Protein 3FSE (pdb70)

Foldseek 3Di:
DEEEEEAAAAFAVLLRQLLVLLCVVLPHHYFYAYQQVPFHAHVVRPGTDDGNYYLQPDDLVVHLEYEFTDSGLVVLVRVSLLVSLLVVCVQRQYEYAVRCSSCLSNLNAACAAEEEAPVCQPVVSHHPYDPDQWDDGRRYIYGYALLSSQLSSCVNCVVVVGQDDPDGDDDSPDPPDQSLVSSVVSPFDDLVRLLVLLVQLLQLLVVLLVLLVVLLVQAPDPVVNVLSVVSVLSVVLNVLSQVVNVVSPHHVVVDDGPNLVSLVVNLVSLVVSLVSLVVSLNGRNNSSNVSSVVSNVVSVVSNVVSVVVSVVVVVVDDPPDDDDDDDD/DAEEEEEADAQFAVLLRQLLVLLCVVLPYHYFYAYQQVDFHAHNVRPDTDDGNYYLQPDDLVRHQEYEFTDSGLVVLVRVSLLVSQLVVCVQHAYEYAVRCSSCLSNLNAADAAEEEAPVCQVVVSHYNYDQDQWDDGRRYIYGYFLQSSQLSSCVNCVVVVHNPVHDDSPPPDDQSLVSSVSSPFDDLVRLLVLLVLLLVLLVQLLLLLVLLLVLAPDPVVNVLSVCSVVSVVLNVLSCVVSVVSPDRVVVVCVVCVPRVVSNVDDDHRDNLLSLLQSLQSLVQLLVSLVVSLNGNHNSSNVSSVVSNVVSVVSNVVSVVVNVVVDPDDGDHRDYPDHD

Organism: Trichormus variabilis (strain ATCC 29413 / PCC 7937) (NCBI:txid240292)

B-factor: mean 43.4, std 7.85, range [21.56, 79.59]

CATH classification: 3.40.50.880 (+1 more: 1.20.1260.10)

Structure (mmCIF, N/CA/C/O backbone):
data_3FSE
#
_entry.id   3FSE
#
_cell.length_a   137.360
_cell.length_b   39.690
_cell.length_c   123.060
_cell.angle_alpha   90.000
_cell.angle_beta   93.040
_cell.angle_gamma   90.000
#
_symmetry.space_group_name_H-M   'C 1 2 1'
#
loop_
_e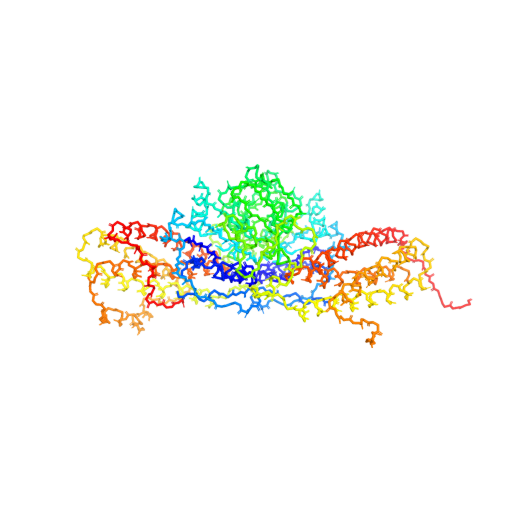ntity.id
_entity.type
_entity.pdbx_description
1 polymer 'two-domain protein containing DJ-1/ThiJ/PfpI-like and ferritin-like domains'
2 non-polymer 1,2-ETHANEDIOL
3 water water
#
loop_
_atom_site.group_PDB
_atom_site.id
_atom_site.type_symbol
_atom_site.label_atom_id
_atom_site.label_alt_id
_atom_site.label_comp_id
_atom_site.label_asym_id
_atom_site.label_entity_id
_atom_site.label_seq_id
_atom_site.pdbx_PDB_ins_code
_atom_site.Cartn_x
_atom_site.Cartn_y
_atom_site.Cartn_z
_atom_site.occupancy
_atom_site.B_iso_or_equiv
_atom_site.auth_seq_id
_atom_site.auth_comp_id
_atom_site.auth_asym_id
_atom_site.auth_atom_id
_atom_site.pdbx_PDB_model_num
ATOM 1 N N . LYS A 1 11 ? 39.878 23.613 64.380 1.00 55.32 10 LYS A N 1
ATOM 2 C CA . LYS A 1 11 ? 39.855 24.402 63.098 1.00 55.63 10 LYS A CA 1
ATOM 3 C C . LYS A 1 11 ? 39.126 23.612 61.976 1.00 54.69 10 LYS A C 1
ATOM 4 O O . LYS A 1 11 ? 39.535 22.504 61.603 1.00 54.47 10 LYS A O 1
ATOM 6 N N . LYS A 1 12 ? 38.071 24.220 61.445 1.00 52.78 11 LYS A N 1
ATOM 7 C CA . LYS A 1 12 ? 37.146 23.586 60.496 1.00 51.57 11 LYS A CA 1
ATOM 8 C C . LYS A 1 12 ? 37.270 24.233 59.122 1.00 47.05 11 LYS A C 1
ATOM 9 O O . LYS A 1 12 ? 37.236 25.460 59.018 1.00 46.29 11 LYS A O 1
ATOM 15 N N . VAL A 1 13 ? 37.393 23.404 58.082 1.00 43.98 12 VAL A N 1
ATOM 16 C CA . VAL A 1 13 ? 37.597 23.856 56.711 1.00 42.50 12 VAL A CA 1
ATOM 17 C C . VAL A 1 13 ? 36.578 23.220 55.752 1.00 39.81 12 VAL A C 1
ATOM 18 O O . VAL A 1 13 ? 36.299 22.037 55.809 1.00 40.57 12 VAL A O 1
ATOM 22 N N . ALA A 1 14 ? 36.014 24.036 54.883 1.00 38.76 13 ALA A N 1
ATOM 23 C CA . ALA A 1 14 ? 35.043 23.558 53.905 1.00 37.34 13 ALA A CA 1
ATOM 24 C C . ALA A 1 14 ? 35.755 23.362 52.576 1.00 37.63 13 ALA A C 1
ATOM 25 O O . ALA A 1 14 ? 36.590 24.184 52.179 1.00 39.99 13 ALA A O 1
ATOM 27 N N . ILE A 1 15 ? 35.434 22.272 51.894 1.00 37.75 14 ILE A N 1
ATOM 28 C CA . ILE A 1 15 ? 35.899 22.069 50.527 1.00 38.12 14 ILE A CA 1
ATOM 29 C C . ILE A 1 15 ? 34.649 21.870 49.709 1.00 35.79 14 ILE A C 1
ATOM 30 O O . ILE A 1 15 ? 33.901 20.921 49.930 1.00 34.66 14 ILE A O 1
ATOM 35 N N . LEU A 1 16 ? 34.449 22.743 48.737 1.00 34.63 15 LEU A N 1
ATOM 36 C CA . LEU A 1 16 ? 33.272 22.662 47.893 1.00 36.79 15 LEU A CA 1
ATOM 37 C C . LEU A 1 16 ? 33.485 21.585 46.824 1.00 37.71 15 LEU A C 1
ATOM 38 O O . LEU A 1 16 ? 34.606 21.376 46.328 1.00 36.55 15 LEU A O 1
ATOM 43 N N . ILE A 1 17 ? 32.405 20.902 46.495 1.00 37.95 16 ILE A N 1
ATOM 44 C CA . ILE A 1 17 ? 32.445 19.904 45.445 1.00 37.25 16 ILE A CA 1
ATOM 45 C C . ILE A 1 17 ? 31.196 19.994 44.561 1.00 36.54 16 ILE A C 1
ATOM 46 O O . ILE A 1 17 ? 30.120 20.438 44.998 1.00 36.66 16 ILE A O 1
ATOM 51 N N . GLU A 1 18 ? 31.370 19.545 43.325 1.00 35.33 17 GLU A N 1
ATOM 52 C CA . GLU A 1 18 ? 30.289 19.375 42.358 1.00 36.71 17 GLU A CA 1
ATOM 53 C C . GLU A 1 18 ? 30.767 18.388 41.309 1.00 36.53 17 GLU A C 1
ATOM 54 O O . GLU A 1 18 ? 31.947 17.956 41.343 1.00 37.27 17 GLU A O 1
ATOM 60 N N . GLN A 1 19 ? 29.872 18.003 40.410 1.00 38.14 18 GLN A N 1
ATOM 61 C CA . GLN A 1 19 ? 30.225 17.043 39.365 1.00 37.48 18 GLN A CA 1
ATOM 62 C C . GLN A 1 19 ? 31.337 17.544 38.449 1.00 38.02 18 GLN A C 1
ATOM 63 O O . GLN A 1 19 ? 31.443 18.747 38.150 1.00 36.13 18 GLN A O 1
ATOM 69 N N . ALA A 1 20 ? 32.195 16.604 38.049 1.00 38.41 19 ALA A N 1
ATOM 70 C CA . ALA A 1 20 ? 33.268 16.858 37.103 1.00 39.35 19 ALA A CA 1
ATOM 71 C C . ALA A 1 20 ? 34.321 17.828 37.619 1.00 38.57 19 ALA A C 1
ATOM 72 O O . ALA A 1 20 ? 34.915 18.581 36.857 1.00 40.14 19 ALA A O 1
ATOM 74 N N . VAL A 1 21 ? 34.539 17.818 38.930 1.00 39.03 20 VAL A N 1
ATOM 75 C CA . VAL A 1 21 ? 35.607 18.591 39.541 1.00 38.50 20 VAL A CA 1
ATOM 76 C C . VAL A 1 21 ? 36.911 17.997 39.023 1.00 39.81 20 VAL A C 1
ATOM 77 O O . VAL A 1 21 ? 36.965 16.786 38.729 1.00 41.48 20 VAL A O 1
ATOM 81 N N . GLU A 1 22 ? 37.935 18.821 38.831 1.00 39.76 21 GLU A N 1
ATOM 82 C CA . GLU A 1 22 ? 39.261 18.293 38.457 1.00 39.71 21 GLU A CA 1
ATOM 83 C C . GLU A 1 22 ? 39.724 17.520 39.720 1.00 39.39 21 GLU A C 1
ATOM 84 O O . GLU A 1 22 ? 39.946 18.119 40.776 1.00 38.15 21 GLU A O 1
ATOM 90 N N . ASP A 1 23 ? 39.814 16.201 39.579 1.00 38.73 22 ASP A N 1
ATOM 91 C CA . ASP A 1 23 ? 40.078 15.243 40.682 1.00 38.43 22 ASP A CA 1
ATOM 92 C C . ASP A 1 23 ? 41.136 15.677 41.697 1.00 37.92 22 ASP A C 1
ATOM 93 O O . ASP A 1 23 ? 40.837 15.743 42.909 1.00 38.25 22 ASP A O 1
ATOM 98 N N . THR A 1 24 ? 42.350 15.973 41.213 1.00 36.45 23 THR A N 1
ATOM 99 C CA . THR A 1 24 ? 43.442 16.358 42.101 1.00 35.82 23 THR A CA 1
ATOM 100 C C . THR A 1 24 ? 43.215 17.673 42.825 1.00 33.98 23 THR A C 1
ATOM 101 O O . THR A 1 24 ? 43.745 17.875 43.929 1.00 33.76 23 THR A O 1
ATOM 105 N N . GLU A 1 25 ? 42.479 18.587 42.184 1.00 36.93 24 GLU A N 1
ATOM 106 C CA . GLU A 1 25 ? 42.211 19.917 42.790 1.00 36.56 24 GLU A CA 1
ATOM 107 C C . GLU A 1 25 ? 41.328 19.815 44.027 1.00 36.61 24 GLU A C 1
ATOM 108 O O . GLU A 1 25 ? 41.308 20.748 44.828 1.00 36.76 24 GLU A O 1
ATOM 114 N N . PHE A 1 26 ? 40.551 18.723 44.116 1.00 35.92 25 PHE A N 1
ATOM 115 C CA . PHE A 1 26 ? 39.819 18.357 45.319 1.00 36.22 25 PHE A CA 1
ATOM 116 C C . PHE A 1 26 ? 40.705 17.497 46.256 1.00 36.18 25 PHE A C 1
ATOM 117 O O . PHE A 1 26 ? 40.833 17.799 47.448 1.00 36.07 25 PHE A O 1
ATOM 125 N N . ILE A 1 27 ? 41.313 16.446 45.720 1.00 36.02 26 ILE A N 1
ATOM 126 C CA . ILE A 1 27 ? 42.082 15.453 46.522 1.00 37.94 26 ILE A CA 1
ATOM 127 C C . ILE A 1 27 ? 43.266 16.005 47.314 1.00 38.43 26 ILE A C 1
ATOM 128 O O . ILE A 1 27 ? 43.398 15.705 48.499 1.00 39.32 26 ILE A O 1
ATOM 133 N N . ILE A 1 28 ? 44.115 16.797 46.657 1.00 37.65 27 ILE A N 1
ATOM 134 C CA . ILE A 1 28 ? 45.344 17.339 47.288 1.00 37.48 27 ILE A CA 1
ATOM 135 C C . ILE A 1 28 ? 45.037 18.233 48.479 1.00 35.36 27 ILE A C 1
ATOM 136 O O . ILE A 1 28 ? 45.560 17.953 49.557 1.00 36.61 27 ILE A O 1
ATOM 141 N N . PRO A 1 29 ? 44.182 19.268 48.317 1.00 36.95 28 PRO A N 1
ATOM 142 C CA . PRO A 1 29 ? 43.803 20.107 49.453 1.00 38.25 28 PRO A CA 1
ATOM 143 C C . PRO A 1 29 ? 43.104 19.316 50.548 1.00 40.47 28 PRO A C 1
ATOM 144 O O . PRO A 1 29 ? 43.381 19.532 51.731 1.00 39.60 28 PRO A O 1
ATOM 148 N N . CYS A 1 30 ? 42.246 18.382 50.149 1.00 42.50 29 CYS A N 1
ATOM 149 C CA . CYS A 1 30 ? 41.548 17.532 51.117 1.00 41.58 29 CYS A CA 1
ATOM 150 C C . CYS A 1 30 ? 42.527 16.712 51.968 1.00 40.83 29 CYS A C 1
ATOM 151 O O . CYS A 1 30 ? 42.420 16.733 53.170 1.00 39.71 29 CYS A O 1
ATOM 154 N N . ASN A 1 31 ? 43.472 16.010 51.324 1.00 41.32 30 ASN A N 1
ATOM 155 C CA . ASN A 1 31 ? 44.492 15.209 52.022 1.00 42.02 30 ASN A CA 1
ATOM 156 C C . ASN A 1 31 ? 45.460 16.052 52.834 1.00 42.04 30 ASN A C 1
ATOM 157 O O . ASN A 1 31 ? 45.798 15.682 53.955 1.00 40.18 30 ASN A O 1
ATOM 162 N N . GLY A 1 32 ? 45.897 17.177 52.285 1.00 40.56 31 GLY A N 1
ATOM 163 C CA . GLY A 1 32 ? 46.787 18.086 53.018 1.00 41.38 31 GLY A CA 1
ATOM 164 C C . GLY A 1 32 ? 46.189 18.602 54.309 1.00 41.37 31 GLY A C 1
ATOM 165 O O . GLY A 1 32 ? 46.847 18.589 55.369 1.00 39.67 31 GLY A O 1
ATOM 166 N N . LEU A 1 33 ? 44.928 19.043 54.218 1.00 41.95 32 LEU A N 1
ATOM 167 C CA . LEU A 1 33 ? 44.178 19.547 55.375 1.00 41.61 32 LEU A CA 1
ATOM 168 C C . LEU A 1 33 ? 43.880 18.440 56.382 1.00 41.77 32 LEU A C 1
ATOM 169 O O . LEU A 1 33 ? 44.034 18.664 57.567 1.00 41.10 32 LEU A O 1
ATOM 174 N N . LYS A 1 34 ? 43.481 17.251 55.916 1.00 42.71 33 LYS A N 1
ATOM 175 C CA . LYS A 1 34 ? 43.231 16.113 56.829 1.00 44.21 33 LYS A CA 1
ATOM 176 C C . LYS A 1 34 ? 44.519 15.663 57.500 1.00 44.17 33 LYS A C 1
ATOM 177 O O . LYS A 1 34 ? 44.533 15.484 58.725 1.00 44.18 33 LYS A O 1
ATOM 181 N N . GLN A 1 35 ? 45.601 15.513 56.725 1.00 44.80 34 GLN A N 1
ATOM 182 C CA . GLN A 1 35 ? 46.917 15.155 57.295 1.00 47.06 34 GLN A CA 1
ATOM 183 C C . GLN A 1 35 ? 47.435 16.184 58.339 1.00 47.18 34 GLN A C 1
ATOM 184 O O . GLN A 1 35 ? 48.113 15.809 59.314 1.00 46.23 34 GLN A O 1
ATOM 190 N N . ALA A 1 36 ? 47.055 17.454 58.166 1.00 46.14 35 ALA A N 1
ATOM 191 C CA . ALA A 1 36 ? 47.412 18.526 59.106 1.00 45.00 35 ALA A CA 1
ATOM 192 C C . ALA A 1 36 ? 46.546 18.555 60.367 1.00 45.34 35 ALA A C 1
ATOM 193 O O . ALA A 1 36 ? 46.772 19.391 61.242 1.00 45.12 35 ALA A O 1
ATOM 195 N N . GLY A 1 37 ? 45.550 17.671 60.465 1.00 46.23 36 GLY A N 1
ATOM 196 C CA . GLY A 1 37 ? 44.682 17.584 61.629 1.00 46.52 36 GLY A CA 1
ATOM 197 C C . GLY A 1 37 ? 43.453 18.475 61.633 1.00 46.95 36 GLY A C 1
ATOM 198 O O . GLY A 1 37 ? 42.788 18.583 62.674 1.00 47.25 36 GLY A O 1
ATOM 199 N N . PHE A 1 38 ? 43.129 19.103 60.499 1.00 46.36 37 PHE A N 1
ATOM 200 C CA . PHE A 1 38 ? 41.946 19.959 60.404 1.00 47.07 37 PHE A CA 1
ATOM 201 C C . PHE A 1 38 ? 40.712 19.120 60.117 1.00 46.74 37 PHE A C 1
ATOM 202 O O . PHE A 1 38 ? 40.807 18.086 59.447 1.00 47.65 37 PHE A O 1
ATOM 210 N N . GLU A 1 39 ? 39.560 19.561 60.627 1.00 46.99 38 GLU A N 1
ATOM 211 C CA . GLU A 1 39 ? 38.295 18.913 60.319 1.00 47.76 38 GLU A CA 1
ATOM 212 C C . GLU A 1 39 ? 37.873 19.410 58.941 1.00 46.20 38 GLU A C 1
ATOM 213 O O . GLU A 1 39 ? 37.610 20.595 58.790 1.00 47.34 38 GLU A O 1
ATOM 219 N N . VAL A 1 40 ? 37.798 18.511 57.953 1.00 44.39 39 VAL A N 1
ATOM 220 C CA . VAL A 1 40 ? 37.404 18.866 56.586 1.00 43.10 39 VAL A CA 1
ATOM 221 C C . VAL A 1 40 ? 35.953 18.417 56.353 1.00 41.70 39 VAL A C 1
ATOM 222 O O . VAL A 1 40 ? 35.592 17.261 56.604 1.00 43.72 39 VAL A O 1
ATOM 226 N N . VAL A 1 41 ? 35.134 19.363 55.911 1.00 37.14 40 VAL A N 1
ATOM 227 C CA . VAL A 1 41 ? 33.732 19.169 55.609 1.00 35.30 40 VAL A CA 1
ATOM 228 C C . VAL A 1 41 ? 33.568 19.380 54.102 1.00 34.23 40 VAL A C 1
ATOM 229 O O . VAL A 1 41 ? 33.847 20.465 53.580 1.00 35.47 40 VAL A O 1
ATOM 233 N N . VAL A 1 42 ? 33.163 18.330 53.404 1.00 33.94 41 VAL A N 1
ATOM 234 C CA . VAL A 1 42 ? 32.946 18.391 51.961 1.00 33.41 41 VAL A CA 1
ATOM 235 C C . VAL A 1 42 ? 31.511 18.880 51.752 1.00 35.32 41 VAL A C 1
ATOM 236 O O . VAL A 1 42 ? 30.573 18.216 52.185 1.00 34.89 41 VAL A O 1
ATOM 240 N N . LEU A 1 43 ? 31.356 20.050 51.131 1.00 35.48 42 LEU A N 1
ATOM 241 C CA . LEU A 1 43 ? 30.054 20.652 50.900 1.00 35.39 42 LEU A CA 1
ATOM 242 C C . LEU A 1 43 ? 29.658 20.586 49.438 1.00 36.59 42 LEU A C 1
ATOM 243 O O . LEU A 1 43 ? 30.273 21.238 48.590 1.00 35.03 42 LEU A O 1
ATOM 248 N N . GLY A 1 44 ? 28.629 19.781 49.153 1.00 35.54 43 GLY A N 1
ATOM 249 C CA . GLY A 1 44 ? 28.054 19.694 47.841 1.00 36.23 43 GLY A CA 1
ATOM 250 C C . GLY A 1 44 ? 26.763 20.503 47.766 1.00 37.33 43 GLY A C 1
ATOM 251 O O . GLY A 1 44 ? 26.461 21.365 48.621 1.00 36.97 43 GLY A O 1
ATOM 252 N N . SER A 1 45 ? 26.026 20.240 46.696 1.00 37.14 44 SER A N 1
ATOM 253 C CA . SER A 1 45 ? 24.688 20.798 46.470 1.00 38.25 44 SER A CA 1
ATOM 254 C C . SER A 1 45 ? 23.636 19.924 47.132 1.00 37.35 44 SER A C 1
ATOM 255 O O . SER A 1 45 ? 22.573 20.439 47.496 1.00 36.98 44 SER A O 1
ATOM 258 N N . ARG A 1 46 ? 23.897 18.613 47.264 1.00 37.33 45 ARG A N 1
ATOM 259 C CA A ARG A 1 46 ? 22.955 17.699 47.909 0.50 38.21 45 ARG A CA 1
ATOM 260 C CA B ARG A 1 46 ? 22.941 17.698 47.900 0.50 39.39 45 ARG A CA 1
ATOM 261 C C . ARG A 1 46 ? 23.614 16.443 48.464 1.00 39.46 45 ARG A C 1
ATOM 262 O O . ARG A 1 46 ? 24.759 16.121 48.121 1.00 39.86 45 ARG A O 1
ATOM 285 N N . ASN A 1 48 ? 23.609 12.218 49.362 1.00 47.71 47 ASN A N 1
ATOM 286 C CA . ASN A 1 48 ? 23.315 11.023 48.525 1.00 50.15 47 ASN A CA 1
ATOM 287 C C . ASN A 1 48 ? 23.509 11.208 46.995 1.00 51.86 47 ASN A C 1
ATOM 288 O O . ASN A 1 48 ? 22.739 10.658 46.178 1.00 53.29 47 ASN A O 1
ATOM 290 N N . GLU A 1 49 ? 24.478 12.055 46.615 1.00 51.12 48 GLU A N 1
ATOM 291 C CA . GLU A 1 49 ? 24.894 12.218 45.224 1.00 49.69 48 GLU A CA 1
ATOM 292 C C . GLU A 1 49 ? 26.381 11.888 45.253 1.00 47.12 48 GLU A C 1
ATOM 293 O O . GLU A 1 49 ? 27.127 12.451 46.079 1.00 42.94 48 GLU A O 1
ATOM 299 N N . LYS A 1 50 ? 26.792 10.936 44.408 1.00 45.33 49 LYS A N 1
ATOM 300 C CA . LYS A 1 50 ? 28.194 10.553 44.281 1.00 45.67 49 LYS A CA 1
ATOM 301 C C . LYS A 1 50 ? 28.815 11.551 43.322 1.00 43.09 49 LYS A C 1
ATOM 302 O O . LYS A 1 50 ? 28.539 11.501 42.124 1.00 41.88 49 LYS A O 1
ATOM 308 N N . TYR A 1 51 ? 29.633 12.465 43.846 1.00 40.80 50 TYR A N 1
ATOM 309 C CA . TYR A 1 51 ? 30.318 13.460 43.013 1.00 42.19 50 TYR A CA 1
ATOM 310 C C . TYR A 1 51 ? 31.512 12.773 42.390 1.00 42.79 50 TYR A C 1
ATOM 311 O O . TYR A 1 51 ? 32.354 12.213 43.113 1.00 40.87 50 TYR A O 1
ATOM 320 N N . LYS A 1 52 ? 31.572 12.823 41.064 1.00 44.43 51 LYS A N 1
ATOM 321 C CA . LYS A 1 52 ? 32.599 12.137 40.307 1.00 46.18 51 LYS A CA 1
ATOM 322 C C . LYS A 1 52 ? 33.524 13.129 39.645 1.00 43.42 51 LYS A C 1
ATOM 323 O O . LYS A 1 52 ? 33.084 14.112 39.062 1.00 43.65 51 LYS A O 1
ATOM 329 N N . GLY A 1 53 ? 34.827 12.857 39.741 1.00 41.51 52 GLY A N 1
ATOM 330 C CA . GLY A 1 53 ? 35.829 13.677 39.147 1.00 39.85 52 GLY A CA 1
ATOM 331 C C . GLY A 1 53 ? 35.846 13.583 37.641 1.00 42.58 52 GLY A C 1
ATOM 332 O O . GLY A 1 53 ? 35.433 12.558 37.064 1.00 41.83 52 GLY A O 1
ATOM 333 N N . LYS A 1 54 ? 36.319 14.657 37.018 1.00 43.10 53 LYS A N 1
ATOM 334 C CA . LYS A 1 54 ? 36.508 14.762 35.570 1.00 47.53 53 LYS A CA 1
ATOM 335 C C . LYS A 1 54 ? 37.283 13.551 34.997 1.00 47.29 53 LYS A C 1
ATOM 336 O O . LYS A 1 54 ? 36.913 13.044 33.947 1.00 47.99 53 LYS A O 1
ATOM 340 N N . ARG A 1 55 ? 38.308 13.070 35.719 1.00 46.05 54 ARG A N 1
ATOM 341 C CA . ARG A 1 55 ? 39.157 11.943 35.282 1.00 47.43 54 ARG A CA 1
ATOM 342 C C . ARG A 1 55 ? 38.666 10.554 35.743 1.00 46.47 54 ARG A C 1
ATOM 343 O O . ARG A 1 55 ? 39.341 9.552 35.494 1.00 48.91 54 ARG A O 1
ATOM 351 N N . GLY A 1 56 ? 37.543 10.481 36.438 1.00 45.35 55 GLY A N 1
ATOM 352 C CA . GLY A 1 56 ? 36.996 9.208 36.927 1.00 46.96 55 GLY A CA 1
ATOM 353 C C . GLY A 1 56 ? 37.686 8.536 38.110 1.00 47.24 55 GLY A C 1
ATOM 354 O O . GLY A 1 56 ? 37.372 7.387 38.419 1.00 46.08 55 GLY A O 1
ATOM 355 N N . ARG A 1 57 ? 38.585 9.241 38.802 1.00 46.58 56 ARG A N 1
ATOM 356 C CA . ARG A 1 57 ? 39.297 8.676 39.969 1.00 46.31 56 ARG A CA 1
ATOM 357 C C . ARG A 1 57 ? 38.568 9.016 41.279 1.00 45.94 56 ARG A C 1
ATOM 358 O O . ARG A 1 57 ? 38.356 8.162 42.140 1.00 45.78 56 ARG A O 1
ATOM 361 N N . LEU A 1 58 ? 38.188 10.276 41.422 1.00 46.38 57 LEU A N 1
ATOM 362 C CA . LEU A 1 58 ? 37.445 10.744 42.582 1.00 45.46 57 LEU A CA 1
ATOM 363 C C . LEU A 1 58 ? 35.963 10.359 42.495 1.00 45.06 57 LEU A C 1
ATOM 364 O O . LEU A 1 58 ? 35.326 10.579 41.472 1.00 44.16 57 LEU A O 1
ATOM 369 N N . SER A 1 59 ? 35.435 9.805 43.587 1.00 44.78 58 SER A N 1
ATOM 370 C CA . SER A 1 59 ? 34.001 9.508 43.727 1.00 45.39 58 SER A CA 1
ATOM 371 C C . SER A 1 59 ? 33.677 9.613 45.207 1.00 46.20 58 SER A C 1
ATOM 372 O O . SER A 1 59 ? 34.091 8.747 45.979 1.00 47.64 58 SER A O 1
ATOM 375 N N . THR A 1 60 ? 32.986 10.681 45.607 1.00 45.35 59 THR A N 1
ATOM 376 C CA . THR A 1 60 ? 32.652 10.866 47.007 1.00 45.01 59 THR A CA 1
ATOM 377 C C . THR A 1 60 ? 31.293 11.516 47.211 1.00 44.65 59 THR A C 1
ATOM 378 O O . THR A 1 60 ? 30.819 12.267 46.361 1.00 43.43 59 THR A O 1
ATOM 382 N N . GLN A 1 61 ? 30.675 11.213 48.345 1.00 44.96 60 GLN A N 1
ATOM 383 C CA . GLN A 1 61 ? 29.446 11.869 48.733 1.00 47.51 60 GLN A CA 1
ATOM 384 C C . GLN A 1 61 ? 29.838 13.071 49.607 1.00 44.79 60 GLN A C 1
ATOM 385 O O . GLN A 1 61 ? 30.955 13.128 50.128 1.00 44.24 60 GLN A O 1
ATOM 391 N N . ALA A 1 62 ? 28.932 14.048 49.698 1.00 41.91 61 ALA A N 1
ATOM 392 C CA . ALA A 1 62 ? 29.137 15.232 50.523 1.00 39.55 61 ALA A CA 1
ATOM 393 C C . ALA A 1 62 ? 28.883 14.889 51.984 1.00 37.35 61 ALA A C 1
ATOM 394 O O . ALA A 1 62 ? 28.118 13.961 52.289 1.00 36.83 61 ALA A O 1
ATOM 396 N N . ASP A 1 63 ? 29.536 15.648 52.855 1.00 35.90 62 ASP A N 1
ATOM 397 C CA . ASP A 1 63 ? 29.317 15.607 54.322 1.00 36.40 62 ASP A CA 1
ATOM 398 C C . ASP A 1 63 ? 28.162 16.559 54.683 1.00 37.83 62 ASP A C 1
ATOM 399 O O . ASP A 1 63 ? 27.501 16.398 55.709 1.00 38.03 62 ASP A O 1
ATOM 404 N N . GLY A 1 64 ? 27.970 17.592 53.856 1.00 37.52 63 GLY A N 1
ATOM 405 C CA . GLY A 1 64 ? 26.913 18.568 54.064 1.00 38.16 63 GLY A CA 1
ATOM 406 C C . GLY A 1 64 ? 26.664 19.280 52.761 1.00 37.80 63 GLY A C 1
ATOM 407 O O . GLY A 1 64 ? 27.254 18.913 51.726 1.00 35.92 63 GLY A O 1
ATOM 408 N N . THR A 1 65 ? 25.757 20.241 52.790 1.00 37.02 64 THR A N 1
ATOM 409 C CA . THR A 1 65 ? 25.489 21.070 51.615 1.00 36.11 64 THR A CA 1
ATOM 410 C C . THR A 1 65 ? 25.659 22.539 51.966 1.00 36.26 64 THR A C 1
ATOM 411 O O . THR A 1 65 ? 25.610 22.934 53.135 1.00 34.77 64 THR A O 1
ATOM 415 N N . THR A 1 66 ? 25.827 23.356 50.922 1.00 36.95 65 THR A N 1
ATOM 416 C CA . THR A 1 66 ? 25.953 24.802 51.070 1.00 36.18 65 THR A CA 1
ATOM 417 C C . THR A 1 66 ? 24.654 25.479 51.501 1.00 36.29 65 THR A C 1
ATOM 418 O O . THR A 1 66 ? 24.704 26.666 51.876 1.00 37.97 65 THR A O 1
ATOM 422 N N . THR A 1 67 ? 23.522 24.764 51.472 1.00 36.37 66 THR A N 1
ATOM 423 C CA . THR A 1 67 ? 22.216 25.298 51.893 1.00 36.57 66 THR A CA 1
ATOM 424 C C . THR A 1 67 ? 22.161 25.514 53.400 1.00 38.08 66 THR A C 1
ATOM 425 O O . THR A 1 67 ? 21.795 26.604 53.866 1.00 36.66 66 THR A O 1
ATOM 429 N N . GLU A 1 68 ? 22.502 24.471 54.154 1.00 37.40 67 GLU A N 1
ATOM 430 C CA . GLU A 1 68 ? 22.513 24.554 55.630 1.00 37.87 67 GLU A CA 1
ATOM 431 C C . GLU A 1 68 ? 23.827 24.967 56.265 1.00 37.23 67 GLU A C 1
ATOM 432 O O . GLU A 1 68 ? 23.832 25.293 57.456 1.00 36.67 67 GLU A O 1
ATOM 438 N N . ALA A 1 69 ? 24.940 24.906 55.539 1.00 36.94 68 ALA A N 1
ATOM 439 C CA . ALA A 1 69 ? 26.240 25.296 56.084 1.00 39.05 68 ALA A CA 1
ATOM 440 C C . ALA A 1 69 ? 26.294 26.792 56.467 1.00 41.54 68 ALA A C 1
ATOM 441 O O . ALA A 1 69 ? 25.706 27.630 55.788 1.00 43.28 68 ALA A O 1
ATOM 443 N N . ILE A 1 70 ? 27.023 27.089 57.540 1.00 41.35 69 ILE A N 1
ATOM 444 C CA . ILE A 1 70 ? 27.179 28.438 58.098 1.00 41.49 69 ILE A CA 1
ATOM 445 C C . ILE A 1 70 ? 28.648 28.861 57.971 1.00 39.66 69 ILE A C 1
ATOM 446 O O . ILE A 1 70 ? 29.491 28.312 58.662 1.00 38.92 69 ILE A O 1
ATOM 451 N N . ALA A 1 71 ? 28.930 29.844 57.105 1.00 38.88 70 ALA A N 1
ATOM 452 C CA . ALA A 1 71 ? 30.301 30.320 56.822 1.00 39.78 70 ALA A CA 1
ATOM 453 C C . ALA A 1 71 ? 31.107 30.729 58.050 1.00 40.11 70 ALA A C 1
ATOM 454 O O . ALA A 1 71 ? 32.308 30.411 58.152 1.00 42.08 70 ALA A O 1
ATOM 456 N N . SER A 1 72 ? 30.448 31.360 59.015 1.00 40.61 71 SER A N 1
ATOM 457 C CA . SER A 1 72 ? 31.120 31.773 60.277 1.00 41.14 71 SER A CA 1
ATOM 458 C C . SER A 1 72 ? 31.769 30.629 61.063 1.00 42.05 71 SER A C 1
ATOM 459 O O . SER A 1 72 ? 32.718 30.868 61.803 1.00 40.82 71 SER A O 1
ATOM 462 N N . GLU A 1 73 ? 31.292 29.394 60.865 1.00 42.05 72 GLU A N 1
ATOM 463 C CA . GLU A 1 73 ? 31.865 28.210 61.526 1.00 41.31 72 GLU A CA 1
ATOM 464 C C . GLU A 1 73 ? 33.184 27.719 60.934 1.00 40.89 72 GLU A C 1
ATOM 465 O O . GLU A 1 73 ? 33.847 26.902 61.567 1.00 39.94 72 GLU A O 1
ATOM 471 N N . PHE A 1 74 ? 33.569 28.200 59.745 1.00 40.59 73 PHE A N 1
ATOM 472 C CA . PHE A 1 74 ? 34.761 27.717 59.046 1.00 39.88 73 PHE A CA 1
ATOM 473 C C . PHE A 1 74 ? 35.910 28.696 59.034 1.00 41.03 73 PHE A C 1
ATOM 474 O O . PHE A 1 74 ? 35.701 29.885 58.868 1.00 43.72 73 PHE A O 1
ATOM 482 N N . ASP A 1 75 ? 37.130 28.187 59.179 1.00 41.13 74 ASP A N 1
ATOM 483 C CA . ASP A 1 75 ? 38.323 29.034 59.082 1.00 40.75 74 ASP A CA 1
ATOM 484 C C . ASP A 1 75 ? 38.702 29.273 57.631 1.00 39.21 74 ASP A C 1
ATOM 485 O O . ASP A 1 75 ? 39.393 30.242 57.328 1.00 38.74 74 ASP A O 1
ATOM 490 N N . ALA A 1 76 ? 38.287 28.374 56.739 1.00 39.05 75 ALA A N 1
ATOM 491 C CA . ALA A 1 76 ? 38.610 28.498 55.345 1.00 37.74 75 ALA A CA 1
ATOM 492 C C . ALA A 1 76 ? 37.627 27.754 54.437 1.00 37.40 75 ALA A C 1
ATOM 493 O O . ALA A 1 76 ? 36.952 26.819 54.869 1.00 36.08 75 ALA A O 1
ATOM 495 N N . VAL A 1 77 ? 37.545 28.218 53.192 1.00 37.79 76 VAL A N 1
ATOM 496 C CA . VAL A 1 77 ? 36.741 27.583 52.150 1.00 36.96 76 VAL A CA 1
ATOM 497 C C . VAL A 1 77 ? 37.647 27.388 50.932 1.00 36.06 76 VAL A C 1
ATOM 498 O O . VAL A 1 77 ? 38.257 28.358 50.462 1.00 36.31 76 VAL A O 1
ATOM 502 N N . VAL A 1 78 ? 37.659 26.166 50.413 1.00 34.80 77 VAL A N 1
ATOM 503 C CA . VAL A 1 78 ? 38.467 25.765 49.253 1.00 37.32 77 VAL A CA 1
ATOM 504 C C . VAL A 1 78 ? 37.516 25.485 48.090 1.00 37.23 77 VAL A C 1
ATOM 505 O O . VAL A 1 78 ? 36.540 24.752 48.245 1.00 36.89 77 VAL A O 1
ATOM 509 N N . ILE A 1 79 ? 37.795 26.124 46.965 1.00 37.97 78 ILE A N 1
ATOM 510 C CA . ILE A 1 79 ? 37.003 26.012 45.771 1.00 37.74 78 ILE A CA 1
ATOM 511 C C . ILE A 1 79 ? 37.849 25.338 44.658 1.00 37.53 78 ILE A C 1
ATOM 512 O O . ILE A 1 79 ? 38.684 25.995 44.005 1.00 37.51 78 ILE A O 1
ATOM 517 N N . PRO A 1 80 ? 37.644 24.035 44.431 1.00 39.38 79 PRO A N 1
ATOM 518 C CA . PRO A 1 80 ? 38.363 23.379 43.320 1.00 40.13 79 PRO A CA 1
ATOM 519 C C . PRO A 1 80 ? 37.750 23.709 41.950 1.00 40.67 79 PRO A C 1
ATOM 520 O O . PRO A 1 80 ? 36.656 24.274 41.887 1.00 38.45 79 PRO A O 1
ATOM 524 N N . GLY A 1 81 ? 38.427 23.276 40.887 1.00 38.35 80 GLY A N 1
ATOM 525 C CA . GLY A 1 81 ? 38.046 23.640 39.524 1.00 37.82 80 GLY A CA 1
ATOM 526 C C . GLY A 1 81 ? 37.512 22.533 38.671 1.00 39.77 80 GLY A C 1
ATOM 527 O O . GLY A 1 81 ? 36.660 21.770 39.098 1.00 39.62 80 GLY A O 1
ATOM 528 N N . GLY A 1 82 ? 38.055 22.419 37.460 1.00 41.74 81 GLY A N 1
ATOM 529 C CA . GLY A 1 82 ? 37.494 21.521 36.458 1.00 41.50 81 GLY A CA 1
ATOM 530 C C . GLY A 1 82 ? 36.210 22.201 36.006 1.00 41.46 81 GLY A C 1
ATOM 531 O O . GLY A 1 82 ? 36.148 23.435 35.994 1.00 41.25 81 GLY A O 1
ATOM 545 N N . ALA A 1 84 ? 33.340 21.733 37.625 1.00 41.41 83 ALA A N 1
ATOM 546 C CA . ALA A 1 84 ? 32.481 21.882 38.804 1.00 41.20 83 ALA A CA 1
ATOM 547 C C . ALA A 1 84 ? 31.984 23.326 39.071 1.00 39.76 83 ALA A C 1
ATOM 548 O O . ALA A 1 84 ? 30.809 23.515 39.408 1.00 37.79 83 ALA A O 1
ATOM 550 N N . PRO A 1 85 ? 32.872 24.341 38.977 1.00 38.32 84 PRO A N 1
ATOM 551 C CA . PRO A 1 85 ? 32.393 25.736 39.194 1.00 39.65 84 PRO A CA 1
ATOM 552 C C . PRO A 1 85 ? 31.237 26.209 38.293 1.00 38.95 84 PRO A C 1
ATOM 553 O O . PRO A 1 85 ? 30.424 27.004 38.737 1.00 36.70 84 PRO A O 1
ATOM 557 N N . ASP A 1 86 ? 31.129 25.660 37.074 1.00 39.04 85 ASP A N 1
ATOM 558 C CA . ASP A 1 86 ? 30.039 25.990 36.160 1.00 39.70 85 ASP A CA 1
ATOM 559 C C . ASP A 1 86 ? 28.685 25.588 36.799 1.00 38.85 85 ASP A C 1
ATOM 560 O O . ASP A 1 86 ? 27.695 26.250 36.600 1.00 39.20 85 ASP A O 1
ATOM 565 N N . LYS A 1 87 ? 28.685 24.553 37.636 1.00 37.85 86 LYS A N 1
ATOM 566 C CA . LYS A 1 87 ? 27.478 24.102 38.327 1.00 40.05 86 LYS A CA 1
ATOM 567 C C . LYS A 1 87 ? 27.390 24.808 39.700 1.00 38.75 86 LYS A C 1
ATOM 568 O O . LYS A 1 87 ? 26.315 25.190 40.103 1.00 38.59 86 LYS A O 1
ATOM 582 N N . ARG A 1 89 ? 28.355 27.811 40.565 1.00 37.56 88 ARG A N 1
ATOM 583 C CA . ARG A 1 89 ? 27.946 29.205 40.394 1.00 37.39 88 ARG A CA 1
ATOM 584 C C . ARG A 1 89 ? 26.453 29.386 40.140 1.00 37.84 88 ARG A C 1
ATOM 585 O O . ARG A 1 89 ? 25.919 30.497 40.321 1.00 38.05 88 ARG A O 1
ATOM 593 N N . ARG A 1 90 ? 25.786 28.322 39.693 1.00 37.17 89 ARG A N 1
ATOM 594 C CA . ARG A 1 90 ? 24.314 28.312 39.560 1.00 37.79 89 ARG A CA 1
ATOM 595 C C . ARG A 1 90 ? 23.559 27.979 40.868 1.00 37.30 89 ARG A C 1
ATOM 596 O O . ARG A 1 90 ? 22.349 28.048 40.895 1.00 39.04 89 ARG A O 1
ATOM 604 N N . ASN A 1 91 ? 24.264 27.568 41.922 1.00 36.30 90 ASN A N 1
ATOM 605 C CA . ASN A 1 91 ? 23.666 27.265 43.198 1.00 35.33 90 ASN A CA 1
ATOM 606 C C . ASN A 1 91 ? 23.779 28.555 44.033 1.00 35.63 90 ASN A C 1
ATOM 607 O O . ASN A 1 91 ? 24.888 28.921 44.449 1.00 34.91 90 ASN A O 1
ATOM 612 N N . PRO A 1 92 ? 22.629 29.219 44.312 1.00 37.24 91 PRO A N 1
ATOM 613 C CA . PRO A 1 92 ? 22.689 30.471 45.063 1.00 36.73 91 PRO A CA 1
ATOM 614 C C . PRO A 1 92 ? 23.187 30.313 46.488 1.00 36.48 91 PRO A C 1
ATOM 615 O O . PRO A 1 92 ? 23.748 31.262 47.051 1.00 36.59 91 PRO A O 1
ATOM 619 N N . ASN A 1 93 ? 22.968 29.133 47.081 1.00 34.94 92 ASN A N 1
ATOM 620 C CA . ASN A 1 93 ? 23.433 28.839 48.447 1.00 34.50 92 ASN A CA 1
ATOM 621 C C . ASN A 1 93 ? 24.972 28.827 48.490 1.00 35.93 92 ASN A C 1
ATOM 622 O O . ASN A 1 93 ? 25.591 29.337 49.417 1.00 36.26 92 ASN A O 1
ATOM 627 N N . THR A 1 94 ? 25.559 28.244 47.456 1.00 36.79 93 THR A N 1
ATOM 628 C CA . THR A 1 94 ? 27.023 28.136 47.299 1.00 37.51 93 THR A CA 1
ATOM 629 C C . THR A 1 94 ? 27.629 29.521 47.095 1.00 37.16 93 THR A C 1
ATOM 630 O O . THR A 1 94 ? 28.598 29.867 47.752 1.00 35.22 93 THR A O 1
ATOM 634 N N . VAL A 1 95 ? 27.017 30.316 46.213 1.00 39.58 94 VAL A N 1
ATOM 635 C CA . VAL A 1 95 ? 27.457 31.690 45.936 1.00 38.49 94 VAL A CA 1
ATOM 636 C C . VAL A 1 95 ? 27.419 32.516 47.238 1.00 38.84 94 VAL A C 1
ATOM 637 O O . VAL A 1 95 ? 28.423 33.143 47.588 1.00 36.77 94 VAL A O 1
ATOM 641 N N . ARG A 1 96 ? 26.298 32.400 47.971 1.00 38.57 95 ARG A N 1
ATOM 642 C CA A ARG A 1 96 ? 26.085 33.102 49.252 0.30 37.96 95 ARG A CA 1
ATOM 643 C CA B ARG A 1 96 ? 26.079 33.107 49.235 0.70 39.15 95 ARG A CA 1
ATOM 644 C C . ARG A 1 96 ? 27.113 32.705 50.294 1.00 37.94 95 ARG A C 1
ATOM 645 O O . ARG A 1 96 ? 27.675 33.570 50.990 1.00 36.90 95 ARG A O 1
ATOM 660 N N . PHE A 1 97 ? 27.302 31.393 50.448 1.00 37.88 96 PHE A N 1
ATOM 661 C CA . PHE A 1 97 ? 28.256 30.842 51.418 1.00 38.41 96 PHE A CA 1
ATOM 662 C C . PHE A 1 97 ? 29.660 31.424 51.188 1.00 37.91 96 PHE A C 1
ATOM 663 O O . PHE A 1 97 ? 30.315 31.883 52.124 1.00 36.08 96 PHE A O 1
ATOM 671 N N . VAL A 1 98 ? 30.083 31.432 49.929 1.00 37.80 97 VAL A N 1
ATOM 672 C CA . VAL A 1 98 ? 31.406 31.989 49.549 1.00 38.88 97 VAL A CA 1
ATOM 673 C C . VAL A 1 98 ? 31.493 33.508 49.813 1.00 38.09 97 VAL A C 1
ATOM 674 O O . VAL A 1 98 ? 32.517 33.977 50.324 1.00 38.22 97 VAL A O 1
ATOM 678 N N . GLN A 1 99 ? 30.430 34.248 49.479 1.00 39.06 98 GLN A N 1
ATOM 679 C CA . GLN A 1 99 ? 30.345 35.717 49.739 1.00 39.58 98 GLN A CA 1
ATOM 680 C C . GLN A 1 99 ? 30.480 35.997 51.227 1.00 40.39 98 GLN A C 1
ATOM 681 O O . GLN A 1 99 ? 31.200 36.924 51.638 1.00 40.43 98 GLN A O 1
ATOM 687 N N . GLU A 1 100 ? 29.803 35.187 52.039 1.00 41.50 99 GLU A N 1
ATOM 688 C CA . GLU A 1 100 ? 29.843 35.370 53.500 1.00 42.41 99 GLU A CA 1
ATOM 689 C C . GLU A 1 100 ? 31.221 35.089 54.061 1.00 40.33 99 GLU A C 1
ATOM 690 O O . GLU A 1 100 ? 31.748 35.897 54.841 1.00 39.39 99 GLU A O 1
ATOM 696 N N . ALA A 1 101 ? 31.820 33.974 53.647 1.00 39.34 100 ALA A N 1
ATOM 697 C CA . ALA A 1 101 ? 33.195 33.617 54.019 1.00 39.09 100 ALA A CA 1
ATOM 698 C C . ALA A 1 101 ? 34.157 34.746 53.652 1.00 39.38 100 ALA A C 1
ATOM 699 O O . ALA A 1 101 ? 34.987 35.140 54.477 1.00 41.27 100 ALA A O 1
ATOM 709 N N . GLU A 1 103 ? 33.373 38.141 53.033 1.00 40.85 102 GLU A N 1
ATOM 710 C CA . GLU A 1 103 ? 33.016 39.310 53.887 1.00 43.74 102 GLU A CA 1
ATOM 711 C C . GLU A 1 103 ? 33.563 39.192 55.297 1.00 42.54 102 GLU A C 1
ATOM 712 O O . GLU A 1 103 ? 34.016 40.194 55.886 1.00 42.54 102 GLU A O 1
ATOM 718 N N . GLN A 1 104 ? 33.450 37.986 55.861 1.00 40.83 103 GLN A N 1
ATOM 719 C CA . GLN A 1 104 ? 33.924 37.696 57.226 1.00 42.40 103 GLN A CA 1
ATOM 720 C C . GLN A 1 104 ? 35.447 37.555 57.383 1.00 41.84 103 GLN A C 1
ATOM 721 O O . GLN A 1 104 ? 35.946 37.394 58.509 1.00 40.52 103 GLN A O 1
ATOM 727 N N . GLY A 1 105 ? 36.199 37.618 56.284 1.00 40.86 104 GLY A N 1
ATOM 728 C CA . GLY A 1 105 ? 37.655 37.506 56.346 1.00 40.92 104 GLY A CA 1
ATOM 729 C C . GLY A 1 105 ? 38.186 36.093 56.550 1.00 40.96 104 GLY A C 1
ATOM 730 O O . GLY A 1 105 ? 39.328 35.930 56.944 1.00 41.16 104 GLY A O 1
ATOM 731 N N . LYS A 1 106 ? 37.379 35.071 56.255 1.00 40.95 105 LYS A N 1
ATOM 732 C CA . LYS A 1 106 ? 37.839 33.680 56.312 1.00 40.09 105 LYS A CA 1
ATOM 733 C C . LYS A 1 106 ? 38.744 33.490 55.089 1.00 39.12 105 LYS A C 1
ATOM 734 O O . LYS A 1 106 ? 38.617 34.239 54.091 1.00 36.52 105 LYS A O 1
ATOM 740 N N . LEU A 1 107 ? 39.684 32.544 55.173 1.00 39.21 106 LEU A N 1
ATOM 741 C CA . LEU A 1 107 ? 40.518 32.232 54.016 1.00 40.25 106 LEU A CA 1
ATOM 742 C C . LEU A 1 107 ? 39.639 31.663 52.913 1.00 38.70 106 LEU A C 1
ATOM 743 O O . LEU A 1 107 ? 38.867 30.744 53.149 1.00 39.00 106 LEU A O 1
ATOM 748 N N . VAL A 1 108 ? 39.707 32.267 51.730 1.00 39.63 107 VAL A N 1
ATOM 749 C CA . VAL A 1 108 ? 38.979 31.773 50.546 1.00 38.37 107 VAL A CA 1
ATOM 750 C C . VAL A 1 108 ? 40.069 31.428 49.539 1.00 39.98 107 VAL A C 1
ATOM 751 O O . VAL A 1 108 ? 40.837 32.325 49.107 1.00 40.30 107 VAL A O 1
ATOM 755 N N . ALA A 1 109 ? 40.135 30.138 49.177 1.00 38.91 108 ALA A N 1
ATOM 756 C CA . ALA A 1 109 ? 41.194 29.599 48.328 1.00 37.26 108 ALA A CA 1
ATOM 757 C C . ALA A 1 109 ? 40.544 28.958 47.121 1.00 36.56 108 ALA A C 1
ATOM 758 O O . ALA A 1 109 ? 39.720 28.078 47.275 1.00 36.53 108 ALA A O 1
ATOM 760 N N . ALA A 1 110 ? 40.857 29.460 45.932 1.00 36.00 109 ALA A N 1
ATOM 761 C CA . ALA A 1 110 ? 40.262 28.957 44.689 1.00 35.97 109 ALA A CA 1
ATOM 762 C C . ALA A 1 110 ? 41.362 28.585 43.695 1.00 36.69 109 ALA A C 1
ATOM 763 O O . ALA A 1 110 ? 42.331 29.304 43.533 1.00 37.69 109 ALA A O 1
ATOM 765 N N . VAL A 1 111 ? 41.179 27.487 42.980 1.00 38.02 110 VAL A N 1
ATOM 766 C CA . VAL A 1 111 ? 42.171 27.031 42.006 1.00 39.77 110 VAL A CA 1
ATOM 767 C C . VAL A 1 111 ? 41.484 26.723 40.674 1.00 40.94 110 VAL A C 1
ATOM 768 O O . VAL A 1 111 ? 40.343 26.247 40.659 1.00 40.20 110 VAL A O 1
ATOM 779 N N . HIS A 1 113 ? 39.368 26.702 37.564 1.00 38.61 112 HIS A N 1
ATOM 780 C CA . HIS A 1 113 ? 38.072 27.341 37.262 1.00 38.87 112 HIS A CA 1
ATOM 781 C C . HIS A 1 113 ? 37.362 27.816 38.516 1.00 37.97 112 HIS A C 1
ATOM 782 O O . HIS A 1 113 ? 36.371 28.540 38.404 1.00 35.11 112 HIS A O 1
ATOM 789 N N . GLY A 1 114 ? 37.826 27.400 39.714 1.00 38.02 113 GLY A N 1
ATOM 790 C CA . GLY A 1 114 ? 37.237 27.825 40.987 1.00 37.80 113 GLY A CA 1
ATOM 791 C C . GLY A 1 114 ? 36.883 29.313 41.118 1.00 38.47 113 GLY A C 1
ATOM 792 O O . GLY A 1 114 ? 35.781 29.661 41.638 1.00 36.79 113 GLY A O 1
ATOM 793 N N . PRO A 1 115 ? 37.784 30.213 40.662 1.00 37.83 114 PRO A N 1
ATOM 794 C CA . PRO A 1 115 ? 37.430 31.641 40.671 1.00 36.83 114 PRO A CA 1
ATOM 795 C C . PRO A 1 115 ? 36.112 32.026 39.992 1.00 38.28 114 PRO A C 1
ATOM 796 O O . PRO A 1 115 ? 35.633 33.123 40.235 1.00 38.68 114 PRO A O 1
ATOM 800 N N . GLN A 1 116 ? 35.534 31.169 39.137 1.00 37.37 115 GLN A N 1
ATOM 801 C CA . GLN A 1 116 ? 34.203 31.438 38.564 1.00 37.28 115 GLN A CA 1
ATOM 802 C C . GLN A 1 116 ? 33.115 31.673 39.628 1.00 36.16 115 GLN A C 1
ATOM 803 O O . GLN A 1 116 ? 32.179 32.412 39.401 1.00 34.97 115 GLN A O 1
ATOM 809 N N . VAL A 1 117 ? 33.261 31.022 40.785 1.00 35.47 116 VAL A N 1
ATOM 810 C CA . VAL A 1 117 ? 32.353 31.199 41.905 1.00 36.84 116 VAL A CA 1
ATOM 811 C C . VAL A 1 117 ? 32.545 32.602 42.515 1.00 36.02 116 VAL A C 1
ATOM 812 O O . VAL A 1 117 ? 31.567 33.239 42.947 1.00 36.44 116 VAL A O 1
ATOM 816 N N . LEU A 1 118 ? 33.780 33.097 42.478 1.00 35.46 117 LEU A N 1
ATOM 817 C CA . LEU A 1 118 ? 34.119 34.460 42.983 1.00 36.23 117 LEU A CA 1
ATOM 818 C C . LEU A 1 118 ? 33.560 35.518 42.029 1.00 35.71 117 LEU A C 1
ATOM 819 O O . LEU A 1 118 ? 33.026 36.521 42.469 1.00 37.98 117 LEU A O 1
ATOM 824 N N . ILE A 1 119 ? 33.646 35.261 40.730 1.00 36.09 118 ILE A N 1
ATOM 825 C CA . ILE A 1 119 ? 33.025 36.137 39.730 1.00 36.27 118 ILE A CA 1
ATOM 826 C C . ILE A 1 119 ? 31.514 36.218 39.981 1.00 35.82 118 ILE A C 1
ATOM 827 O O . ILE A 1 119 ? 30.935 37.309 39.998 1.00 36.82 118 ILE A O 1
ATOM 832 N N . GLU A 1 120 ? 30.883 35.061 40.186 1.00 37.68 119 GLU A N 1
ATOM 833 C CA . GLU A 1 120 ? 29.418 34.986 40.393 1.00 37.20 119 GLU A CA 1
ATOM 834 C C . GLU A 1 120 ? 28.984 35.796 41.623 1.00 38.45 119 GLU A C 1
ATOM 835 O O . GLU A 1 120 ? 27.944 36.458 41.586 1.00 38.95 119 GLU A O 1
ATOM 841 N N . GLY A 1 121 ? 29.795 35.773 42.682 1.00 37.63 120 GLY A N 1
ATOM 842 C CA . GLY A 1 121 ? 29.530 36.598 43.872 1.00 39.12 120 GLY A CA 1
ATOM 843 C C . GLY A 1 121 ? 30.029 38.038 43.815 1.00 38.80 120 GLY A C 1
ATOM 844 O O . GLY A 1 121 ? 29.923 38.748 44.809 1.00 39.34 120 GLY A O 1
ATOM 845 N N . ASP A 1 122 ? 30.547 38.479 42.656 1.00 39.07 121 ASP A N 1
ATOM 846 C CA . ASP A 1 122 ? 31.140 39.781 42.436 1.00 39.65 121 ASP A CA 1
ATOM 847 C C . ASP A 1 122 ? 32.189 40.128 43.510 1.00 40.15 121 ASP A C 1
ATOM 848 O O . ASP A 1 122 ? 32.142 41.198 44.120 1.00 39.59 121 ASP A O 1
ATOM 853 N N . LEU A 1 123 ? 33.134 39.202 43.715 1.00 38.77 122 LEU A N 1
ATOM 854 C CA . LEU A 1 123 ? 34.157 39.309 44.753 1.00 39.59 122 LEU A CA 1
ATOM 855 C C . LEU A 1 123 ? 35.586 39.577 44.282 1.00 41.16 122 LEU A C 1
ATOM 856 O O . LEU A 1 123 ? 36.504 39.529 45.114 1.00 42.71 122 LEU A O 1
ATOM 861 N N . LEU A 1 124 ? 35.793 39.889 43.005 1.00 40.65 123 LEU A N 1
ATOM 862 C CA . LEU A 1 124 ? 37.156 40.094 42.456 1.00 40.24 123 LEU A CA 1
ATOM 863 C C . LEU A 1 124 ? 37.584 41.543 42.131 1.00 40.31 123 LEU A C 1
ATOM 864 O O . LEU A 1 124 ? 38.746 41.767 41.732 1.00 38.44 123 LEU A O 1
ATOM 869 N N . ARG A 1 125 ? 36.672 42.507 42.310 1.00 41.53 124 ARG A N 1
ATOM 870 C CA . ARG A 1 125 ? 36.896 43.937 42.004 1.00 40.96 124 ARG A CA 1
ATOM 871 C C . ARG A 1 125 ? 38.103 44.509 42.704 1.00 41.13 124 ARG A C 1
ATOM 872 O O . ARG A 1 125 ? 38.096 44.665 43.923 1.00 40.71 124 ARG A O 1
ATOM 880 N N . GLY A 1 126 ? 39.146 44.785 41.926 1.00 40.97 125 GLY A N 1
ATOM 881 C CA . GLY A 1 126 ? 40.399 45.312 42.431 1.00 40.95 125 GLY A CA 1
ATOM 882 C C . GLY A 1 126 ? 41.259 44.331 43.210 1.00 40.57 125 GLY A C 1
ATOM 883 O O . GLY A 1 126 ? 42.213 44.761 43.851 1.00 40.50 125 GLY A O 1
ATOM 884 N N . LYS A 1 127 ? 40.953 43.034 43.149 1.00 40.29 126 LYS A N 1
ATOM 885 C CA . LYS A 1 127 ? 41.748 42.006 43.828 1.00 41.07 126 LYS A CA 1
ATOM 886 C C . LYS A 1 127 ? 42.814 41.453 42.893 1.00 40.79 126 LYS A C 1
ATOM 887 O O . LYS A 1 127 ? 42.551 41.233 41.707 1.00 40.75 126 LYS A O 1
ATOM 893 N N . GLN A 1 128 ? 44.017 41.232 43.427 1.00 40.48 127 GLN A N 1
ATOM 894 C CA . GLN A 1 128 ? 45.061 40.545 42.688 1.00 40.56 127 GLN A CA 1
ATOM 895 C C . GLN A 1 128 ? 44.694 39.065 42.770 1.00 38.73 127 GLN A C 1
ATOM 896 O O . GLN A 1 128 ? 44.447 38.548 43.864 1.00 39.58 127 GLN A O 1
ATOM 902 N N . ALA A 1 129 ? 44.650 38.389 41.632 1.00 38.13 128 ALA A N 1
ATOM 903 C CA . ALA A 1 129 ? 44.282 36.981 41.597 1.00 37.09 128 ALA A CA 1
ATOM 904 C C . ALA A 1 129 ? 44.735 36.291 40.336 1.00 36.78 128 ALA A C 1
ATOM 905 O O . ALA A 1 129 ? 45.119 36.934 39.357 1.00 36.39 128 ALA A O 1
ATOM 907 N N . THR A 1 130 ? 44.682 34.976 40.397 1.00 37.48 129 THR A N 1
ATOM 908 C CA . THR A 1 130 ? 44.931 34.111 39.252 1.00 37.81 129 THR A CA 1
ATOM 909 C C . THR A 1 130 ? 43.840 33.047 39.128 1.00 38.46 129 THR A C 1
ATOM 910 O O . THR A 1 130 ? 42.898 32.970 39.910 1.00 39.34 129 THR A O 1
ATOM 914 N N . GLY A 1 131 ? 43.991 32.240 38.094 1.00 37.38 130 GLY A N 1
ATOM 915 C CA . GLY A 1 131 ? 43.086 31.129 37.802 1.00 38.63 130 GLY A CA 1
ATOM 916 C C . GLY A 1 131 ? 43.511 30.537 36.479 1.00 36.73 130 GLY A C 1
ATOM 917 O O . GLY A 1 131 ? 44.461 31.020 35.852 1.00 38.04 130 GLY A O 1
ATOM 918 N N . PHE A 1 132 ? 42.786 29.534 36.028 1.00 36.81 131 PHE A N 1
ATOM 919 C CA . PHE A 1 132 ? 43.094 28.918 34.748 1.00 38.37 131 PHE A CA 1
ATOM 920 C C . PHE A 1 132 ? 43.047 29.939 33.625 1.00 37.38 131 PHE A C 1
ATOM 921 O O . PHE A 1 132 ? 42.135 30.769 33.569 1.00 37.93 131 PHE A O 1
ATOM 929 N N . ILE A 1 133 ? 44.059 29.910 32.761 1.00 38.87 132 ILE A N 1
ATOM 930 C CA . ILE A 1 133 ? 44.177 30.880 31.659 1.00 38.80 132 ILE A CA 1
ATOM 931 C C . ILE A 1 133 ? 42.878 31.060 30.859 1.00 38.32 132 ILE A C 1
ATOM 932 O O . ILE A 1 133 ? 42.582 32.164 30.453 1.00 39.25 132 ILE A O 1
ATOM 937 N N . ALA A 1 134 ? 42.113 29.979 30.661 1.00 39.05 133 ALA A N 1
ATOM 938 C CA . ALA A 1 134 ? 40.829 30.024 29.949 1.00 39.65 133 ALA A CA 1
ATOM 939 C C . ALA A 1 134 ? 39.835 31.054 30.491 1.00 39.80 133 ALA A C 1
ATOM 940 O O . ALA A 1 134 ? 39.078 31.633 29.724 1.00 41.02 133 ALA A O 1
ATOM 942 N N . ILE A 1 135 ? 39.839 31.270 31.805 1.00 39.73 134 ILE A N 1
ATOM 943 C CA . ILE A 1 135 ? 38.939 32.248 32.448 1.00 40.98 134 ILE A CA 1
ATOM 944 C C . ILE A 1 135 ? 39.601 33.587 32.804 1.00 41.01 134 ILE A C 1
ATOM 945 O O . ILE A 1 135 ? 38.956 34.434 33.432 1.00 39.48 134 ILE A O 1
ATOM 950 N N . SER A 1 136 ? 40.851 33.799 32.361 1.00 39.44 135 SER A N 1
ATOM 951 C CA . SER A 1 136 ? 41.601 35.002 32.704 1.00 39.35 135 SER A CA 1
ATOM 952 C C . SER A 1 136 ? 40.871 36.266 32.261 1.00 37.76 135 SER A C 1
ATOM 953 O O . SER A 1 136 ? 40.767 37.188 33.050 1.00 36.26 135 SER A O 1
ATOM 956 N N . LYS A 1 137 ? 40.348 36.291 31.028 1.00 38.87 136 LYS A N 1
ATOM 957 C CA . LYS A 1 137 ? 39.549 37.443 30.547 1.00 39.91 136 LYS A CA 1
ATOM 958 C C . LYS A 1 137 ? 38.271 37.674 31.373 1.00 38.90 136 LYS A C 1
ATOM 959 O O . LYS A 1 137 ? 37.937 38.824 31.662 1.00 36.86 136 LYS A O 1
ATOM 965 N N . ASP A 1 138 ? 37.613 36.592 31.799 1.00 38.76 137 ASP A N 1
ATOM 966 C CA . ASP A 1 138 ? 36.420 36.704 32.657 1.00 37.94 137 ASP A CA 1
ATOM 967 C C . ASP A 1 138 ? 36.773 37.327 34.012 1.00 37.16 137 ASP A C 1
ATOM 968 O O . ASP A 1 138 ? 36.025 38.154 34.521 1.00 36.12 137 ASP A O 1
ATOM 989 N N . ASN A 1 141 ? 37.529 41.061 33.358 1.00 36.93 140 ASN A N 1
ATOM 990 C CA . ASN A 1 141 ? 36.233 41.770 33.192 1.00 36.61 140 ASN A CA 1
ATOM 991 C C . ASN A 1 141 ? 35.471 41.921 34.508 1.00 34.35 140 ASN A C 1
ATOM 992 O O . ASN A 1 141 ? 34.685 42.799 34.644 1.00 38.07 140 ASN A O 1
ATOM 997 N N . ALA A 1 142 ? 35.710 41.031 35.460 1.00 34.74 141 ALA A N 1
ATOM 998 C CA . ALA A 1 142 ? 35.158 41.104 36.810 1.00 34.83 141 ALA A CA 1
ATOM 999 C C . ALA A 1 142 ? 35.959 42.054 37.710 1.00 36.01 141 ALA A C 1
ATOM 1000 O O . ALA A 1 142 ? 35.651 42.140 38.892 1.00 36.59 141 ALA A O 1
ATOM 1002 N N . GLY A 1 143 ? 36.991 42.729 37.182 1.00 35.80 142 GLY A N 1
ATOM 1003 C CA . GLY A 1 143 ? 37.815 43.688 37.936 1.00 35.47 142 GLY A CA 1
ATOM 1004 C C . GLY A 1 143 ? 39.056 43.146 38.623 1.00 37.35 142 GLY A C 1
ATOM 1005 O O . GLY A 1 143 ? 39.708 43.883 39.391 1.00 34.94 142 GLY A O 1
ATOM 1006 N N . ALA A 1 144 ? 39.401 41.873 38.386 1.00 37.51 143 ALA A N 1
ATOM 1007 C CA . ALA A 1 144 ? 40.625 41.333 38.981 1.00 38.45 143 ALA A CA 1
ATOM 1008 C C . ALA A 1 144 ? 41.855 41.868 38.258 1.00 39.20 143 ALA A C 1
ATOM 1009 O O . ALA A 1 144 ? 41.833 42.083 37.034 1.00 38.44 143 ALA A O 1
ATOM 1011 N N . ASP A 1 145 ? 42.924 42.048 39.037 1.00 40.41 144 ASP A N 1
ATOM 1012 C CA . ASP A 1 145 ? 44.259 42.323 38.498 1.00 41.64 144 ASP A CA 1
ATOM 1013 C C . ASP A 1 145 ? 44.808 40.900 38.304 1.00 41.16 144 ASP A C 1
ATOM 1014 O O . ASP A 1 145 ? 45.338 40.287 39.245 1.00 40.43 144 ASP A O 1
ATOM 1019 N N . TYR A 1 146 ? 44.627 40.364 37.093 1.00 41.36 145 TYR A N 1
ATOM 1020 C CA . TYR A 1 146 ? 44.991 38.970 36.792 1.00 41.20 145 TYR A CA 1
ATOM 1021 C C . TYR A 1 146 ? 46.490 38.863 36.658 1.00 41.20 145 TYR A C 1
ATOM 1022 O O . TYR A 1 146 ? 47.076 39.656 35.923 1.00 40.73 145 TYR A O 1
ATOM 1031 N N . LEU A 1 147 ? 47.087 37.904 37.373 1.00 41.26 146 LEU A N 1
ATOM 1032 C CA . LEU A 1 147 ? 48.522 37.622 37.302 1.00 42.04 146 LEU A CA 1
ATOM 1033 C C . LEU A 1 147 ? 48.724 36.170 36.887 1.00 42.34 146 LEU A C 1
ATOM 1034 O O . LEU A 1 147 ? 48.078 35.278 37.431 1.00 44.30 146 LEU A O 1
ATOM 1039 N N . ASP A 1 148 ? 49.639 35.929 35.953 1.00 40.94 147 ASP A N 1
ATOM 1040 C CA . ASP A 1 148 ? 49.966 34.585 35.533 1.00 41.98 147 ASP A CA 1
ATOM 1041 C C . ASP A 1 148 ? 51.071 34.065 36.451 1.00 42.40 147 ASP A C 1
ATOM 1042 O O . ASP A 1 148 ? 52.241 34.053 36.063 1.00 41.60 147 ASP A O 1
ATOM 1047 N N . GLU A 1 149 ? 50.669 33.643 37.660 1.00 41.85 148 GLU A N 1
ATOM 1048 C CA A GLU A 1 149 ? 51.585 33.142 38.703 0.50 41.63 148 GLU A CA 1
ATOM 1049 C CA B GLU A 1 149 ? 51.584 33.164 38.698 0.50 41.31 148 GLU A CA 1
ATOM 1050 C C . GLU A 1 149 ? 50.992 31.929 39.410 1.00 41.64 148 GLU A C 1
ATOM 1051 O O . GLU A 1 149 ? 49.754 31.754 39.457 1.00 40.56 148 GLU A O 1
ATOM 1062 N N . ALA A 1 150 ? 51.878 31.102 39.982 1.00 41.13 149 ALA A N 1
ATOM 1063 C CA . ALA A 1 150 ? 51.504 29.856 40.685 1.00 40.02 149 ALA A CA 1
ATOM 1064 C C . ALA A 1 150 ? 50.575 30.071 41.883 1.00 39.12 149 ALA A C 1
ATOM 1065 O O . ALA A 1 150 ? 49.680 29.257 42.133 1.00 39.65 149 ALA A O 1
ATOM 1067 N N . LEU A 1 151 ? 50.824 31.158 42.614 1.00 38.84 150 LEU A N 1
ATOM 1068 C CA . LEU A 1 151 ? 50.100 31.499 43.821 1.00 39.81 150 LEU A CA 1
ATOM 1069 C C . LEU A 1 151 ? 50.025 33.012 43.914 1.00 39.62 150 LEU A C 1
ATOM 1070 O O . LEU A 1 151 ? 51.056 33.683 43.830 1.00 38.47 150 LEU A O 1
ATOM 1075 N N . VAL A 1 152 ? 48.819 33.525 44.060 1.00 38.99 151 VAL A N 1
ATOM 1076 C CA . VAL A 1 152 ? 48.561 34.942 44.215 1.00 40.22 151 VAL A CA 1
ATOM 1077 C C . VAL A 1 152 ? 47.741 35.059 45.494 1.00 40.63 151 VAL A C 1
ATOM 1078 O O . VAL A 1 152 ? 46.741 34.369 45.660 1.00 42.40 151 VAL A O 1
ATOM 1082 N N . VAL A 1 153 ? 48.191 35.910 46.409 1.00 40.11 152 VAL A N 1
ATOM 1083 C CA . VAL A 1 153 ? 47.502 36.129 47.661 1.00 41.31 152 VAL A CA 1
ATOM 1084 C C . VAL A 1 153 ? 47.171 37.618 47.803 1.00 41.15 152 VAL A C 1
ATOM 1085 O O . VAL A 1 153 ? 48.050 38.455 47.677 1.00 41.19 152 VAL A O 1
ATOM 1089 N N . ASP A 1 154 ? 45.895 37.926 48.029 1.00 40.73 153 ASP A N 1
ATOM 1090 C CA . ASP A 1 154 ? 45.431 39.277 48.240 1.00 40.34 153 ASP A CA 1
ATOM 1091 C C . ASP A 1 154 ? 44.572 39.219 49.503 1.00 40.72 153 ASP A C 1
ATOM 1092 O O . ASP A 1 154 ? 43.414 38.806 49.453 1.00 40.08 153 ASP A O 1
ATOM 1097 N N . GLY A 1 155 ? 45.155 39.628 50.626 1.00 40.26 154 GLY A N 1
ATOM 1098 C CA . GLY A 1 155 ? 44.494 39.566 51.923 1.00 40.05 154 GLY A CA 1
ATOM 1099 C C . GLY A 1 155 ? 44.115 38.125 52.222 1.00 40.52 154 GLY A C 1
ATOM 1100 O O . GLY A 1 155 ? 44.962 37.259 52.197 1.00 40.52 154 GLY A O 1
ATOM 1101 N N . ASN A 1 156 ? 42.815 37.870 52.396 1.00 39.34 155 ASN A N 1
ATOM 1102 C CA . ASN A 1 156 ? 42.292 36.531 52.675 1.00 37.90 155 ASN A CA 1
ATOM 1103 C C . ASN A 1 156 ? 41.999 35.674 51.414 1.00 37.76 155 ASN A C 1
ATOM 1104 O O . ASN A 1 156 ? 41.503 34.557 51.551 1.00 38.90 155 ASN A O 1
ATOM 1109 N N . LEU A 1 157 ? 42.270 36.202 50.211 1.00 37.93 156 LEU A N 1
ATOM 1110 C CA . LEU A 1 157 ? 42.035 35.486 48.949 1.00 37.04 156 LEU A CA 1
ATOM 1111 C C . LEU A 1 157 ? 43.321 34.832 48.436 1.00 38.80 156 LEU A C 1
ATOM 1112 O O . LEU A 1 157 ? 44.283 35.552 48.120 1.00 38.26 156 LEU A O 1
ATOM 1117 N N . ILE A 1 158 ? 43.298 33.497 48.303 1.00 37.41 157 ILE A N 1
ATOM 1118 C CA . ILE A 1 158 ? 44.406 32.696 47.797 1.00 37.84 157 ILE A CA 1
ATOM 1119 C C . ILE A 1 158 ? 43.953 32.083 46.470 1.00 37.13 157 ILE A C 1
ATOM 1120 O O . ILE A 1 158 ? 42.907 31.480 46.426 1.00 36.87 157 ILE A O 1
ATOM 1125 N N . THR A 1 159 ? 44.699 32.292 45.386 1.00 36.87 158 THR A N 1
ATOM 1126 C CA . THR A 1 159 ? 44.374 31.660 44.105 1.00 36.77 158 THR A CA 1
ATOM 1127 C C . THR A 1 159 ? 45.581 31.027 43.435 1.00 35.74 158 THR A C 1
ATOM 1128 O O . THR A 1 159 ? 46.725 31.460 43.639 1.00 38.21 158 THR A O 1
ATOM 1132 N N . SER A 1 160 ? 45.294 30.006 42.639 1.00 35.26 159 SER A N 1
ATOM 1133 C CA . SER A 1 160 ? 46.269 29.260 41.858 1.00 36.25 159 SER A CA 1
ATOM 1134 C C . SER A 1 160 ? 45.592 28.875 40.534 1.00 37.36 159 SER A C 1
ATOM 1135 O O . SER A 1 160 ? 44.371 28.995 40.397 1.00 36.59 159 SER A O 1
ATOM 1138 N N . ARG A 1 161 ? 46.379 28.371 39.588 1.00 38.73 160 ARG A N 1
ATOM 1139 C CA . ARG A 1 161 ? 45.908 28.229 38.210 1.00 39.82 160 ARG A CA 1
ATOM 1140 C C . ARG A 1 161 ? 45.488 26.875 37.721 1.00 39.98 160 ARG A C 1
ATOM 1141 O O . ARG A 1 161 ? 44.639 26.785 36.841 1.00 38.05 160 ARG A O 1
ATOM 1149 N N . GLU A 1 162 ? 46.145 25.832 38.233 1.00 39.57 161 GLU A N 1
ATOM 1150 C CA . GLU A 1 162 ? 46.071 24.514 37.603 1.00 37.53 161 GLU A CA 1
ATOM 1151 C C . GLU A 1 162 ? 46.637 23.480 38.522 1.00 37.19 161 GLU A C 1
ATOM 1152 O O . GLU A 1 162 ? 47.207 23.864 39.558 1.00 36.17 161 GLU A O 1
ATOM 1158 N N . PRO A 1 163 ? 46.468 22.183 38.178 1.00 36.98 162 PRO A N 1
ATOM 1159 C CA . PRO A 1 163 ? 47.001 21.099 39.013 1.00 36.58 162 PRO A CA 1
ATOM 1160 C C . PRO A 1 163 ? 48.499 21.202 39.323 1.00 36.25 162 PRO A C 1
ATOM 1161 O O . PRO A 1 163 ? 48.902 20.870 40.436 1.00 35.67 162 PRO A O 1
ATOM 1165 N N . GLY A 1 164 ? 49.313 21.729 38.392 1.00 35.29 163 GLY A N 1
ATOM 1166 C CA . GLY A 1 164 ? 50.754 21.923 38.680 1.00 36.28 163 GLY A CA 1
ATOM 1167 C C . GLY A 1 164 ? 51.035 22.792 39.910 1.00 36.49 163 GLY A C 1
ATOM 1168 O O . GLY A 1 164 ? 52.091 22.657 40.558 1.00 38.40 163 GLY A O 1
ATOM 1169 N N . ASP A 1 165 ? 50.071 23.645 40.265 1.00 35.60 164 ASP A N 1
ATOM 1170 C CA . ASP A 1 165 ? 50.194 24.563 41.430 1.00 35.95 164 ASP A CA 1
ATOM 1171 C C . ASP A 1 165 ? 49.613 24.038 42.732 1.00 36.47 164 ASP A C 1
ATOM 1172 O O . ASP A 1 165 ? 49.722 24.747 43.742 1.00 36.23 164 ASP A O 1
ATOM 1177 N N . LEU A 1 166 ? 49.071 22.806 42.750 1.00 37.72 165 LEU A N 1
ATOM 1178 C CA . LEU A 1 166 ? 48.377 22.297 43.964 1.00 36.83 165 LEU A CA 1
ATOM 1179 C C . LEU A 1 166 ? 49.192 22.174 45.227 1.00 36.95 165 LEU A C 1
ATOM 1180 O O . LEU A 1 166 ? 48.659 22.457 46.297 1.00 36.17 165 LEU A O 1
ATOM 1185 N N . ALA A 1 167 ? 50.479 21.811 45.123 1.00 35.98 166 ALA A N 1
ATOM 1186 C CA . ALA A 1 167 ? 51.310 21.697 46.331 1.00 36.48 166 ALA A CA 1
ATOM 1187 C C . ALA A 1 167 ? 51.535 23.078 46.955 1.00 37.41 166 ALA A C 1
ATOM 1188 O O . ALA A 1 167 ? 51.425 23.215 48.170 1.00 37.46 166 ALA A O 1
ATOM 1190 N N . ILE A 1 168 ? 51.835 24.096 46.138 1.00 37.20 167 ILE A N 1
ATOM 1191 C CA . ILE A 1 168 ? 52.052 25.462 46.684 1.00 38.54 167 ILE A CA 1
ATOM 1192 C C . ILE A 1 168 ? 50.732 26.075 47.216 1.00 37.28 167 ILE A C 1
ATOM 1193 O O . ILE A 1 168 ? 50.719 26.685 48.281 1.00 37.22 167 ILE A O 1
ATOM 1198 N N . PHE A 1 169 ? 49.645 25.858 46.476 1.00 38.15 168 PHE A N 1
ATOM 1199 C CA . PHE A 1 169 ? 48.268 26.281 46.838 1.00 38.30 168 PHE A CA 1
ATOM 1200 C C . PHE A 1 169 ? 47.894 25.767 48.237 1.00 38.47 168 PHE A C 1
ATOM 1201 O O . PHE A 1 169 ? 47.518 26.536 49.135 1.00 38.09 168 PHE A O 1
ATOM 1209 N N . THR A 1 170 ? 48.081 24.466 48.408 1.00 38.21 169 THR A N 1
ATOM 1210 C CA . THR A 1 170 ? 47.757 23.775 49.653 1.00 37.83 169 THR A CA 1
ATOM 1211 C C . THR A 1 170 ? 48.666 24.216 50.814 1.00 38.07 169 THR A C 1
ATOM 1212 O O . THR A 1 170 ? 48.183 24.469 51.902 1.00 35.24 169 THR A O 1
ATOM 1216 N N . THR A 1 171 ? 49.967 24.345 50.535 1.00 37.52 170 THR A N 1
ATOM 1217 C CA . THR A 1 171 ? 50.944 24.831 51.507 1.00 37.72 170 THR A CA 1
ATOM 1218 C C . THR A 1 171 ? 50.587 26.246 51.998 1.00 38.27 170 THR A C 1
ATOM 1219 O O . THR A 1 171 ? 50.690 26.512 53.199 1.00 39.47 170 THR A O 1
ATOM 1223 N N . ALA A 1 172 ? 50.188 27.130 51.068 1.00 38.28 171 ALA A N 1
ATOM 1224 C CA . ALA A 1 172 ? 49.752 28.494 51.388 1.00 37.92 171 ALA A CA 1
ATOM 1225 C C . ALA A 1 172 ? 48.529 28.491 52.309 1.00 37.74 171 ALA A C 1
ATOM 1226 O O . ALA A 1 172 ? 48.467 29.259 53.284 1.00 36.42 171 ALA A O 1
ATOM 1228 N N . ILE A 1 173 ? 47.570 27.611 52.022 1.00 36.71 172 ILE A N 1
ATOM 1229 C CA . ILE A 1 173 ? 46.374 27.476 52.857 1.00 38.55 172 ILE A CA 1
ATOM 1230 C C . ILE A 1 173 ? 46.785 27.060 54.284 1.00 38.34 172 ILE A C 1
ATOM 1231 O O . ILE A 1 173 ? 46.409 27.735 55.266 1.00 37.65 172 ILE A O 1
ATOM 1236 N N . LEU A 1 174 ? 47.580 25.994 54.369 1.00 36.82 173 LEU A N 1
ATOM 1237 C CA . LEU A 1 174 ? 48.038 25.452 55.655 1.00 38.02 173 LEU A CA 1
ATOM 1238 C C . LEU A 1 174 ? 48.802 26.481 56.481 1.00 38.46 173 LEU A C 1
ATOM 1239 O O . LEU A 1 174 ? 48.494 26.649 57.664 1.00 38.43 173 LEU A O 1
ATOM 1244 N N . SER A 1 175 ? 49.740 27.195 55.841 1.00 38.93 174 SER A N 1
ATOM 1245 C CA . SER A 1 175 ? 50.523 28.255 56.508 1.00 39.89 174 SER A CA 1
ATOM 1246 C C . SER A 1 175 ? 49.602 29.280 57.172 1.00 39.55 174 SER A C 1
ATOM 1247 O O . SER A 1 175 ? 49.765 29.601 58.344 1.00 37.79 174 SER A O 1
ATOM 1250 N N . ARG A 1 176 ? 48.629 29.768 56.416 1.00 39.77 175 ARG A N 1
ATOM 1251 C CA . ARG A 1 176 ? 47.640 30.744 56.939 1.00 40.60 175 ARG A CA 1
ATOM 1252 C C . ARG A 1 176 ? 46.665 30.204 57.991 1.00 40.23 175 ARG A C 1
ATOM 1253 O O . ARG A 1 176 ? 46.029 30.997 58.672 1.00 42.08 175 ARG A O 1
ATOM 1261 N N . LEU A 1 177 ? 46.543 28.876 58.096 1.00 39.41 176 LEU A N 1
ATOM 1262 C CA . LEU A 1 177 ? 45.830 28.197 59.194 1.00 39.71 176 LEU A CA 1
ATOM 1263 C C . LEU A 1 177 ? 46.778 27.864 60.366 1.00 39.50 176 LEU A C 1
ATOM 1264 O O . LEU A 1 177 ? 46.367 27.201 61.315 1.00 40.53 176 LEU A O 1
ATOM 1269 N N . GLY A 1 178 ? 48.029 28.334 60.306 1.00 40.24 177 GLY A N 1
ATOM 1270 C CA . GLY A 1 178 ? 49.038 28.120 61.342 1.00 40.36 177 GLY A CA 1
ATOM 1271 C C . GLY A 1 178 ? 49.709 26.767 61.354 1.00 41.23 177 GLY A C 1
ATOM 1272 O O . GLY A 1 178 ? 50.270 26.377 62.397 1.00 40.55 177 GLY A O 1
ATOM 1273 N N . TYR A 1 179 ? 49.707 26.064 60.214 1.00 41.86 178 TYR A N 1
ATOM 1274 C CA . TYR A 1 179 ? 50.307 24.741 60.105 1.00 43.56 178 TYR A CA 1
ATOM 1275 C C . TYR A 1 179 ? 51.564 24.829 59.255 1.00 46.15 178 TYR A C 1
ATOM 1276 O O . TYR A 1 179 ? 51.511 25.298 58.126 1.00 46.85 178 TYR A O 1
ATOM 1285 N N . GLY A 1 180 ? 52.683 24.361 59.813 1.00 49.46 179 GLY A N 1
ATOM 1286 C CA . GLY A 1 180 ? 53.999 24.380 59.153 1.00 52.88 179 GLY A CA 1
ATOM 1287 C C . GLY A 1 180 ? 54.645 23.032 58.874 1.00 54.15 179 GLY A C 1
ATOM 1288 O O . GLY A 1 180 ? 55.782 23.012 58.398 1.00 55.47 179 GLY A O 1
ATOM 1289 N N . GLY A 1 181 ? 53.948 21.926 59.159 1.00 54.73 180 GLY A N 1
ATOM 1290 C CA . GLY A 1 181 ? 54.465 20.567 58.922 1.00 56.30 180 GLY A CA 1
ATOM 1291 C C . GLY A 1 181 ? 54.243 19.608 60.072 1.00 58.48 180 GLY A C 1
ATOM 1292 O O . GLY A 1 181 ? 54.031 20.033 61.214 1.00 59.29 180 GLY A O 1
ATOM 1293 N N . LYS A 1 182 ? 54.292 18.311 59.759 1.00 60.69 181 LYS A N 1
ATOM 1294 C CA . LYS A 1 182 ? 54.067 17.237 60.743 1.00 62.61 181 LYS A CA 1
ATOM 1295 C C . LYS A 1 182 ? 55.372 16.884 61.476 1.00 63.63 181 LYS A C 1
ATOM 1296 O O . LYS A 1 182 ? 55.572 17.322 62.617 1.00 64.44 181 LYS A O 1
ATOM 1298 N N . ASP A 1 183 ? 56.242 16.110 60.818 1.00 63.55 182 ASP A N 1
ATOM 1299 C CA . ASP A 1 183 ? 57.549 15.687 61.357 1.00 63.98 182 ASP A CA 1
ATOM 1300 C C . ASP A 1 183 ? 58.692 16.223 60.470 1.00 64.69 182 ASP A C 1
ATOM 1301 O O . ASP A 1 183 ? 59.772 15.619 60.390 1.00 66.24 182 ASP A O 1
ATOM 1303 N N . ALA A 1 184 ? 58.447 17.374 59.841 1.00 64.01 183 ALA A N 1
ATOM 1304 C CA . ALA A 1 184 ? 59.375 18.022 58.898 1.00 63.51 183 ALA A CA 1
ATOM 1305 C C . ALA A 1 184 ? 58.712 19.308 58.437 1.00 62.15 183 ALA A C 1
ATOM 1306 O O . ALA A 1 184 ? 57.520 19.297 58.117 1.00 61.92 183 ALA A O 1
ATOM 1308 N N . ALA A 1 185 ? 59.470 20.401 58.402 1.00 60.00 184 ALA A N 1
ATOM 1309 C CA . ALA A 1 185 ? 58.923 21.694 58.003 1.00 58.33 184 ALA A CA 1
ATOM 1310 C C . ALA A 1 185 ? 58.486 21.694 56.538 1.00 57.05 184 ALA A C 1
ATOM 1311 O O . ALA A 1 185 ? 59.246 21.263 55.661 1.00 56.70 184 ALA A O 1
ATOM 1313 N N . LEU A 1 186 ? 57.250 22.144 56.287 1.00 54.39 185 LEU A N 1
ATOM 1314 C CA . LEU A 1 186 ? 56.774 22.352 54.925 1.00 52.60 185 LEU A CA 1
ATOM 1315 C C . LEU A 1 186 ? 57.590 23.541 54.413 1.00 51.58 185 LEU A C 1
ATOM 1316 O O . LEU A 1 186 ? 57.979 24.413 55.213 1.00 49.68 185 LEU A O 1
ATOM 1321 N N . PRO A 1 187 ? 57.887 23.575 53.101 1.00 50.85 186 PRO A N 1
ATOM 1322 C CA . PRO A 1 187 ? 58.636 24.702 52.582 1.00 51.06 186 PRO A CA 1
ATOM 1323 C C . PRO A 1 187 ? 57.839 25.984 52.580 1.00 51.21 186 PRO A C 1
ATOM 1324 O O . PRO A 1 187 ? 56.597 25.954 52.592 1.00 51.57 186 PRO A O 1
ATOM 1328 N N . ASP A 1 188 ? 58.549 27.106 52.585 1.00 51.19 187 ASP A N 1
ATOM 1329 C CA . ASP A 1 188 ? 57.901 28.410 52.475 1.00 51.95 187 ASP A CA 1
ATOM 1330 C C . ASP A 1 188 ? 57.365 28.492 51.052 1.00 50.85 187 ASP A C 1
ATOM 1331 O O . ASP A 1 188 ? 57.967 27.942 50.114 1.00 49.53 187 ASP A O 1
ATOM 1336 N N . GLU A 1 189 ? 56.226 29.152 50.894 1.00 50.79 188 GLU A N 1
ATOM 1337 C CA . GLU A 1 189 ? 55.638 29.349 49.549 1.00 52.68 188 GLU A CA 1
ATOM 1338 C C . GLU A 1 189 ? 56.547 30.175 48.630 1.00 53.79 188 GLU A C 1
ATOM 1339 O O . GLU A 1 189 ? 56.431 30.060 47.426 1.00 54.81 188 GLU A O 1
ATOM 1345 N N . LYS A 1 190 ? 57.411 31.015 49.219 1.00 55.90 189 LYS A N 1
ATOM 1346 C CA . LYS A 1 190 ? 58.402 31.817 48.490 1.00 57.16 189 LYS A CA 1
ATOM 1347 C C . LYS A 1 190 ? 59.732 31.053 48.224 1.00 58.16 189 LYS A C 1
ATOM 1348 O O . LYS A 1 190 ? 60.646 31.627 47.627 1.00 58.08 189 LYS A O 1
ATOM 1354 N N . ASP A 1 191 ? 59.838 29.780 48.644 1.00 58.17 190 ASP A N 1
ATOM 1355 C CA . ASP A 1 191 ? 61.043 28.961 48.440 1.00 57.56 190 ASP A CA 1
ATOM 1356 C C . ASP A 1 191 ? 61.181 28.662 46.944 1.00 57.98 190 ASP A C 1
ATOM 1357 O O . ASP A 1 191 ? 60.345 27.965 46.354 1.00 56.64 190 ASP A O 1
ATOM 1362 N N . ARG A 1 192 ? 62.251 29.195 46.348 1.00 58.96 191 ARG A N 1
ATOM 1363 C CA . ARG A 1 192 ? 62.512 29.028 44.902 1.00 59.14 191 ARG A CA 1
ATOM 1364 C C . ARG A 1 192 ? 63.018 27.629 44.489 1.00 58.35 191 ARG A C 1
ATOM 1365 O O . ARG A 1 192 ? 62.973 27.285 43.302 1.00 59.67 191 ARG A O 1
ATOM 1373 N N . ASN A 1 193 ? 63.482 26.849 45.467 1.00 56.78 192 ASN A N 1
ATOM 1374 C CA . ASN A 1 193 ? 64.082 25.523 45.258 1.00 55.27 192 ASN A CA 1
ATOM 1375 C C . ASN A 1 193 ? 63.210 24.316 45.637 1.00 53.70 192 ASN A C 1
ATOM 1376 O O . ASN A 1 193 ? 63.562 23.201 45.266 1.00 51.98 192 ASN A O 1
ATOM 1381 N N . ALA A 1 194 ? 62.088 24.540 46.343 1.00 51.34 193 ALA A N 1
ATOM 1382 C CA . ALA A 1 194 ? 61.256 23.452 46.889 1.00 49.72 193 ALA A CA 1
ATOM 1383 C C . ALA A 1 194 ? 60.805 22.445 45.834 1.00 46.75 193 ALA A C 1
ATOM 1384 O O . ALA A 1 194 ? 60.461 22.828 44.700 1.00 46.42 193 ALA A O 1
ATOM 1386 N N . GLU A 1 195 ? 60.878 21.162 46.198 1.00 43.56 194 GLU A N 1
ATOM 1387 C CA . GLU A 1 195 ? 60.458 20.062 45.327 1.00 42.46 194 GLU A CA 1
ATOM 1388 C C . GLU A 1 195 ? 58.958 19.853 45.551 1.00 40.55 194 GLU A C 1
ATOM 1389 O O . GLU A 1 195 ? 58.521 18.892 46.185 1.00 37.98 194 GLU A O 1
ATOM 1395 N N . TRP A 1 196 ? 58.190 20.774 44.985 1.00 38.66 195 TRP A N 1
ATOM 1396 C CA . TRP A 1 196 ? 56.733 20.812 45.178 1.00 39.00 195 TRP A CA 1
ATOM 1397 C C . TRP A 1 196 ? 56.008 19.557 44.712 1.00 37.93 195 TRP A C 1
ATOM 1398 O O . TRP A 1 196 ? 55.051 19.153 45.349 1.00 37.65 195 TRP A O 1
ATOM 1409 N N . TRP A 1 197 ? 56.469 18.931 43.632 1.00 39.15 196 TRP A N 1
ATOM 1410 C CA . TRP A 1 197 ? 55.801 17.702 43.117 1.00 38.34 196 TRP A CA 1
ATOM 1411 C C . TRP A 1 197 ? 55.753 16.565 44.141 1.00 37.95 196 TRP A C 1
ATOM 1412 O O . TRP A 1 197 ? 54.808 15.785 44.138 1.00 38.39 196 TRP A O 1
ATOM 1423 N N . LYS A 1 198 ? 56.785 16.475 44.981 1.00 38.04 197 LYS A N 1
ATOM 1424 C CA . LYS A 1 198 ? 56.874 15.446 46.036 1.00 38.38 197 LYS A CA 1
ATOM 1425 C C . LYS A 1 198 ? 55.816 15.657 47.107 1.00 38.09 197 LYS A C 1
ATOM 1426 O O . LYS A 1 198 ? 55.289 14.684 47.619 1.00 35.70 197 LYS A O 1
ATOM 1432 N N . LEU A 1 199 ? 55.511 16.921 47.440 1.00 38.82 198 LEU A N 1
ATOM 1433 C CA . LEU A 1 199 ? 54.418 17.232 48.367 1.00 39.56 198 LEU A CA 1
ATOM 1434 C C . LEU A 1 199 ? 53.084 16.839 47.750 1.00 39.69 198 LEU A C 1
ATOM 1435 O O . LEU A 1 199 ? 52.241 16.221 48.409 1.00 39.77 198 LEU A O 1
ATOM 1440 N N . ALA A 1 200 ? 52.888 17.232 46.489 1.00 38.65 199 ALA A N 1
ATOM 1441 C CA . ALA A 1 200 ? 51.689 16.892 45.729 1.00 37.59 199 ALA A CA 1
ATOM 1442 C C . ALA A 1 200 ? 51.504 15.376 45.686 1.00 36.22 199 ALA A C 1
ATOM 1443 O O . ALA A 1 200 ? 50.413 14.899 45.941 1.00 35.50 199 ALA A O 1
ATOM 1445 N N . ASP A 1 201 ? 52.589 14.641 45.433 1.00 37.44 200 ASP A N 1
ATOM 1446 C CA . ASP A 1 201 ? 52.572 13.178 45.397 1.00 38.81 200 ASP A CA 1
ATOM 1447 C C . ASP A 1 201 ? 52.086 12.575 46.745 1.00 37.39 200 ASP A C 1
ATOM 1448 O O . ASP A 1 201 ? 51.163 11.735 46.788 1.00 38.59 200 ASP A O 1
ATOM 1453 N N . ALA A 1 202 ? 52.672 13.064 47.828 1.00 37.91 201 ALA A N 1
ATOM 1454 C CA . ALA A 1 202 ? 52.314 12.659 49.199 1.00 38.62 201 ALA A CA 1
ATOM 1455 C C . ALA A 1 202 ? 50.840 12.939 49.491 1.00 39.18 201 ALA A C 1
ATOM 1456 O O . ALA A 1 202 ? 50.209 12.186 50.207 1.00 38.24 201 ALA A O 1
ATOM 1458 N N . TRP A 1 203 ? 50.292 14.001 48.895 1.00 38.52 202 TRP A N 1
ATOM 1459 C CA . TRP A 1 203 ? 48.883 14.395 49.075 1.00 38.42 202 TRP A CA 1
ATOM 1460 C C . TRP A 1 203 ? 47.889 13.816 48.051 1.00 37.82 202 TRP A C 1
ATOM 1461 O O . TRP A 1 203 ? 46.738 14.253 47.979 1.00 39.38 202 TRP A O 1
ATOM 1472 N N . GLY A 1 204 ? 48.322 12.812 47.284 1.00 37.20 203 GLY A N 1
ATOM 1473 C CA . GLY A 1 204 ? 47.474 12.118 46.336 1.00 37.35 203 GLY A CA 1
ATOM 1474 C C . GLY A 1 204 ? 47.530 12.560 44.886 1.00 37.17 203 GLY A C 1
ATOM 1475 O O . GLY A 1 204 ? 46.670 12.137 44.097 1.00 37.50 203 GLY A O 1
ATOM 1476 N N . GLY A 1 205 ? 48.529 13.373 44.530 1.00 36.92 204 GLY A N 1
ATOM 1477 C CA . GLY A 1 205 ? 48.712 13.861 43.157 1.00 37.51 204 GLY A CA 1
ATOM 1478 C C . GLY A 1 205 ? 49.553 12.919 42.289 1.00 38.41 204 GLY A C 1
ATOM 1479 O O . GLY A 1 205 ? 49.613 11.710 42.529 1.00 37.41 204 GLY A O 1
ATOM 1480 N N . SER A 1 206 ? 50.196 13.491 41.271 1.00 38.74 205 SER A N 1
ATOM 1481 C CA . SER A 1 206 ? 51.019 12.742 40.326 1.00 40.21 205 SER A CA 1
ATOM 1482 C C . SER A 1 206 ? 52.222 12.054 40.979 1.00 41.57 205 SER A C 1
ATOM 1483 O O . SER A 1 206 ? 52.925 12.631 41.821 1.00 42.01 205 SER A O 1
ATOM 1486 N N . THR A 1 207 ? 52.447 10.809 40.590 1.00 41.88 206 THR A N 1
ATOM 1487 C CA . THR A 1 207 ? 53.620 10.059 41.049 1.00 42.08 206 THR A CA 1
ATOM 1488 C C . THR A 1 207 ? 54.816 10.432 40.158 1.00 41.01 206 THR A C 1
ATOM 1489 O O . THR A 1 207 ? 54.654 11.091 39.107 1.00 40.30 206 THR A O 1
ATOM 1493 N N . LYS A 1 208 ? 56.013 10.019 40.564 1.00 40.95 207 LYS A N 1
ATOM 1494 C CA . LYS A 1 208 ? 57.208 10.205 39.708 1.00 41.87 207 LYS A CA 1
ATOM 1495 C C . LYS A 1 208 ? 56.991 9.532 38.348 1.00 40.79 207 LYS A C 1
ATOM 1496 O O . LYS A 1 208 ? 57.269 10.125 37.313 1.00 40.18 207 LYS A O 1
ATOM 1502 N N . GLY A 1 209 ? 56.448 8.317 38.372 1.00 39.68 208 GLY A N 1
ATOM 1503 C CA . GLY A 1 209 ? 56.093 7.571 37.168 1.00 38.94 208 GLY A CA 1
ATOM 1504 C C . GLY A 1 209 ? 55.150 8.300 36.241 1.00 38.27 208 GLY A C 1
ATOM 1505 O O . GLY A 1 209 ? 55.352 8.273 35.024 1.00 37.36 208 GLY A O 1
ATOM 1506 N N . ASP A 1 210 ? 54.101 8.916 36.822 1.00 39.12 209 ASP A N 1
ATOM 1507 C CA . ASP A 1 210 ? 53.136 9.721 36.071 1.00 40.47 209 ASP A CA 1
ATOM 1508 C C . ASP A 1 210 ? 53.837 10.878 35.368 1.00 38.40 209 ASP A C 1
ATOM 1509 O O . ASP A 1 210 ? 53.631 11.096 34.190 1.00 39.52 209 ASP A O 1
ATOM 1514 N N . ILE A 1 211 ? 54.622 11.630 36.127 1.00 38.54 210 ILE A N 1
ATOM 1515 C CA . ILE A 1 211 ? 55.350 12.797 35.598 1.00 38.06 210 ILE A CA 1
ATOM 1516 C C . ILE A 1 211 ? 56.322 12.398 34.465 1.00 37.03 210 ILE A C 1
ATOM 1517 O O . ILE A 1 211 ? 56.376 13.071 33.436 1.00 35.22 210 ILE A O 1
ATOM 1522 N N . VAL A 1 212 ? 57.074 11.313 34.669 1.00 36.23 211 VAL A N 1
ATOM 1523 C CA . VAL A 1 212 ? 58.007 10.772 33.671 1.00 37.25 211 VAL A CA 1
ATOM 1524 C C . VAL A 1 212 ? 57.269 10.373 32.383 1.00 38.40 211 VAL A C 1
ATOM 1525 O O . VAL A 1 212 ? 57.781 10.598 31.289 1.00 37.93 211 VAL A O 1
ATOM 1529 N N . ARG A 1 213 ? 56.097 9.756 32.525 1.00 40.02 212 ARG A N 1
ATOM 1530 C CA . ARG A 1 213 ? 55.250 9.414 31.375 1.00 40.27 212 ARG A CA 1
ATOM 1531 C C . ARG A 1 213 ? 54.846 10.665 30.573 1.00 38.41 212 ARG A C 1
ATOM 1532 O O . ARG A 1 213 ? 54.915 10.654 29.346 1.00 37.97 212 ARG A O 1
ATOM 1540 N N . GLY A 1 214 ? 54.427 11.727 31.265 1.00 38.37 213 GLY A N 1
ATOM 1541 C CA . GLY A 1 214 ? 54.014 12.977 30.614 1.00 37.48 213 GLY A CA 1
ATOM 1542 C C . GLY A 1 214 ? 55.176 13.589 29.850 1.00 35.88 213 GLY A C 1
ATOM 1543 O O . GLY A 1 214 ? 55.030 13.972 28.717 1.00 34.02 213 GLY A O 1
ATOM 1544 N N . LEU A 1 215 ? 56.331 13.677 30.507 1.00 35.85 214 LEU A N 1
ATOM 1545 C CA . LEU A 1 215 ? 57.586 14.143 29.885 1.00 36.78 214 LEU A CA 1
ATOM 1546 C C . LEU A 1 215 ? 57.924 13.311 28.631 1.00 36.97 214 LEU A C 1
ATOM 1547 O O . LEU A 1 215 ? 58.235 13.871 27.581 1.00 35.52 214 LEU A O 1
ATOM 1552 N N . ASN A 1 216 ? 57.822 11.983 28.750 1.00 36.90 215 ASN A N 1
ATOM 1553 C CA . ASN A 1 216 ? 58.047 11.080 27.586 1.00 38.01 215 ASN A CA 1
ATOM 1554 C C . ASN A 1 216 ? 57.057 11.283 26.429 1.00 38.19 215 ASN A C 1
ATOM 1555 O O . ASN A 1 216 ? 57.447 11.173 25.246 1.00 39.89 215 ASN A O 1
ATOM 1560 N N . THR A 1 217 ? 55.814 11.641 26.755 1.00 38.21 216 THR A N 1
ATOM 1561 C CA . THR A 1 217 ? 54.805 11.956 25.738 1.00 39.23 216 THR A CA 1
ATOM 1562 C C . THR A 1 217 ? 55.196 13.200 24.951 1.00 37.34 216 THR A C 1
ATOM 1563 O O . THR A 1 217 ? 55.176 13.180 23.715 1.00 35.83 216 THR A O 1
ATOM 1567 N N . ALA A 1 218 ? 55.561 14.269 25.661 1.00 35.19 217 ALA A N 1
ATOM 1568 C CA . ALA A 1 218 ? 56.029 15.506 24.999 1.00 33.39 217 ALA A CA 1
ATOM 1569 C C . ALA A 1 218 ? 57.291 15.231 24.176 1.00 34.44 217 ALA A C 1
ATOM 1570 O O . ALA A 1 218 ? 57.417 15.688 23.052 1.00 34.04 217 ALA A O 1
ATOM 1572 N N . LEU A 1 219 ? 58.215 14.489 24.774 1.00 36.35 218 LEU A N 1
ATOM 1573 C CA . LEU A 1 219 ? 59.502 14.164 24.144 1.00 36.46 218 LEU A CA 1
ATOM 1574 C C . LEU A 1 219 ? 59.316 13.375 22.859 1.00 37.31 218 LEU A C 1
ATOM 1575 O O . LEU A 1 219 ? 59.911 13.723 21.850 1.00 36.23 218 LEU A O 1
ATOM 1580 N N . GLY A 1 220 ? 58.462 12.346 22.875 1.00 38.41 219 GLY A N 1
ATOM 1581 C CA . GLY A 1 220 ? 58.164 11.560 21.664 1.00 37.81 219 GLY A CA 1
ATOM 1582 C C . GLY A 1 220 ? 57.610 12.419 20.546 1.00 39.06 219 GLY A C 1
ATOM 1583 O O . GLY A 1 220 ? 58.048 12.315 19.399 1.00 38.00 219 GLY A O 1
ATOM 1584 N N . GLY A 1 221 ? 56.670 13.295 20.885 1.00 39.02 220 GLY A N 1
ATOM 1585 C CA . GLY A 1 221 ? 56.080 14.215 19.914 1.00 40.37 220 GLY A CA 1
ATOM 1586 C C . GLY A 1 221 ? 57.041 15.234 19.314 1.00 39.40 220 GLY A C 1
ATOM 1587 O O . GLY A 1 221 ? 56.961 15.549 18.113 1.00 40.16 220 GLY A O 1
ATOM 1588 N N . GLU A 1 222 ? 57.914 15.782 20.154 1.00 39.06 221 GLU A N 1
ATOM 1589 C CA . GLU A 1 222 ? 58.922 16.754 19.708 1.00 37.99 221 GLU A CA 1
ATOM 1590 C C . GLU A 1 222 ? 59.952 16.084 18.805 1.00 38.02 221 GLU A C 1
ATOM 1591 O O . GLU A 1 222 ? 60.351 16.681 17.817 1.00 36.23 221 GLU A O 1
ATOM 1597 N N . ARG A 1 223 ? 60.368 14.858 19.156 1.00 38.42 222 ARG A N 1
ATOM 1598 C CA A ARG A 1 223 ? 61.308 14.088 18.319 0.50 38.86 222 ARG A CA 1
ATOM 1599 C CA B ARG A 1 223 ? 61.312 14.096 18.324 0.50 39.31 222 ARG A CA 1
ATOM 1600 C C . ARG A 1 223 ? 60.709 13.791 16.956 1.00 39.65 222 ARG A C 1
ATOM 1601 O O . ARG A 1 223 ? 61.403 13.858 15.966 1.00 39.51 222 ARG A O 1
ATOM 1616 N N . TYR A 1 224 ? 59.414 13.457 16.925 1.00 40.54 223 TYR A N 1
ATOM 1617 C CA . TYR A 1 224 ? 58.718 13.175 15.665 1.00 42.18 223 TYR A CA 1
ATOM 1618 C C . TYR A 1 224 ? 58.664 14.415 14.779 1.00 41.63 223 TYR A C 1
ATOM 1619 O O . TYR A 1 224 ? 58.962 14.332 13.583 1.00 41.98 223 TYR A O 1
ATOM 1628 N N . SER A 1 225 ? 58.236 15.544 15.348 1.00 40.65 224 SER A N 1
ATOM 1629 C CA . SER A 1 225 ? 58.152 16.810 14.599 1.00 41.01 224 SER A CA 1
ATOM 1630 C C . SER A 1 225 ? 59.539 17.342 14.161 1.00 39.97 224 SER A C 1
ATOM 1631 O O . SER A 1 225 ? 59.652 17.941 13.082 1.00 39.70 224 SER A O 1
ATOM 1634 N N . LEU A 1 226 ? 60.566 17.129 14.990 1.00 39.57 225 LEU A N 1
ATOM 1635 C CA . LEU A 1 226 ? 61.963 17.448 14.628 1.00 40.33 225 LEU A CA 1
ATOM 1636 C C . LEU A 1 226 ? 62.395 16.652 13.374 1.00 41.18 225 LEU A C 1
ATOM 1637 O O . LEU A 1 226 ? 62.893 17.248 12.412 1.00 41.04 225 LEU A O 1
ATOM 1642 N N . GLU A 1 227 ? 62.207 15.323 13.390 1.00 43.20 226 GLU A N 1
ATOM 1643 C CA . GLU A 1 227 ? 62.541 14.460 12.210 1.00 42.69 226 GLU A CA 1
ATOM 1644 C C . GLU A 1 227 ? 61.764 14.884 10.950 1.00 43.19 226 GLU A C 1
ATOM 1645 O O . GLU A 1 227 ? 62.316 14.832 9.844 1.00 44.39 226 GLU A O 1
ATOM 1648 N N . ALA A 1 228 ? 60.496 15.283 11.124 1.00 42.09 227 ALA A N 1
ATOM 1649 C CA . ALA A 1 228 ? 59.650 15.831 10.040 1.00 41.32 227 ALA A CA 1
ATOM 1650 C C . ALA A 1 228 ? 60.259 17.144 9.505 1.00 40.44 227 ALA A C 1
ATOM 1651 O O . ALA A 1 228 ? 60.467 17.295 8.300 1.00 40.32 227 ALA A O 1
ATOM 1653 N N . LEU A 1 229 ? 60.581 18.068 10.409 1.00 42.05 228 LEU A N 1
ATOM 1654 C CA . LEU A 1 229 ? 61.220 19.349 10.044 1.00 43.53 228 LEU A CA 1
ATOM 1655 C C . LEU A 1 229 ? 62.540 19.156 9.293 1.00 44.11 228 LEU A C 1
ATOM 1656 O O . LEU A 1 229 ? 62.815 19.900 8.351 1.00 45.86 228 LEU A O 1
ATOM 1661 N N . GLU A 1 230 ? 63.342 18.176 9.715 1.00 44.69 229 GLU A N 1
ATOM 1662 C CA . GLU A 1 230 ? 64.623 17.869 9.021 1.00 46.55 229 GLU A CA 1
ATOM 1663 C C . GLU A 1 230 ? 64.389 17.423 7.562 1.00 47.25 229 GLU A C 1
ATOM 1664 O O . GLU A 1 230 ? 65.134 17.824 6.661 1.00 47.18 229 GLU A O 1
ATOM 1670 N N . LYS A 1 231 ? 63.340 16.627 7.340 1.00 48.35 230 LYS A N 1
ATOM 1671 C CA . LYS A 1 231 ? 62.959 16.200 5.985 1.00 49.30 230 LYS A CA 1
ATOM 1672 C C . LYS A 1 231 ? 62.406 17.386 5.179 1.00 50.23 230 LYS A C 1
ATOM 1673 O O . LYS A 1 231 ? 62.745 17.523 3.997 1.00 51.24 230 LYS A O 1
ATOM 1676 N N . TYR A 1 232 ? 61.592 18.244 5.807 1.00 50.58 231 TYR A N 1
ATOM 1677 C CA . TYR A 1 232 ? 61.000 19.391 5.100 1.00 51.32 231 TYR A CA 1
ATOM 1678 C C . TYR A 1 232 ? 62.056 20.378 4.645 1.00 54.98 231 TYR A C 1
ATOM 1679 O O . TYR A 1 232 ? 62.059 20.800 3.479 1.00 54.54 231 TYR A O 1
ATOM 1688 N N . THR A 1 233 ? 62.947 20.727 5.573 1.00 58.48 232 THR A N 1
ATOM 1689 C CA . THR A 1 233 ? 64.019 21.684 5.313 1.00 61.51 232 THR A CA 1
ATOM 1690 C C . THR A 1 233 ? 64.921 21.224 4.154 1.00 61.81 232 THR A C 1
ATOM 1691 O O . THR A 1 233 ? 65.307 22.052 3.327 1.00 62.72 232 THR A O 1
ATOM 1695 N N . GLU A 1 234 ? 65.199 19.915 4.081 1.00 62.35 233 GLU A N 1
ATOM 1696 C CA . GLU A 1 234 ? 66.002 19.319 2.991 1.00 63.26 233 GLU A CA 1
ATOM 1697 C C . GLU A 1 234 ? 65.324 19.500 1.624 1.00 64.18 233 GLU A C 1
ATOM 1698 O O . GLU A 1 234 ? 65.967 19.934 0.666 1.00 65.36 233 GLU A O 1
ATOM 1700 N N . LYS A 1 235 ? 64.023 19.209 1.568 1.00 64.50 234 LYS A N 1
ATOM 1701 C CA . LYS A 1 235 ? 63.217 19.308 0.338 1.00 64.59 234 LYS A CA 1
ATOM 1702 C C . LYS A 1 235 ? 62.564 20.683 0.056 1.00 64.65 234 LYS A C 1
ATOM 1703 O O . LYS A 1 235 ? 61.804 20.798 -0.917 1.00 64.92 234 LYS A O 1
ATOM 1709 N N . GLU A 1 236 ? 62.827 21.706 0.884 1.00 64.10 235 GLU A N 1
ATOM 1710 C CA . GLU A 1 236 ? 62.253 23.051 0.672 1.00 63.83 235 GLU A CA 1
ATOM 1711 C C . GLU A 1 236 ? 63.234 23.879 -0.139 1.00 63.46 235 GLU A C 1
ATOM 1712 O O . GLU A 1 236 ? 64.398 23.992 0.246 1.00 63.28 235 GLU A O 1
ATOM 1718 N N . SER A 1 237 ? 62.766 24.434 -1.260 1.00 63.44 236 SER A N 1
ATOM 1719 C CA . SER A 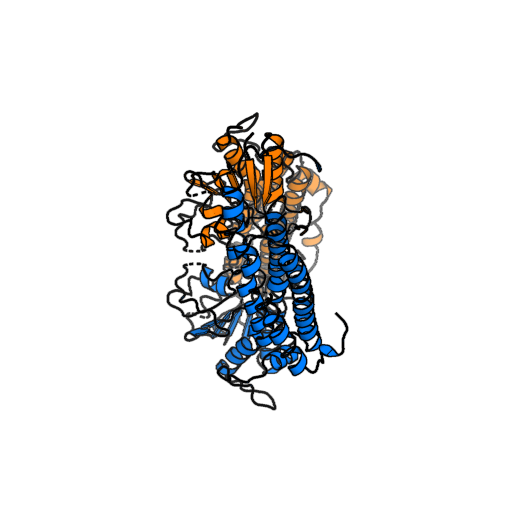1 237 ? 63.575 25.325 -2.107 1.00 63.15 236 SER A CA 1
ATOM 1720 C C . SER A 1 237 ? 63.356 26.814 -1.747 1.00 63.30 236 SER A C 1
ATOM 1721 O O . SER A 1 237 ? 64.233 27.633 -2.030 1.00 64.35 236 SER A O 1
ATOM 1724 N N . ASP A 1 238 ? 62.218 27.157 -1.123 1.00 62.39 237 ASP A N 1
ATOM 1725 C CA . ASP A 1 238 ? 61.916 28.543 -0.709 1.00 62.11 237 ASP A CA 1
ATOM 1726 C C . ASP A 1 238 ? 62.855 28.925 0.430 1.00 61.41 237 ASP A C 1
ATOM 1727 O O . ASP A 1 238 ? 62.854 28.274 1.474 1.00 61.32 237 ASP A O 1
ATOM 1732 N N . VAL A 1 239 ? 63.639 29.981 0.211 1.00 60.31 238 VAL A N 1
ATOM 1733 C CA . VAL A 1 239 ? 64.633 30.479 1.177 1.00 59.13 238 VAL A CA 1
ATOM 1734 C C . VAL A 1 239 ? 64.032 30.927 2.518 1.00 57.92 238 VAL A C 1
ATOM 1735 O O . VAL A 1 239 ? 64.562 30.578 3.571 1.00 57.59 238 VAL A O 1
ATOM 1739 N N . GLU A 1 240 ? 62.942 31.687 2.463 1.00 57.43 239 GLU A N 1
ATOM 1740 C CA . GLU A 1 240 ? 62.277 32.201 3.667 1.00 56.71 239 GLU A CA 1
ATOM 1741 C C . GLU A 1 240 ? 61.615 31.081 4.505 1.00 56.08 239 GLU A C 1
ATOM 1742 O O . GLU A 1 240 ? 61.667 31.123 5.738 1.00 56.24 239 GLU A O 1
ATOM 1748 N N . ALA A 1 241 ? 61.019 30.094 3.831 1.00 54.54 240 ALA A N 1
ATOM 1749 C CA . ALA A 1 241 ? 60.396 28.941 4.498 1.00 53.84 240 ALA A CA 1
ATOM 1750 C C . ALA A 1 241 ? 61.471 28.030 5.074 1.00 51.63 240 ALA A C 1
ATOM 1751 O O . ALA A 1 241 ? 61.371 27.599 6.226 1.00 48.35 240 ALA A O 1
ATOM 1753 N N . LYS A 1 242 ? 62.498 27.748 4.265 1.00 50.78 241 LYS A N 1
ATOM 1754 C CA . LYS A 1 242 ? 63.634 26.932 4.707 1.00 50.22 241 LYS A CA 1
ATOM 1755 C C . LYS A 1 242 ? 64.273 27.527 5.970 1.00 50.02 241 LYS A C 1
ATOM 1756 O O . LYS A 1 242 ? 64.584 26.780 6.911 1.00 50.56 241 LYS A O 1
ATOM 1762 N N . ALA A 1 243 ? 64.431 28.857 5.992 1.00 48.73 242 ALA A N 1
ATOM 1763 C CA . ALA A 1 243 ? 64.959 29.575 7.165 1.00 47.62 242 ALA A CA 1
ATOM 1764 C C . ALA A 1 243 ? 64.062 29.431 8.404 1.00 47.03 242 ALA A C 1
ATOM 1765 O O . ALA A 1 243 ? 64.566 29.379 9.532 1.00 46.25 242 ALA A O 1
ATOM 1767 N N . LEU A 1 244 ? 62.738 29.407 8.198 1.00 45.99 243 LEU A N 1
ATOM 1768 C CA . LEU A 1 244 ? 61.783 29.214 9.300 1.00 44.89 243 LEU A CA 1
ATOM 1769 C C . LEU A 1 244 ? 61.939 27.822 9.878 1.00 43.18 243 LEU A C 1
ATOM 1770 O O . LEU A 1 244 ? 62.045 27.685 11.084 1.00 43.67 243 LEU A O 1
ATOM 1775 N N . PHE A 1 245 ? 61.995 26.812 9.012 1.00 43.60 244 PHE A N 1
ATOM 1776 C CA . PHE A 1 245 ? 62.155 25.421 9.433 1.00 44.15 244 PHE A CA 1
ATOM 1777 C C . PHE A 1 245 ? 63.454 25.170 10.217 1.00 44.76 244 PHE A C 1
ATOM 1778 O O . PHE A 1 245 ? 63.422 24.428 11.186 1.00 44.61 244 PHE A O 1
ATOM 1786 N N . GLN A 1 246 ? 64.578 25.749 9.765 1.00 45.00 245 GLN A N 1
ATOM 1787 C CA A GLN A 1 246 ? 65.857 25.599 10.480 0.50 44.55 245 GLN A CA 1
ATOM 1788 C CA B GLN A 1 246 ? 65.876 25.639 10.454 0.50 44.86 245 GLN A CA 1
ATOM 1789 C C . GLN A 1 246 ? 65.770 26.205 11.883 1.00 44.62 245 GLN A C 1
ATOM 1790 O O . GLN A 1 246 ? 66.294 25.619 12.844 1.00 44.20 245 GLN A O 1
ATOM 1801 N N . GLU A 1 247 ? 65.082 27.340 12.014 1.00 43.91 246 GLU A N 1
ATOM 1802 C CA . GLU A 1 247 ? 64.881 28.003 13.316 1.00 43.80 246 GLU A CA 1
ATOM 1803 C C . GLU A 1 247 ? 63.995 27.137 14.244 1.00 42.22 246 GLU A C 1
ATOM 1804 O O . GLU A 1 247 ? 64.286 26.985 15.428 1.00 42.22 246 GLU A O 1
ATOM 1818 N N . ILE A 1 249 ? 63.797 23.919 13.992 1.00 40.00 248 ILE A N 1
ATOM 1819 C CA . ILE A 1 249 ? 64.670 22.791 14.351 1.00 39.38 248 ILE A CA 1
ATOM 1820 C C . ILE A 1 249 ? 65.468 23.153 15.616 1.00 39.48 248 ILE A C 1
ATOM 1821 O O . ILE A 1 249 ? 65.472 22.374 16.563 1.00 38.04 248 ILE A O 1
ATOM 1826 N N . THR A 1 250 ? 66.079 24.347 15.638 1.00 39.81 249 THR A N 1
ATOM 1827 C CA . THR A 1 250 ? 66.869 24.810 16.801 1.00 39.29 249 THR A CA 1
ATOM 1828 C C . THR A 1 250 ? 65.979 24.780 18.049 1.00 39.20 249 THR A C 1
ATOM 1829 O O . THR A 1 250 ? 66.321 24.131 19.050 1.00 38.12 249 THR A O 1
ATOM 1833 N N . ASN A 1 251 ? 64.813 25.405 17.928 1.00 39.01 250 ASN A N 1
ATOM 1834 C CA . ASN A 1 251 ? 63.797 25.437 18.977 1.00 39.17 250 ASN A CA 1
ATOM 1835 C C . ASN A 1 251 ? 63.408 24.041 19.501 1.00 38.97 250 ASN A C 1
ATOM 1836 O O . ASN A 1 251 ? 63.362 23.856 20.715 1.00 39.75 250 ASN A O 1
ATOM 1841 N N . LYS A 1 252 ? 63.150 23.076 18.598 1.00 38.73 251 LYS A N 1
ATOM 1842 C CA . LYS A 1 252 ? 62.818 21.683 18.996 1.00 38.18 251 LYS A CA 1
ATOM 1843 C C . LYS A 1 252 ? 63.961 21.019 19.758 1.00 37.14 251 LYS A C 1
ATOM 1844 O O . LYS A 1 252 ? 63.695 20.276 20.703 1.00 35.80 251 LYS A O 1
ATOM 1850 N N . GLN A 1 253 ? 65.210 21.264 19.339 1.00 33.94 252 GLN A N 1
ATOM 1851 C CA A GLN A 1 253 ? 66.382 20.720 20.043 0.50 35.09 252 GLN A CA 1
ATOM 1852 C CA B GLN A 1 253 ? 66.366 20.704 20.051 0.50 35.45 252 GLN A CA 1
ATOM 1853 C C . GLN A 1 253 ? 66.441 21.259 21.467 1.00 35.50 252 GLN A C 1
ATOM 1854 O O . GLN A 1 253 ? 66.719 20.508 22.409 1.00 36.00 252 GLN A O 1
ATOM 1865 N N . ARG A 1 254 ? 66.149 22.555 21.633 1.00 36.61 253 ARG A N 1
ATOM 1866 C CA . ARG A 1 254 ? 66.130 23.160 22.984 1.00 38.17 253 ARG A CA 1
ATOM 1867 C C . ARG A 1 254 ? 65.017 22.538 23.829 1.00 37.21 253 ARG A C 1
ATOM 1868 O O . ARG A 1 254 ? 65.239 22.219 24.998 1.00 37.00 253 ARG A O 1
ATOM 1876 N N . HIS A 1 255 ? 63.840 22.339 23.228 1.00 36.04 254 HIS A N 1
ATOM 1877 C CA . HIS A 1 255 ? 62.735 21.646 23.916 1.00 36.48 254 HIS A CA 1
ATOM 1878 C C . HIS A 1 255 ? 63.149 20.256 24.388 1.00 33.74 254 HIS A C 1
ATOM 1879 O O . HIS A 1 255 ? 62.875 19.887 25.524 1.00 32.62 254 HIS A O 1
ATOM 1886 N N . ILE A 1 256 ? 63.778 19.492 23.490 1.00 34.38 255 ILE A N 1
ATOM 1887 C CA . ILE A 1 256 ? 64.270 18.152 23.787 1.00 35.42 255 ILE A CA 1
ATOM 1888 C C . ILE A 1 256 ? 65.294 18.209 24.925 1.00 35.61 255 ILE A C 1
ATOM 1889 O O . ILE A 1 256 ? 65.235 17.392 25.841 1.00 33.97 255 ILE A O 1
ATOM 1894 N N . GLU A 1 257 ? 66.198 19.184 24.891 1.00 37.19 256 GLU A N 1
ATOM 1895 C CA . GLU A 1 257 ? 67.159 19.362 25.995 1.00 38.71 256 GLU A CA 1
ATOM 1896 C C . GLU A 1 257 ? 66.450 19.552 27.345 1.00 38.20 256 GLU A C 1
ATOM 1897 O O . GLU A 1 257 ? 66.800 18.882 28.317 1.00 39.03 256 GLU A O 1
ATOM 1900 N N . TYR A 1 258 ? 65.455 20.441 27.396 1.00 39.32 257 TYR A N 1
ATOM 1901 C CA . TYR A 1 258 ? 64.687 20.683 28.647 1.00 38.90 257 TYR A CA 1
ATOM 1902 C C . TYR A 1 258 ? 64.044 19.402 29.180 1.00 36.58 257 TYR A C 1
ATOM 1903 O O . TYR A 1 258 ? 64.192 19.069 30.362 1.00 34.31 257 TYR A O 1
ATOM 1912 N N . LEU A 1 259 ? 63.402 18.659 28.276 1.00 36.58 258 LEU A N 1
ATOM 1913 C CA . LEU A 1 259 ? 62.719 17.404 28.626 1.00 33.84 258 LEU A CA 1
ATOM 1914 C C . LEU A 1 259 ? 63.712 16.358 29.135 1.00 34.54 258 LEU A C 1
ATOM 1915 O O . LEU A 1 259 ? 63.476 15.742 30.188 1.00 35.94 258 LEU A O 1
ATOM 1920 N N . GLU A 1 260 ? 64.824 16.180 28.412 1.00 34.45 259 GLU A N 1
ATOM 1921 C CA . GLU A 1 260 ? 65.838 15.221 28.808 1.00 34.06 259 GLU A CA 1
ATOM 1922 C C . GLU A 1 260 ? 66.532 15.585 30.102 1.00 34.78 259 GLU A C 1
ATOM 1923 O O . GLU A 1 260 ? 66.771 14.700 30.939 1.00 36.17 259 GLU A O 1
ATOM 1929 N N . THR A 1 261 ? 66.867 16.863 30.269 1.00 34.90 260 THR A N 1
ATOM 1930 C CA A THR A 1 261 ? 67.545 17.303 31.490 0.50 35.72 260 THR A CA 1
ATOM 1931 C CA B THR A 1 261 ? 67.534 17.323 31.489 0.50 35.12 260 THR A CA 1
ATOM 1932 C C . THR A 1 261 ? 66.639 17.103 32.707 1.00 35.68 260 THR A C 1
ATOM 1933 O O . THR A 1 261 ? 67.107 16.631 33.764 1.00 34.70 260 THR A O 1
ATOM 1940 N N . TYR A 1 262 ? 65.347 17.392 32.556 1.00 34.73 261 TYR A N 1
ATOM 1941 C CA . TYR A 1 262 ? 64.421 17.198 33.673 1.00 35.00 261 TYR A CA 1
ATOM 1942 C C . TYR A 1 262 ? 64.186 15.690 33.942 1.00 35.22 261 TYR A C 1
ATOM 1943 O O . TYR A 1 262 ? 64.233 15.252 35.096 1.00 35.63 261 TYR A O 1
ATOM 1952 N N . LEU A 1 263 ? 63.996 14.902 32.884 1.00 35.32 262 LEU A N 1
ATOM 1953 C CA . LEU A 1 263 ? 63.932 13.421 33.007 1.00 35.87 262 LEU A CA 1
ATOM 1954 C C . LEU A 1 263 ? 65.147 12.882 33.793 1.00 36.21 262 LEU A C 1
ATOM 1955 O O . LEU A 1 263 ? 64.988 12.046 34.718 1.00 35.14 262 LEU A O 1
ATOM 1960 N N . THR A 1 264 ? 66.334 13.398 33.459 1.00 36.90 263 THR A N 1
ATOM 1961 C CA . THR A 1 264 ? 67.576 13.053 34.181 1.00 37.17 263 THR A CA 1
ATOM 1962 C C . THR A 1 264 ? 67.526 13.455 35.659 1.00 39.40 263 THR A C 1
ATOM 1963 O O . THR A 1 264 ? 67.953 12.675 36.525 1.00 38.89 263 THR A O 1
ATOM 1967 N N . ARG A 1 265 ? 66.987 14.635 35.960 1.00 40.22 264 ARG A N 1
ATOM 1968 C CA . ARG A 1 265 ? 66.824 15.039 37.371 1.00 42.19 264 ARG A CA 1
ATOM 1969 C C . ARG A 1 265 ? 65.913 14.060 38.151 1.00 41.89 264 ARG A C 1
ATOM 1970 O O . ARG A 1 265 ? 66.194 13.754 39.308 1.00 41.76 264 ARG A O 1
ATOM 1978 N N . LEU A 1 266 ? 64.862 13.557 37.493 1.00 41.75 265 LEU A N 1
ATOM 1979 C CA . LEU A 1 266 ? 63.928 12.570 38.087 1.00 42.42 265 LEU A CA 1
ATOM 1980 C C . LEU A 1 266 ? 64.443 11.103 38.090 1.00 44.05 265 LEU A C 1
ATOM 1981 O O . LEU A 1 266 ? 63.698 10.178 38.436 1.00 46.15 265 LEU A O 1
ATOM 1986 N N . GLY A 1 267 ? 65.707 10.898 37.717 1.00 42.57 266 GLY A N 1
ATOM 1987 C CA . GLY A 1 267 ? 66.365 9.608 37.777 1.00 43.11 266 GLY A CA 1
ATOM 1988 C C . GLY A 1 267 ? 66.302 8.780 36.525 1.00 42.63 266 GLY A C 1
ATOM 1989 O O . GLY A 1 267 ? 66.690 7.635 36.581 1.00 43.26 266 GLY A O 1
ATOM 1990 N N . GLU A 1 268 ? 65.773 9.324 35.426 1.00 41.12 267 GLU A N 1
ATOM 1991 C CA . GLU A 1 268 ? 65.725 8.621 34.141 1.00 40.50 267 GLU A CA 1
ATOM 1992 C C . GLU A 1 268 ? 67.018 8.916 33.399 1.00 39.44 267 GLU A C 1
ATOM 1993 O O . GLU A 1 268 ? 67.761 9.813 33.762 1.00 38.88 267 GLU A O 1
ATOM 1999 N N . LYS A 1 269 ? 67.291 8.121 32.372 1.00 39.06 268 LYS A N 1
ATOM 2000 C CA . LYS A 1 269 ? 68.492 8.239 31.532 1.00 38.98 268 LYS A CA 1
ATOM 2001 C C . LYS A 1 269 ? 67.983 8.116 30.070 1.00 38.06 268 LYS A C 1
ATOM 2002 O O . LYS A 1 269 ? 68.014 7.023 29.478 1.00 35.98 268 LYS A O 1
ATOM 2008 N N . PRO A 1 270 ? 67.465 9.231 29.513 1.00 38.21 269 PRO A N 1
ATOM 2009 C CA . PRO A 1 270 ? 66.902 9.252 28.159 1.00 38.78 269 PRO A CA 1
ATOM 2010 C C . PRO A 1 270 ? 67.733 8.629 27.031 1.00 38.98 269 PRO A C 1
ATOM 2011 O O . PRO A 1 270 ? 67.170 7.946 26.184 1.00 40.06 269 PRO A O 1
ATOM 2015 N N . SER A 1 271 ? 69.046 8.839 27.042 1.00 39.21 270 SER A N 1
ATOM 2016 C CA . SER A 1 271 ? 69.932 8.277 26.012 1.00 41.13 270 SER A CA 1
ATOM 2017 C C . SER A 1 271 ? 70.062 6.731 26.025 1.00 41.48 270 SER A C 1
ATOM 2018 O O . SER A 1 271 ? 70.577 6.155 25.076 1.00 41.93 270 SER A O 1
ATOM 2021 N N . LEU A 1 272 ? 69.603 6.068 27.087 1.00 42.13 271 LEU A N 1
ATOM 2022 C CA . LEU A 1 272 ? 69.648 4.605 27.161 1.00 43.89 271 LEU A CA 1
ATOM 2023 C C . LEU A 1 272 ? 68.534 3.944 26.347 1.00 47.28 271 LEU A C 1
ATOM 2024 O O . LEU A 1 272 ? 68.685 2.783 25.950 1.00 47.59 271 LEU A O 1
ATOM 2029 N N . SER A 1 273 ? 67.432 4.660 26.115 1.00 48.84 272 SER A N 1
ATOM 2030 C CA . SER A 1 273 ? 66.306 4.127 25.339 1.00 51.33 272 SER A CA 1
ATOM 2031 C C . SER A 1 273 ? 66.393 4.539 23.864 1.00 53.36 272 SER A C 1
ATOM 2032 O O . SER A 1 273 ? 66.913 5.615 23.541 1.00 53.93 272 SER A O 1
ATOM 2035 N N . ALA A 1 274 ? 65.905 3.669 22.980 1.00 55.66 273 ALA A N 1
ATOM 2036 C CA . ALA A 1 274 ? 65.831 3.972 21.538 1.00 58.31 273 ALA A CA 1
ATOM 2037 C C . ALA A 1 274 ? 64.561 4.813 21.264 1.00 59.74 273 ALA A C 1
ATOM 2038 O O . ALA A 1 274 ? 63.523 4.620 21.928 1.00 60.13 273 ALA A O 1
ATOM 2040 N N . ASN A 1 275 ? 64.667 5.729 20.292 1.00 60.86 274 ASN A N 1
ATOM 2041 C CA . ASN A 1 275 ? 63.562 6.604 19.829 1.00 61.32 274 ASN A CA 1
ATOM 2042 C C . ASN A 1 275 ? 63.358 6.503 18.314 1.00 62.32 274 ASN A C 1
ATOM 2043 O O . ASN A 1 275 ? 64.293 6.198 17.564 1.00 63.32 274 ASN A O 1
ATOM 2048 N N . ASP A 1 291 ? 54.644 22.166 -4.247 1.00 70.66 290 ASP A N 1
ATOM 2049 C CA . ASP A 1 291 ? 55.666 21.342 -3.593 1.00 69.77 290 ASP A CA 1
ATOM 2050 C C . ASP A 1 291 ? 56.181 22.038 -2.331 1.00 69.65 290 ASP A C 1
ATOM 2051 O O . ASP A 1 291 ? 56.173 21.449 -1.241 1.00 70.30 290 ASP A O 1
ATOM 2053 N N . ASP A 1 292 ? 56.621 23.291 -2.496 1.00 68.63 291 ASP A N 1
ATOM 2054 C CA . ASP A 1 292 ? 57.129 24.130 -1.386 1.00 67.11 291 ASP A CA 1
ATOM 2055 C C . ASP A 1 292 ? 56.054 24.514 -0.378 1.00 63.91 291 ASP A C 1
ATOM 2056 O O . ASP A 1 292 ? 56.290 24.434 0.855 1.00 62.83 291 ASP A O 1
ATOM 2061 N N . ILE A 1 293 ? 54.892 24.939 -0.896 1.00 59.74 292 ILE A N 1
ATOM 2062 C CA . ILE A 1 293 ? 53.742 25.269 -0.038 1.00 56.94 292 ILE A CA 1
ATOM 2063 C C . ILE A 1 293 ? 53.255 23.987 0.692 1.00 55.29 292 ILE A C 1
ATOM 2064 O O . ILE A 1 293 ? 52.803 24.072 1.841 1.00 54.27 292 ILE A O 1
ATOM 2069 N N . TYR A 1 294 ? 53.368 22.824 0.031 1.00 52.68 293 TYR A N 1
ATOM 2070 C CA . TYR A 1 294 ? 53.008 21.525 0.631 1.00 51.17 293 TYR A CA 1
ATOM 2071 C C . TYR A 1 294 ? 53.760 21.234 1.955 1.00 48.29 293 TYR A C 1
ATOM 2072 O O . TYR A 1 294 ? 53.166 20.701 2.883 1.00 46.02 293 TYR A O 1
ATOM 2074 N N . GLN A 1 295 ? 55.045 21.599 2.025 1.00 46.18 294 GLN A N 1
ATOM 2075 C CA . GLN A 1 295 ? 55.871 21.379 3.226 1.00 47.06 294 GLN A CA 1
ATOM 2076 C C . GLN A 1 295 ? 55.418 22.287 4.390 1.00 46.09 294 GLN A C 1
ATOM 2077 O O . GLN A 1 295 ? 55.421 21.868 5.552 1.00 44.34 294 GLN A O 1
ATOM 2083 N N . ILE A 1 296 ? 55.063 23.532 4.052 1.00 45.71 295 ILE A N 1
ATOM 2084 C CA . ILE A 1 296 ? 54.515 24.514 4.992 1.00 45.84 295 ILE A CA 1
ATOM 2085 C C . ILE A 1 296 ? 53.189 23.979 5.507 1.00 45.11 295 ILE A C 1
ATOM 2086 O O . ILE A 1 296 ? 52.929 24.034 6.700 1.00 44.34 295 ILE A O 1
ATOM 2091 N N . ARG A 1 297 ? 52.358 23.470 4.593 1.00 44.38 296 ARG A N 1
ATOM 2092 C CA . ARG A 1 297 ? 51.076 22.839 4.942 1.00 44.25 296 ARG A CA 1
ATOM 2093 C C . ARG A 1 297 ? 51.328 21.653 5.924 1.00 42.39 296 ARG A C 1
ATOM 2094 O O . ARG A 1 297 ? 50.637 21.518 6.930 1.00 41.23 296 ARG A O 1
ATOM 2098 N N . SER A 1 298 ? 52.352 20.842 5.649 1.00 42.06 297 SER A N 1
ATOM 2099 C CA . SER A 1 298 ? 52.702 19.694 6.501 1.00 42.88 297 SER A CA 1
ATOM 2100 C C . SER A 1 298 ? 53.221 20.114 7.884 1.00 41.73 297 SER A C 1
ATOM 2101 O O . SER A 1 298 ? 52.797 19.544 8.896 1.00 41.43 297 SER A O 1
ATOM 2104 N N . ALA A 1 299 ? 54.145 21.072 7.904 1.00 40.53 298 ALA A N 1
ATOM 2105 C CA . ALA A 1 299 ? 54.686 21.641 9.145 1.00 41.23 298 ALA A CA 1
ATOM 2106 C C . ALA A 1 299 ? 53.552 22.184 10.015 1.00 41.24 298 ALA A C 1
ATOM 2107 O O . ALA A 1 299 ? 53.536 21.972 11.208 1.00 39.99 298 ALA A O 1
ATOM 2109 N N . LEU A 1 300 ? 52.582 22.840 9.377 1.00 42.78 299 LEU A N 1
ATOM 2110 C CA . LEU A 1 300 ? 51.410 23.416 10.058 1.00 43.01 299 LEU A CA 1
ATOM 2111 C C . LEU A 1 300 ? 50.584 22.295 10.696 1.00 42.85 299 LEU A C 1
ATOM 2112 O O . LEU A 1 300 ? 50.241 22.379 11.879 1.00 42.99 299 LEU A O 1
ATOM 2117 N N . GLY A 1 301 ? 50.333 21.220 9.951 1.00 43.58 300 GLY A N 1
ATOM 2118 C CA . GLY A 1 301 ? 49.620 20.052 10.492 1.00 43.39 300 GLY A CA 1
ATOM 2119 C C . GLY A 1 301 ? 50.328 19.408 11.685 1.00 42.39 300 GLY A C 1
ATOM 2120 O O . GLY A 1 301 ? 49.682 18.973 12.629 1.00 41.12 300 GLY A O 1
ATOM 2121 N N . ASP A 1 302 ? 51.661 19.321 11.617 1.00 42.07 301 ASP A N 1
ATOM 2122 C CA . ASP A 1 302 ? 52.474 18.770 12.702 1.00 41.03 301 ASP A CA 1
ATOM 2123 C C . ASP A 1 302 ? 52.412 19.631 13.942 1.00 40.53 301 ASP A C 1
ATOM 2124 O O . ASP A 1 302 ? 52.313 19.111 15.047 1.00 40.95 301 ASP A O 1
ATOM 2129 N N . ILE A 1 303 ? 52.460 20.947 13.750 1.00 40.91 302 ILE A N 1
ATOM 2130 C CA . ILE A 1 303 ? 52.434 21.893 14.855 1.00 40.84 302 ILE A CA 1
ATOM 2131 C C . ILE A 1 303 ? 51.051 21.914 15.531 1.00 41.29 302 ILE A C 1
ATOM 2132 O O . ILE A 1 303 ? 50.981 22.041 16.758 1.00 40.93 302 ILE A O 1
ATOM 2137 N N . GLN A 1 304 ? 49.976 21.756 14.750 1.00 38.88 303 GLN A N 1
ATOM 2138 C CA . GLN A 1 304 ? 48.613 21.691 15.302 1.00 40.01 303 GLN A CA 1
ATOM 2139 C C . GLN A 1 304 ? 48.425 20.437 16.156 1.00 39.21 303 GLN A C 1
ATOM 2140 O O . GLN A 1 304 ? 47.772 20.499 17.196 1.00 36.19 303 GLN A O 1
ATOM 2146 N N . THR A 1 305 ? 49.013 19.319 15.729 1.00 39.63 304 THR A N 1
ATOM 2147 C CA . THR A 1 305 ? 49.036 18.098 16.543 1.00 39.71 304 THR A CA 1
ATOM 2148 C C . THR A 1 305 ? 49.769 18.338 17.849 1.00 39.58 304 THR A C 1
ATOM 2149 O O . THR A 1 305 ? 49.292 17.935 18.906 1.00 40.49 304 THR A O 1
ATOM 2153 N N . GLY A 1 306 ? 50.933 18.974 17.756 1.00 39.07 305 GLY A N 1
ATOM 2154 C CA . GLY A 1 306 ? 51.752 19.332 18.919 1.00 39.24 305 GLY A CA 1
ATOM 2155 C C . GLY A 1 306 ? 51.014 20.206 19.907 1.00 39.86 305 GLY A C 1
ATOM 2156 O O . GLY A 1 306 ? 51.000 19.931 21.122 1.00 39.26 305 GLY A O 1
ATOM 2157 N N . ILE A 1 307 ? 50.365 21.241 19.384 1.00 39.98 306 ILE A N 1
ATOM 2158 C CA . ILE A 1 307 ? 49.556 22.159 20.202 1.00 39.60 306 ILE A CA 1
ATOM 2159 C C . ILE A 1 307 ? 48.462 21.427 20.996 1.00 39.34 306 ILE A C 1
ATOM 2160 O O . ILE A 1 307 ? 48.264 21.706 22.195 1.00 41.00 306 ILE A O 1
ATOM 2165 N N . GLY A 1 308 ? 47.789 20.475 20.350 1.00 39.32 307 GLY A N 1
ATOM 2166 C CA . GLY A 1 308 ? 46.772 19.668 21.000 1.00 40.41 307 GLY A CA 1
ATOM 2167 C C . GLY A 1 308 ? 47.338 18.692 22.027 1.00 41.30 307 GLY A C 1
ATOM 2168 O O . GLY A 1 308 ? 46.859 18.635 23.166 1.00 44.24 307 GLY A O 1
ATOM 2169 N N . ASP A 1 309 ? 48.367 17.945 21.649 1.00 41.52 308 ASP A N 1
ATOM 2170 C CA . ASP A 1 309 ? 48.985 16.951 22.548 1.00 42.05 308 ASP A CA 1
ATOM 2171 C C . ASP A 1 309 ? 49.700 17.593 23.729 1.00 43.11 308 ASP A C 1
ATOM 2172 O O . ASP A 1 309 ? 49.472 17.179 24.876 1.00 43.31 308 ASP A O 1
ATOM 2177 N N . ILE A 1 310 ? 50.532 18.604 23.460 1.00 41.15 309 ILE A N 1
ATOM 2178 C CA . ILE A 1 310 ? 51.284 19.314 24.529 1.00 41.41 309 ILE A CA 1
ATOM 2179 C C . ILE A 1 310 ? 50.367 20.167 25.402 1.00 41.92 309 ILE A C 1
ATOM 2180 O O . ILE A 1 310 ? 50.527 20.206 26.635 1.00 40.36 309 ILE A O 1
ATOM 2185 N N . GLY A 1 311 ? 49.424 20.858 24.766 1.00 41.47 310 GLY A N 1
ATOM 2186 C CA . GLY A 1 311 ? 48.384 21.611 25.469 1.00 43.26 310 GLY A CA 1
ATOM 2187 C C . GLY A 1 311 ? 47.666 20.725 26.478 1.00 43.02 310 GLY A C 1
ATOM 2188 O O . GLY A 1 311 ? 47.512 21.124 27.621 1.00 45.15 310 GLY A O 1
ATOM 2189 N N . ASN A 1 312 ? 47.271 19.518 26.079 1.00 44.10 311 ASN A N 1
ATOM 2190 C CA . ASN A 1 312 ? 46.672 18.557 27.011 1.00 45.33 311 ASN A CA 1
ATOM 2191 C C . ASN A 1 312 ? 47.559 18.250 28.223 1.00 45.86 311 ASN A C 1
ATOM 2192 O O . ASN A 1 312 ? 47.061 18.228 29.349 1.00 45.40 311 ASN A O 1
ATOM 2197 N N . LEU A 1 313 ? 48.865 18.069 28.000 1.00 43.07 312 LEU A N 1
ATOM 2198 C CA . LEU A 1 313 ? 49.812 17.773 29.100 1.00 42.46 312 LEU A CA 1
ATOM 2199 C C . LEU A 1 313 ? 49.916 18.885 30.152 1.00 40.35 312 LEU A C 1
ATOM 2200 O O . LEU A 1 313 ? 50.158 18.604 31.327 1.00 38.65 312 LEU A O 1
ATOM 2205 N N . CYS A 1 314 ? 49.725 20.137 29.720 1.00 41.05 313 CYS A N 1
ATOM 2206 C CA . CYS A 1 314 ? 49.830 21.320 30.613 1.00 42.41 313 CYS A CA 1
ATOM 2207 C C . CYS A 1 314 ? 48.935 21.312 31.864 1.00 41.94 313 CYS A C 1
ATOM 2208 O O . CYS A 1 314 ? 49.282 21.943 32.854 1.00 42.66 313 CYS A O 1
ATOM 2211 N N . ALA A 1 315 ? 47.818 20.588 31.805 1.00 42.26 314 ALA A N 1
ATOM 2212 C CA . ALA A 1 315 ? 46.831 20.515 32.885 1.00 44.00 314 ALA A CA 1
ATOM 2213 C C . ALA A 1 315 ? 46.744 19.150 33.560 1.00 44.63 314 ALA A C 1
ATOM 2214 O O . ALA A 1 315 ? 45.907 18.981 34.428 1.00 46.68 314 ALA A O 1
ATOM 2224 N N . TYR A 1 317 ? 49.388 17.140 35.217 1.00 39.79 316 TYR A N 1
ATOM 2225 C CA . TYR A 1 317 ? 50.277 16.718 36.288 1.00 38.47 316 TYR A CA 1
ATOM 2226 C C . TYR A 1 317 ? 50.383 17.744 37.392 1.00 36.39 316 TYR A C 1
ATOM 2227 O O . TYR A 1 317 ? 50.265 18.932 37.152 1.00 36.71 316 TYR A O 1
ATOM 2236 N N . THR A 1 318 ? 50.672 17.261 38.594 1.00 35.07 317 THR A N 1
ATOM 2237 C CA . THR A 1 318 ? 50.806 18.119 39.781 1.00 36.24 317 THR A CA 1
ATOM 2238 C C . THR A 1 318 ? 52.260 18.509 40.114 1.00 36.44 317 THR A C 1
ATOM 2239 O O . THR A 1 318 ? 52.591 18.766 41.277 1.00 35.74 317 THR A O 1
ATOM 2243 N N . ASP A 1 319 ? 53.106 18.579 39.079 1.00 36.01 318 ASP A N 1
ATOM 2244 C CA . ASP A 1 319 ? 54.483 19.009 39.198 1.00 35.10 318 ASP A CA 1
ATOM 2245 C C . ASP A 1 319 ? 54.553 20.364 38.487 1.00 34.72 318 ASP A C 1
ATOM 2246 O O . ASP A 1 319 ? 54.342 20.405 37.277 1.00 33.46 318 ASP A O 1
ATOM 2251 N N . PRO A 1 320 ? 54.876 21.450 39.221 1.00 33.88 319 PRO A N 1
ATOM 2252 C CA . PRO A 1 320 ? 55.016 22.745 38.523 1.00 35.39 319 PRO A CA 1
ATOM 2253 C C . PRO A 1 320 ? 56.187 22.824 37.509 1.00 35.18 319 PRO A C 1
ATOM 2254 O O . PRO A 1 320 ? 56.116 23.641 36.591 1.00 35.94 319 PRO A O 1
ATOM 2258 N N . ILE A 1 321 ? 57.220 21.996 37.664 1.00 34.11 320 ILE A N 1
ATOM 2259 C CA . ILE A 1 321 ? 58.373 22.031 36.750 1.00 36.04 320 ILE A CA 1
ATOM 2260 C C . ILE A 1 321 ? 58.010 21.381 35.422 1.00 33.69 320 ILE A C 1
ATOM 2261 O O . ILE A 1 321 ? 58.158 22.013 34.393 1.00 33.39 320 ILE A O 1
ATOM 2266 N N . ALA A 1 322 ? 57.499 20.153 35.442 1.00 34.09 321 ALA A N 1
ATOM 2267 C CA . ALA A 1 322 ? 57.027 19.506 34.194 1.00 33.38 321 ALA A CA 1
ATOM 2268 C C . ALA A 1 322 ? 56.007 20.410 33.503 1.00 34.72 321 ALA A C 1
ATOM 2269 O O . ALA A 1 322 ? 56.103 20.644 32.287 1.00 34.77 321 ALA A O 1
ATOM 2271 N N . THR A 1 323 ? 55.046 20.937 34.289 1.00 36.53 322 THR A N 1
ATOM 2272 C CA . THR A 1 323 ? 54.019 21.836 33.783 1.00 36.61 322 THR A CA 1
ATOM 2273 C C . THR A 1 323 ? 54.636 23.052 33.092 1.00 35.45 322 THR A C 1
ATOM 2274 O O . THR A 1 323 ? 54.211 23.386 31.984 1.00 35.56 322 THR A O 1
ATOM 2278 N N . ALA A 1 324 ? 55.634 23.684 33.741 1.00 35.81 323 ALA A N 1
ATOM 2279 C CA . ALA A 1 324 ? 56.331 24.857 33.161 1.00 36.04 323 ALA A CA 1
ATOM 2280 C C . ALA A 1 324 ? 57.013 24.543 31.808 1.00 34.60 323 ALA A C 1
ATOM 2281 O O . ALA A 1 324 ? 56.967 25.364 30.885 1.00 35.52 323 ALA A O 1
ATOM 2283 N N . ILE A 1 325 ? 57.606 23.359 31.696 1.00 33.59 324 ILE A N 1
ATOM 2284 C CA . ILE A 1 325 ? 58.255 22.914 30.459 1.00 34.83 324 ILE A CA 1
ATOM 2285 C C . ILE A 1 325 ? 57.213 22.755 29.344 1.00 33.53 324 ILE A C 1
ATOM 2286 O O . ILE A 1 325 ? 57.410 23.254 28.234 1.00 32.88 324 ILE A O 1
ATOM 2291 N N . PHE A 1 326 ? 56.113 22.058 29.645 1.00 32.98 325 PHE A N 1
ATOM 2292 C CA . PHE A 1 326 ? 55.011 21.859 28.666 1.00 35.83 325 PHE A CA 1
ATOM 2293 C C . PHE A 1 326 ? 54.431 23.193 28.191 1.00 34.83 325 PHE A C 1
ATOM 2294 O O . PHE A 1 326 ? 54.175 23.381 26.996 1.00 34.92 325 PHE A O 1
ATOM 2302 N N . LYS A 1 327 ? 54.266 24.131 29.122 1.00 37.60 326 LYS A N 1
ATOM 2303 C CA . LYS A 1 327 ? 53.752 25.463 28.776 1.00 39.50 326 LYS A CA 1
ATOM 2304 C C . LYS A 1 327 ? 54.721 26.237 27.896 1.00 37.52 326 LYS A C 1
ATOM 2305 O O . LYS A 1 327 ? 54.296 26.968 27.006 1.00 37.23 326 LYS A O 1
ATOM 2311 N N . GLU A 1 328 ? 56.015 26.053 28.122 1.00 36.72 327 GLU A N 1
ATOM 2312 C CA . GLU A 1 328 ? 57.019 26.732 27.321 1.00 38.26 327 GLU A CA 1
ATOM 2313 C C . GLU A 1 328 ? 57.026 26.173 25.893 1.00 38.12 327 GLU A C 1
ATOM 2314 O O . GLU A 1 328 ? 57.053 26.943 24.918 1.00 39.15 327 GLU A O 1
ATOM 2320 N N . ILE A 1 329 ? 56.946 24.844 25.778 1.00 36.81 328 ILE A N 1
ATOM 2321 C CA . ILE A 1 329 ? 56.830 24.173 24.487 1.00 37.51 328 ILE A CA 1
ATOM 2322 C C . ILE A 1 329 ? 55.555 24.676 23.791 1.00 37.79 328 ILE A C 1
ATOM 2323 O O . ILE A 1 329 ? 55.606 25.077 22.631 1.00 38.35 328 ILE A O 1
ATOM 2328 N N . TYR A 1 330 ? 54.433 24.646 24.520 1.00 37.82 329 TYR A N 1
ATOM 2329 C CA . TYR A 1 330 ? 53.132 25.124 24.020 1.00 38.16 329 TYR A CA 1
ATOM 2330 C C . TYR A 1 330 ? 53.221 26.541 23.433 1.00 37.88 329 TYR A C 1
ATOM 2331 O O . TYR A 1 330 ? 52.817 26.741 22.290 1.00 36.45 329 TYR A O 1
ATOM 2340 N N . LYS A 1 331 ? 53.718 27.494 24.234 1.00 39.02 330 LYS A N 1
ATOM 2341 C CA . LYS A 1 331 ? 53.922 28.903 23.830 1.00 40.54 330 LYS A CA 1
ATOM 2342 C C . LYS A 1 331 ? 54.698 29.009 22.517 1.00 40.35 330 LYS A C 1
ATOM 2343 O O . LYS A 1 331 ? 54.298 29.764 21.604 1.00 38.10 330 LYS A O 1
ATOM 2349 N N . ASP A 1 332 ? 55.808 28.265 22.442 1.00 39.39 331 ASP A N 1
ATOM 2350 C CA . ASP A 1 332 ? 56.662 28.235 21.245 1.00 40.58 331 ASP A CA 1
ATOM 2351 C C . ASP A 1 332 ? 55.939 27.660 20.052 1.00 38.87 331 ASP A C 1
ATOM 2352 O O . ASP A 1 332 ? 56.080 28.198 18.958 1.00 40.60 331 ASP A O 1
ATOM 2357 N N . LEU A 1 333 ? 55.157 26.599 20.265 1.00 37.94 332 LEU A N 1
ATOM 2358 C CA . LEU A 1 333 ? 54.383 25.979 19.179 1.00 38.81 332 LEU A CA 1
ATOM 2359 C C . LEU A 1 333 ? 53.350 26.939 18.612 1.00 38.14 332 LEU A C 1
ATOM 2360 O O . LEU A 1 333 ? 53.219 27.055 17.391 1.00 38.14 332 LEU A O 1
ATOM 2365 N N . VAL A 1 334 ? 52.628 27.627 19.498 1.00 40.15 333 VAL A N 1
ATOM 2366 C CA . VAL A 1 334 ? 51.640 28.652 19.099 1.00 41.08 333 VAL A CA 1
ATOM 2367 C C . VAL A 1 334 ? 52.341 29.795 18.333 1.00 41.63 333 VAL A C 1
ATOM 2368 O O . VAL A 1 334 ? 51.854 30.213 17.280 1.00 41.51 333 VAL A O 1
ATOM 2372 N N . LYS A 1 335 ? 53.480 30.277 18.853 1.00 41.13 334 LYS A N 1
ATOM 2373 C CA A LYS A 1 335 ? 54.265 31.321 18.159 0.50 41.00 334 LYS A CA 1
ATOM 2374 C CA B LYS A 1 335 ? 54.284 31.306 18.178 0.50 40.99 334 LYS A CA 1
ATOM 2375 C C . LYS A 1 335 ? 54.669 30.909 16.740 1.00 41.13 334 LYS A C 1
ATOM 2376 O O . LYS A 1 335 ? 54.538 31.726 15.786 1.00 40.14 334 LYS A O 1
ATOM 2381 N N . TYR A 1 336 ? 55.166 29.678 16.578 1.00 39.82 335 TYR A N 1
ATOM 2382 C CA . TYR A 1 336 ? 55.578 29.190 15.245 1.00 39.96 335 TYR A CA 1
ATOM 2383 C C . TYR A 1 336 ? 54.414 28.924 14.311 1.00 39.39 335 TYR A C 1
ATOM 2384 O O . TYR A 1 336 ? 54.579 29.081 13.096 1.00 39.79 335 TYR A O 1
ATOM 2393 N N . GLU A 1 337 ? 53.269 28.498 14.853 1.00 39.04 336 GLU A N 1
ATOM 2394 C CA . GLU A 1 337 ? 52.040 28.325 14.055 1.00 39.53 336 GLU A CA 1
ATOM 2395 C C . GLU A 1 337 ? 51.684 29.655 13.352 1.00 39.98 336 GLU A C 1
ATOM 2396 O O . GLU A 1 337 ? 51.411 29.673 12.144 1.00 38.07 336 GLU A O 1
ATOM 2402 N N . GLN A 1 338 ? 51.721 30.758 14.096 1.00 41.54 337 GLN A N 1
ATOM 2403 C CA . GLN A 1 338 ? 51.466 32.075 13.500 1.00 43.93 337 GLN A CA 1
ATOM 2404 C 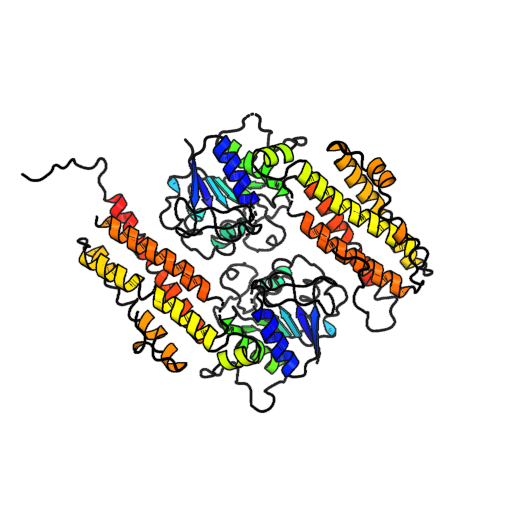C . GLN A 1 338 ? 52.449 32.456 12.412 1.00 44.49 337 GLN A C 1
ATOM 2405 O O . GLN A 1 338 ? 52.044 32.996 11.371 1.00 46.64 337 GLN A O 1
ATOM 2411 N N . ARG A 1 339 ? 53.725 32.151 12.620 1.00 44.13 338 ARG A N 1
ATOM 2412 C CA . ARG A 1 339 ? 54.726 32.424 11.588 1.00 43.88 338 ARG A CA 1
ATOM 2413 C C . ARG A 1 339 ? 54.526 31.578 10.332 1.00 43.24 338 ARG A C 1
ATOM 2414 O O . ARG A 1 339 ? 54.612 32.102 9.218 1.00 42.97 338 ARG A O 1
ATOM 2422 N N . LEU A 1 340 ? 54.256 30.288 10.523 1.00 41.25 339 LEU A N 1
ATOM 2423 C CA . LEU A 1 340 ? 53.980 29.370 9.417 1.00 42.03 339 LEU A CA 1
ATOM 2424 C C . LEU A 1 340 ? 52.758 29.792 8.603 1.00 41.59 339 LEU A C 1
ATOM 2425 O O . LEU A 1 340 ? 52.809 29.782 7.367 1.00 41.95 339 LEU A O 1
ATOM 2430 N N . VAL A 1 341 ? 51.681 30.183 9.283 1.00 41.62 340 VAL A N 1
ATOM 2431 C CA . VAL A 1 341 ? 50.427 30.551 8.597 1.00 42.65 340 VAL A CA 1
ATOM 2432 C C . VAL A 1 341 ? 50.529 31.891 7.854 1.00 42.62 340 VAL A C 1
ATOM 2433 O O . VAL A 1 341 ? 49.963 32.016 6.773 1.00 41.37 340 VAL A O 1
ATOM 2437 N N . SER A 1 342 ? 51.265 32.870 8.401 1.00 44.07 341 SER A N 1
ATOM 2438 C CA A SER A 1 342 ? 51.469 34.156 7.711 0.50 44.44 341 SER A CA 1
ATOM 2439 C CA B SER A 1 342 ? 51.462 34.151 7.710 0.50 44.19 341 SER A CA 1
ATOM 2440 C C . SER A 1 342 ? 52.235 33.912 6.407 1.00 44.85 341 SER A C 1
ATOM 2441 O O . SER A 1 342 ? 51.914 34.504 5.367 1.00 44.75 341 SER A O 1
ATOM 2446 N N . LEU A 1 343 ? 53.236 33.028 6.473 1.00 45.79 342 LEU A N 1
ATOM 2447 C CA . LEU A 1 343 ? 54.030 32.639 5.301 1.00 47.73 342 LEU A CA 1
ATOM 2448 C C . LEU A 1 343 ? 53.156 31.873 4.290 1.00 47.62 342 LEU A C 1
ATOM 2449 O O . LEU A 1 343 ? 53.189 32.171 3.076 1.00 46.59 342 LEU A O 1
ATOM 2454 N N . TYR A 1 344 ? 52.380 30.907 4.788 1.00 47.28 343 TYR A N 1
ATOM 2455 C CA . TYR A 1 344 ? 51.394 30.167 3.967 1.00 48.33 343 TYR A CA 1
ATOM 2456 C C . TYR A 1 344 ? 50.445 31.120 3.218 1.00 47.57 343 TYR A C 1
ATOM 2457 O O . TYR A 1 344 ? 50.230 30.937 2.009 1.00 44.27 343 TYR A O 1
ATOM 2466 N N . ARG A 1 345 ? 49.903 32.118 3.935 1.00 47.58 344 ARG A N 1
ATOM 2467 C CA . ARG A 1 345 ? 49.016 33.146 3.332 1.00 49.61 344 ARG A CA 1
ATOM 2468 C C . ARG A 1 345 ? 49.694 33.945 2.216 1.00 48.75 344 ARG A C 1
ATOM 2469 O O . ARG A 1 345 ? 49.124 34.093 1.130 1.00 48.97 344 ARG A O 1
ATOM 2477 N N . THR A 1 346 ? 50.906 34.426 2.479 1.00 48.18 345 THR A N 1
ATOM 2478 C CA . THR A 1 346 ? 51.712 35.159 1.488 1.00 48.47 345 THR A CA 1
ATOM 2479 C C . THR A 1 346 ? 51.987 34.313 0.234 1.00 48.41 345 THR A C 1
ATOM 2480 O O . THR A 1 346 ? 51.813 34.801 -0.900 1.00 46.43 345 THR A O 1
ATOM 2484 N N . ARG A 1 347 ? 52.394 33.054 0.442 1.00 48.40 346 ARG A N 1
ATOM 2485 C CA . ARG A 1 347 ? 52.660 32.129 -0.668 1.00 49.17 346 ARG A CA 1
ATOM 2486 C C . ARG A 1 347 ? 51.390 31.820 -1.481 1.00 47.95 346 ARG A C 1
ATOM 2487 O O . ARG A 1 347 ? 51.443 31.760 -2.715 1.00 48.75 346 ARG A O 1
ATOM 2495 N N . THR A 1 348 ? 50.269 31.625 -0.795 1.00 46.96 347 THR A N 1
ATOM 2496 C CA . THR A 1 348 ? 48.981 31.394 -1.452 1.00 47.74 347 THR A CA 1
ATOM 2497 C C . THR A 1 348 ? 48.578 32.624 -2.306 1.00 47.63 347 THR A C 1
ATOM 2498 O O . THR A 1 348 ? 48.136 32.467 -3.452 1.00 45.23 347 THR A O 1
ATOM 2502 N N . ASN A 1 349 ? 48.758 33.828 -1.746 1.00 48.06 348 ASN A N 1
ATOM 2503 C CA . ASN A 1 349 ? 48.449 35.092 -2.452 1.00 48.30 348 ASN A CA 1
ATOM 2504 C C . ASN A 1 349 ? 49.355 35.357 -3.638 1.00 47.18 348 ASN A C 1
ATOM 2505 O O . ASN A 1 349 ? 48.912 35.953 -4.616 1.00 48.72 348 ASN A O 1
ATOM 2510 N N . ALA A 1 350 ? 50.615 34.935 -3.537 1.00 45.46 349 ALA A N 1
ATOM 2511 C CA . ALA A 1 350 ? 51.569 35.033 -4.643 1.00 45.40 349 ALA A CA 1
ATOM 2512 C C . ALA A 1 350 ? 51.290 34.025 -5.775 1.00 45.21 349 ALA A C 1
ATOM 2513 O O . ALA A 1 350 ? 51.831 34.192 -6.872 1.00 47.27 349 ALA A O 1
ATOM 2515 N N . THR A 1 351 ? 50.476 32.992 -5.515 1.00 44.07 350 THR A N 1
ATOM 2516 C CA . THR A 1 351 ? 50.155 31.958 -6.501 1.00 43.83 350 THR A CA 1
ATOM 2517 C C . THR A 1 351 ? 49.318 32.532 -7.632 1.00 43.29 350 THR A C 1
ATOM 2518 O O . THR A 1 351 ? 48.183 32.989 -7.414 1.00 44.46 350 THR A O 1
ATOM 2522 N N . VAL A 1 352 ? 49.860 32.475 -8.837 1.00 41.50 351 VAL A N 1
ATOM 2523 C CA . VAL A 1 352 ? 49.146 32.963 -10.007 1.00 41.84 351 VAL A CA 1
ATOM 2524 C C . VAL A 1 352 ? 47.958 32.061 -10.322 1.00 42.94 351 VAL A C 1
ATOM 2525 O O . VAL A 1 352 ? 48.086 30.839 -10.285 1.00 41.34 351 VAL A O 1
ATOM 2529 N N . GLN A 1 353 ? 46.807 32.703 -10.564 1.00 45.32 352 GLN A N 1
ATOM 2530 C CA . GLN A 1 353 ? 45.598 32.079 -11.110 1.00 46.14 352 GLN A CA 1
ATOM 2531 C C . GLN A 1 353 ? 45.231 32.833 -12.404 1.00 45.23 352 GLN A C 1
ATOM 2532 O O . GLN A 1 353 ? 45.265 34.094 -12.436 1.00 43.36 352 GLN A O 1
ATOM 2538 N N . PRO A 1 354 ? 44.961 32.078 -13.499 1.00 42.53 353 PRO A N 1
ATOM 2539 C CA . PRO A 1 354 ? 44.998 30.593 -13.590 1.00 39.66 353 PRO A CA 1
ATOM 2540 C C . PRO A 1 354 ? 46.480 30.113 -13.720 1.00 37.41 353 PRO A C 1
ATOM 2541 O O . PRO A 1 354 ? 47.273 30.849 -14.306 1.00 36.94 353 PRO A O 1
ATOM 2545 N N . PRO A 1 355 ? 46.850 28.923 -13.185 1.00 34.39 354 PRO A N 1
ATOM 2546 C CA . PRO A 1 355 ? 48.234 28.417 -13.347 1.00 34.12 354 PRO A CA 1
ATOM 2547 C C . PRO A 1 355 ? 48.683 28.173 -14.796 1.00 31.35 354 PRO A C 1
ATOM 2548 O O . PRO A 1 355 ? 47.878 27.796 -15.652 1.00 30.06 354 PRO A O 1
ATOM 2552 N N . LYS A 1 356 ? 49.964 28.415 -15.070 1.00 29.40 355 LYS A N 1
ATOM 2553 C CA . LYS A 1 356 ? 50.536 28.178 -16.387 1.00 28.67 355 LYS A CA 1
ATOM 2554 C C . LYS A 1 356 ? 50.586 26.676 -16.690 1.00 26.00 355 LYS A C 1
ATOM 2555 O O . LYS A 1 356 ? 50.880 25.891 -15.796 1.00 24.11 355 LYS A O 1
ATOM 2561 N N . PRO A 1 357 ? 50.314 26.277 -17.944 1.00 24.77 356 PRO A N 1
ATOM 2562 C CA . PRO A 1 357 ? 50.371 24.845 -18.208 1.00 25.79 356 PRO A CA 1
ATOM 2563 C C . PRO A 1 357 ? 51.813 24.323 -18.358 1.00 27.05 356 PRO A C 1
ATOM 2564 O O . PRO A 1 357 ? 52.705 25.061 -18.821 1.00 24.82 356 PRO A O 1
ATOM 2568 N N . THR A 1 358 ? 52.023 23.064 -17.955 1.00 26.98 357 THR A N 1
ATOM 2569 C CA . THR A 1 358 ? 53.332 22.403 -18.086 1.00 28.12 357 THR A CA 1
ATOM 2570 C C . THR A 1 358 ? 53.196 21.112 -18.895 1.00 29.70 357 THR A C 1
ATOM 2571 O O . THR A 1 358 ? 52.089 20.659 -19.211 1.00 30.06 357 THR A O 1
ATOM 2575 N N . THR A 1 359 ? 54.340 20.569 -19.280 1.00 29.49 358 THR A N 1
ATOM 2576 C CA . THR A 1 359 ? 54.424 19.313 -20.018 1.00 29.19 358 THR A CA 1
ATOM 2577 C C . THR A 1 359 ? 55.459 18.401 -19.327 1.00 29.33 358 THR A C 1
ATOM 2578 O O . THR A 1 359 ? 55.971 18.740 -18.265 1.00 27.34 358 THR A O 1
ATOM 2582 N N . GLY A 1 360 ? 55.698 17.224 -19.881 1.00 32.08 359 GLY A N 1
ATOM 2583 C CA . GLY A 1 360 ? 56.797 16.348 -19.447 1.00 37.15 359 GLY A CA 1
ATOM 2584 C C . GLY A 1 360 ? 58.099 16.852 -20.078 1.00 39.03 359 GLY A C 1
ATOM 2585 O O . GLY A 1 360 ? 58.145 17.944 -20.681 1.00 38.45 359 GLY A O 1
ATOM 2586 N N . ALA A 1 361 ? 59.165 16.060 -19.969 1.00 42.27 360 ALA A N 1
ATOM 2587 C CA . ALA A 1 361 ? 60.496 16.430 -20.536 1.00 43.15 360 ALA A CA 1
ATOM 2588 C C . ALA A 1 361 ? 60.527 16.692 -22.048 1.00 45.45 360 ALA A C 1
ATOM 2589 O O . ALA A 1 361 ? 59.602 16.317 -22.776 1.00 47.22 360 ALA A O 1
ATOM 2591 N N . ALA A 1 362 ? 61.611 17.336 -22.490 1.00 46.09 361 ALA A N 1
ATOM 2592 C CA . ALA A 1 362 ? 61.873 17.688 -23.893 1.00 45.96 361 ALA A CA 1
ATOM 2593 C C . ALA A 1 362 ? 60.879 18.705 -24.460 1.00 46.79 361 ALA A C 1
ATOM 2594 O O . ALA A 1 362 ? 61.064 19.196 -25.583 1.00 48.05 361 ALA A O 1
ATOM 2596 N N . LYS B 1 10 ? 26.092 29.203 -3.782 1.00 67.19 9 LYS B N 1
ATOM 2597 C CA . LYS B 1 10 ? 25.751 28.342 -2.620 1.00 67.01 9 LYS B CA 1
ATOM 2598 C C . LYS B 1 10 ? 26.409 28.943 -1.376 1.00 65.51 9 LYS B C 1
ATOM 2599 O O . LYS B 1 10 ? 27.641 29.050 -1.327 1.00 67.05 9 LYS B O 1
ATOM 2605 N N . LYS B 1 11 ? 25.611 29.332 -0.381 1.00 62.10 10 LYS B N 1
ATOM 2606 C CA . LYS B 1 11 ? 26.177 29.913 0.850 1.00 59.22 10 LYS B CA 1
ATOM 2607 C C . LYS B 1 11 ? 27.023 28.901 1.657 1.00 56.32 10 LYS B C 1
ATOM 2608 O O . LYS B 1 11 ? 26.683 27.712 1.754 1.00 55.44 10 LYS B O 1
ATOM 2614 N N . LYS B 1 12 ? 28.137 29.408 2.187 1.00 53.08 11 LYS B N 1
ATOM 2615 C CA . LYS B 1 12 ? 29.136 28.640 2.925 1.00 49.63 11 LYS B CA 1
ATOM 2616 C C . LYS B 1 12 ? 29.069 29.077 4.387 1.00 45.09 11 LYS B C 1
ATOM 2617 O O . LYS B 1 12 ? 29.149 30.273 4.687 1.00 41.57 11 LYS B O 1
ATOM 2623 N N . VAL B 1 13 ? 28.914 28.110 5.291 1.00 43.03 12 VAL B N 1
ATOM 2624 C CA . VAL B 1 13 ? 28.766 28.386 6.724 1.00 41.22 12 VAL B CA 1
ATOM 2625 C C . VAL B 1 13 ? 29.756 27.527 7.505 1.00 40.71 12 VAL B C 1
ATOM 2626 O O . VAL B 1 13 ? 29.845 26.323 7.268 1.00 41.12 12 VAL B O 1
ATOM 2630 N N . ALA B 1 14 ? 30.485 28.159 8.420 1.00 39.20 13 ALA B N 1
ATOM 2631 C CA . ALA B 1 14 ? 31.432 27.467 9.313 1.00 38.08 13 ALA B CA 1
ATOM 2632 C C . ALA B 1 14 ? 30.697 27.077 10.582 1.00 37.80 13 ALA B C 1
ATOM 2633 O O . ALA B 1 14 ? 29.902 27.870 11.107 1.00 38.10 13 ALA B O 1
ATOM 2635 N N . ILE B 1 15 ? 30.859 25.842 11.033 1.00 38.98 14 ILE B N 1
ATOM 2636 C CA . ILE B 1 15 ? 30.377 25.460 12.363 1.00 39.70 14 ILE B CA 1
ATOM 2637 C C . ILE B 1 15 ? 31.658 25.143 13.124 1.00 38.53 14 ILE B C 1
ATOM 2638 O O . ILE B 1 15 ? 32.433 24.259 12.714 1.00 39.97 14 ILE B O 1
ATOM 2643 N N . LEU B 1 16 ? 31.891 25.866 14.215 1.00 36.29 15 LEU B N 1
ATOM 2644 C CA . LEU B 1 16 ? 33.069 25.635 15.036 1.00 35.82 15 LEU B CA 1
ATOM 2645 C C . LEU B 1 16 ? 32.846 24.399 15.894 1.00 37.11 15 LEU B C 1
ATOM 2646 O O . LEU B 1 16 ? 31.723 24.135 16.322 1.00 38.52 15 LEU B O 1
ATOM 2651 N N . ILE B 1 17 ? 33.917 23.650 16.121 1.00 36.50 16 ILE B N 1
ATOM 2652 C CA . ILE B 1 17 ? 33.864 22.462 16.967 1.00 38.07 16 ILE B CA 1
ATOM 2653 C C . ILE B 1 17 ? 35.118 22.338 17.818 1.00 37.74 16 ILE B C 1
ATOM 2654 O O . ILE B 1 17 ? 36.208 22.795 17.450 1.00 38.08 16 ILE B O 1
ATOM 2659 N N . GLU B 1 18 ? 34.927 21.727 18.973 1.00 37.98 17 GLU B N 1
ATOM 2660 C CA . GLU B 1 18 ? 35.990 21.326 19.869 1.00 37.80 17 GLU B CA 1
ATOM 2661 C C . GLU B 1 18 ? 35.447 20.184 20.714 1.00 38.08 17 GLU B C 1
ATOM 2662 O O . GLU B 1 18 ? 34.249 19.818 20.587 1.00 38.38 17 GLU B O 1
ATOM 2668 N N . GLN B 1 19 ? 36.311 19.581 21.523 1.00 38.45 18 GLN B N 1
ATOM 2669 C CA . GLN B 1 19 ? 35.879 18.464 22.381 1.00 39.21 18 GLN B CA 1
ATOM 2670 C C . GLN B 1 19 ? 34.809 18.859 23.369 1.00 38.91 18 GLN B C 1
ATOM 2671 O O . GLN B 1 19 ? 34.791 19.984 23.893 1.00 37.85 18 GLN B O 1
ATOM 2677 N N . ALA B 1 20 ? 33.899 17.928 23.630 1.00 42.07 19 ALA B N 1
ATOM 2678 C CA . ALA B 1 20 ? 32.839 18.118 24.628 1.00 41.39 19 ALA B CA 1
ATOM 2679 C C . ALA B 1 20 ? 31.828 19.227 24.279 1.00 40.18 19 ALA B C 1
ATOM 2680 O O . ALA B 1 20 ? 31.250 19.881 25.163 1.00 38.95 19 ALA B O 1
ATOM 2682 N N . VAL B 1 21 ? 31.628 19.453 22.970 1.00 39.12 20 VAL B N 1
ATOM 2683 C CA . VAL B 1 21 ? 30.574 20.337 22.511 1.00 39.68 20 VAL B CA 1
ATOM 2684 C C . VAL B 1 21 ? 29.212 19.712 22.890 1.00 39.49 20 VAL B C 1
ATOM 2685 O O . VAL B 1 21 ? 29.073 18.468 22.899 1.00 41.86 20 VAL B O 1
ATOM 2689 N N . GLU B 1 22 ? 28.233 20.544 23.235 1.00 42.13 21 GLU B N 1
ATOM 2690 C CA . GLU B 1 22 ? 26.877 20.067 23.574 1.00 42.43 21 GLU B CA 1
ATOM 2691 C C . GLU B 1 22 ? 26.350 19.560 22.233 1.00 43.16 21 GLU B C 1
ATOM 2692 O O . GLU B 1 22 ? 26.208 20.333 21.293 1.00 44.67 21 GLU B O 1
ATOM 2698 N N . ASP B 1 23 ? 26.135 18.245 22.159 1.00 43.05 22 ASP B N 1
ATOM 2699 C CA . ASP B 1 23 ? 25.875 17.527 20.880 1.00 41.34 22 ASP B CA 1
ATOM 2700 C C . ASP B 1 23 ? 24.821 18.189 20.006 1.00 40.17 22 ASP B C 1
ATOM 2701 O O . ASP B 1 23 ? 25.110 18.514 18.873 1.00 40.20 22 ASP B O 1
ATOM 2706 N N . THR B 1 24 ? 23.626 18.415 20.543 1.00 40.07 23 THR B N 1
ATOM 2707 C CA . THR B 1 24 ? 22.537 18.993 19.740 1.00 40.51 23 THR B CA 1
ATOM 2708 C C . THR B 1 24 ? 22.838 20.406 19.248 1.00 39.53 23 THR B C 1
ATOM 2709 O O . THR B 1 24 ? 22.349 20.801 18.195 1.00 40.69 23 THR B O 1
ATOM 2713 N N . GLU B 1 25 ? 23.652 21.165 20.003 1.00 40.55 24 GLU B N 1
ATOM 2714 C CA . GLU B 1 25 ? 24.030 22.540 19.608 1.00 38.44 24 GLU B CA 1
ATOM 2715 C C . GLU B 1 25 ? 24.861 22.590 18.333 1.00 38.45 24 GLU B C 1
ATOM 2716 O O . GLU B 1 25 ? 24.892 23.631 17.671 1.00 38.48 24 GLU B O 1
ATOM 2722 N N . PHE B 1 26 ? 25.518 21.478 17.998 1.00 37.74 25 PHE B N 1
ATOM 2723 C CA . PHE B 1 26 ? 26.214 21.305 16.722 1.00 38.47 25 PHE B CA 1
ATOM 2724 C C . PHE B 1 26 ? 25.261 20.627 15.724 1.00 37.39 25 PHE B C 1
ATOM 2725 O O . PHE B 1 26 ? 25.098 21.086 14.597 1.00 36.25 25 PHE B O 1
ATOM 2733 N N . ILE B 1 27 ? 24.648 19.528 16.152 1.00 39.11 26 ILE B N 1
ATOM 2734 C CA . ILE B 1 27 ? 23.810 18.670 15.269 1.00 39.40 26 ILE B CA 1
ATOM 2735 C C . ILE B 1 27 ? 22.629 19.389 14.612 1.00 39.30 26 ILE B C 1
ATOM 2736 O O . ILE B 1 27 ? 22.455 19.293 13.387 1.00 38.17 26 ILE B O 1
ATOM 2741 N N . ILE B 1 28 ? 21.864 20.139 15.403 1.00 38.84 27 ILE B N 1
ATOM 2742 C CA . ILE B 1 28 ? 20.667 20.812 14.880 1.00 39.30 27 ILE B CA 1
ATOM 2743 C C . ILE B 1 28 ? 20.994 21.862 13.816 1.00 39.95 27 ILE B C 1
ATOM 2744 O O . ILE B 1 28 ? 20.437 21.781 12.701 1.00 39.44 27 ILE B O 1
ATOM 2749 N N . PRO B 1 29 ? 21.856 22.850 14.144 1.00 40.46 28 PRO B N 1
ATOM 2750 C CA . PRO B 1 29 ? 22.286 23.802 13.110 1.00 40.19 28 PRO B CA 1
ATOM 2751 C C . PRO B 1 29 ? 22.887 23.146 11.849 1.00 41.45 28 PRO B C 1
ATOM 2752 O O . PRO B 1 29 ? 22.579 23.577 10.723 1.00 41.01 28 PRO B O 1
ATOM 2756 N N . CYS B 1 30 ? 23.699 22.106 12.048 1.00 41.39 29 CYS B N 1
ATOM 2757 C CA . CYS B 1 30 ? 24.329 21.358 10.948 1.00 41.49 29 CYS B CA 1
ATOM 2758 C C . CYS B 1 30 ? 23.296 20.755 9.980 1.00 41.29 29 CYS B C 1
ATOM 2759 O O . CYS B 1 30 ? 23.360 20.977 8.760 1.00 41.49 29 CYS B O 1
ATOM 2762 N N . ASN B 1 31 ? 22.325 20.037 10.538 1.00 41.59 30 ASN B N 1
ATOM 2763 C CA . ASN B 1 31 ? 21.239 19.438 9.752 1.00 41.54 30 ASN B CA 1
ATOM 2764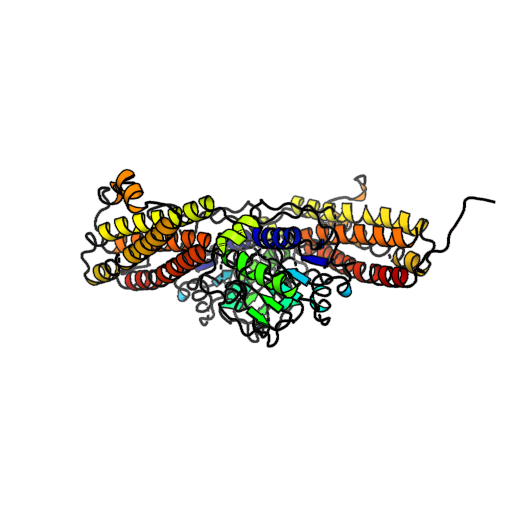 C C . ASN B 1 31 ? 20.314 20.498 9.188 1.00 41.17 30 ASN B C 1
ATOM 2765 O O . ASN B 1 31 ? 19.887 20.370 8.052 1.00 41.50 30 ASN B O 1
ATOM 2770 N N . GLY B 1 32 ? 20.000 21.545 9.958 1.00 40.67 31 GLY B N 1
ATOM 2771 C CA . GLY B 1 32 ? 19.199 22.671 9.431 1.00 40.66 31 GLY B CA 1
ATOM 2772 C C . GLY B 1 32 ? 19.823 23.369 8.231 1.00 40.54 31 GLY B C 1
ATOM 2773 O O . GLY B 1 32 ? 19.124 23.713 7.259 1.00 41.68 31 GLY B O 1
ATOM 2774 N N . LEU B 1 33 ? 21.138 23.595 8.310 1.00 39.78 32 LEU B N 1
ATOM 2775 C CA . LEU B 1 33 ? 21.908 24.208 7.250 1.00 42.15 32 LEU B CA 1
ATOM 2776 C C . LEU B 1 33 ? 22.032 23.275 6.026 1.00 42.84 32 LEU B C 1
ATOM 2777 O O . LEU B 1 33 ? 21.860 23.728 4.888 1.00 42.52 32 LEU B O 1
ATOM 2782 N N . LYS B 1 34 ? 22.337 21.993 6.267 1.00 42.32 33 LYS B N 1
ATOM 2783 C CA . LYS B 1 34 ? 22.441 20.996 5.179 1.00 43.12 33 LYS B CA 1
ATOM 2784 C C . LYS B 1 34 ? 21.124 20.791 4.465 1.00 43.43 33 LYS B C 1
ATOM 2785 O O . LYS B 1 34 ? 21.097 20.778 3.225 1.00 45.24 33 LYS B O 1
ATOM 2788 N N . GLN B 1 35 ? 20.038 20.638 5.223 1.00 44.34 34 GLN B N 1
ATOM 2789 C CA . GLN B 1 35 ? 18.697 20.488 4.628 1.00 45.20 34 GLN B CA 1
ATOM 2790 C C . GLN B 1 35 ? 18.287 21.688 3.766 1.00 45.14 34 GLN B C 1
ATOM 2791 O O . GLN B 1 35 ? 17.550 21.515 2.780 1.00 44.21 34 GLN B O 1
ATOM 2797 N N . ALA B 1 36 ? 18.801 22.877 4.108 1.00 44.80 35 ALA B N 1
ATOM 2798 C CA . ALA B 1 36 ? 18.583 24.120 3.332 1.00 45.16 35 ALA B CA 1
ATOM 2799 C C . ALA B 1 36 ? 19.448 24.254 2.072 1.00 45.98 35 ALA B C 1
ATOM 2800 O O . ALA B 1 36 ? 19.265 25.214 1.316 1.00 46.21 35 ALA B O 1
ATOM 2802 N N . GLY B 1 37 ? 20.398 23.339 1.858 1.00 45.42 36 GLY B N 1
ATOM 2803 C CA . GLY B 1 37 ? 21.274 23.364 0.694 1.00 46.20 36 GLY B CA 1
ATOM 2804 C C . GLY B 1 37 ? 22.534 24.203 0.822 1.00 46.95 36 GLY B C 1
ATOM 2805 O O . GLY B 1 37 ? 23.171 24.488 -0.187 1.00 46.46 36 GLY B O 1
ATOM 2806 N N . PHE B 1 38 ? 22.920 24.587 2.046 1.00 48.02 37 PHE B N 1
ATOM 2807 C CA . PHE B 1 38 ? 24.153 25.373 2.244 1.00 47.50 37 PHE B CA 1
ATOM 2808 C C . PHE B 1 38 ? 25.322 24.422 2.466 1.00 46.50 37 PHE B C 1
ATOM 2809 O O . PHE B 1 38 ? 25.126 23.290 2.909 1.00 46.38 37 PHE B O 1
ATOM 2817 N N . GLU B 1 39 ? 26.523 24.873 2.103 1.00 46.97 38 GLU B N 1
ATOM 2818 C CA . GLU B 1 39 ? 27.741 24.116 2.354 1.00 47.11 38 GLU B CA 1
ATOM 2819 C C . GLU B 1 39 ? 28.135 24.381 3.823 1.00 47.01 38 GLU B C 1
ATOM 2820 O O . GLU B 1 39 ? 28.322 25.540 4.216 1.00 47.69 38 GLU B O 1
ATOM 2826 N N . VAL B 1 40 ? 28.252 23.312 4.604 1.00 45.38 39 VAL B N 1
ATOM 2827 C CA . VAL B 1 40 ? 28.667 23.379 6.003 1.00 43.84 39 VAL B CA 1
ATOM 2828 C C . VAL B 1 40 ? 30.131 22.928 6.048 1.00 42.59 39 VAL B C 1
ATOM 2829 O O . VAL B 1 40 ? 30.462 21.873 5.511 1.00 41.77 39 VAL B O 1
ATOM 2833 N N . VAL B 1 41 ? 30.991 23.737 6.667 1.00 39.37 40 VAL B N 1
ATOM 2834 C CA . VAL B 1 41 ? 32.404 23.418 6.853 1.00 38.58 40 VAL B CA 1
ATOM 2835 C C . VAL B 1 41 ? 32.620 23.381 8.361 1.00 38.05 40 VAL B C 1
ATOM 2836 O O . VAL B 1 41 ? 32.359 24.373 9.038 1.00 36.72 40 VAL B O 1
ATOM 2840 N N . VAL B 1 42 ? 33.040 22.236 8.876 1.00 36.95 41 VAL B N 1
ATOM 2841 C CA . VAL B 1 42 ? 33.311 22.081 10.282 1.00 37.68 41 VAL B CA 1
ATOM 2842 C C . VAL B 1 42 ? 34.738 22.543 10.536 1.00 36.58 41 VAL B C 1
ATOM 2843 O O . VAL B 1 42 ? 35.661 21.945 9.999 1.00 37.72 41 VAL B O 1
ATOM 2847 N N . LEU B 1 43 ? 34.909 23.604 11.349 1.00 37.78 42 LEU B N 1
ATOM 2848 C CA . LEU B 1 43 ? 36.225 24.151 11.686 1.00 35.75 42 LEU B CA 1
ATOM 2849 C C . LEU B 1 43 ? 36.643 23.813 13.116 1.00 35.18 42 LEU B C 1
ATOM 2850 O O . LEU B 1 43 ? 36.047 24.295 14.083 1.00 36.36 42 LEU B O 1
ATOM 2855 N N . GLY B 1 44 ? 37.660 22.972 13.228 1.00 34.63 43 GLY B N 1
ATOM 2856 C CA . GLY B 1 44 ? 38.219 22.556 14.518 1.00 36.05 43 GLY B CA 1
ATOM 2857 C C . GLY B 1 44 ? 39.542 23.252 14.754 1.00 36.42 43 GLY B C 1
ATOM 2858 O O . GLY B 1 44 ? 39.875 24.231 14.066 1.00 36.81 43 GLY B O 1
ATOM 2859 N N . SER B 1 45 ? 40.267 22.778 15.763 1.00 38.56 44 SER B N 1
ATOM 2860 C CA . SER B 1 45 ? 41.619 23.248 16.086 1.00 40.29 44 SER B CA 1
ATOM 2861 C C . SER B 1 45 ? 42.688 22.487 15.275 1.00 42.26 44 SER B C 1
ATOM 2862 O O . SER B 1 45 ? 43.785 23.001 15.016 1.00 44.27 44 SER B O 1
ATOM 2865 N N . ARG B 1 46 ? 42.359 21.266 14.870 1.00 43.48 45 ARG B N 1
ATOM 2866 C CA . ARG B 1 46 ? 43.251 20.417 14.099 1.00 44.47 45 ARG B CA 1
ATOM 2867 C C . ARG B 1 46 ? 42.493 19.371 13.284 1.00 44.02 45 ARG B C 1
ATOM 2868 O O . ARG B 1 46 ? 41.331 19.040 13.575 1.00 44.55 45 ARG B O 1
ATOM 2884 N N . ASN B 1 48 ? 42.244 15.456 11.631 1.00 50.56 47 ASN B N 1
ATOM 2885 C CA . ASN B 1 48 ? 42.459 14.081 12.133 1.00 52.40 47 ASN B CA 1
ATOM 2886 C C . ASN B 1 48 ? 42.175 13.841 13.632 1.00 52.91 47 ASN B C 1
ATOM 2887 O O . ASN B 1 48 ? 42.613 12.833 14.174 1.00 55.59 47 ASN B O 1
ATOM 2892 N N . GLU B 1 49 ? 41.482 14.764 14.301 1.00 51.50 48 GLU B N 1
ATOM 2893 C CA . GLU B 1 49 ? 41.041 14.577 15.680 1.00 50.83 48 GLU B CA 1
ATOM 2894 C C . GLU B 1 49 ? 39.543 14.282 15.591 1.00 48.56 48 GLU B C 1
ATOM 2895 O O . GLU B 1 49 ? 38.812 15.037 14.935 1.00 45.35 48 GLU B O 1
ATOM 2901 N N . LYS B 1 50 ? 39.103 13.195 16.238 1.00 48.36 49 LYS B N 1
ATOM 2902 C CA . LYS B 1 50 ? 37.684 12.831 16.293 1.00 47.87 49 LYS B CA 1
ATOM 2903 C C . LYS B 1 50 ? 37.088 13.628 17.449 1.00 46.43 49 LYS B C 1
ATOM 2904 O O . LYS B 1 50 ? 37.345 13.321 18.621 1.00 45.92 49 LYS B O 1
ATOM 2908 N N . TYR B 1 51 ? 36.314 14.657 17.119 1.00 42.99 50 TYR B N 1
ATOM 2909 C CA . TYR B 1 51 ? 35.660 15.503 18.123 1.00 44.02 50 TYR B CA 1
ATOM 2910 C C . TYR B 1 51 ? 34.404 14.816 18.635 1.00 44.34 50 TYR B C 1
ATOM 2911 O O . TYR B 1 51 ? 33.545 14.455 17.852 1.00 44.80 50 TYR B O 1
ATOM 2920 N N . LYS B 1 52 ? 34.308 14.653 19.950 1.00 44.97 51 LYS B N 1
ATOM 2921 C CA . LYS B 1 52 ? 33.208 13.948 20.591 1.00 45.38 51 LYS B CA 1
ATOM 2922 C C . LYS B 1 52 ? 32.329 14.920 21.353 1.00 45.19 51 LYS B C 1
ATOM 2923 O O . LYS B 1 52 ? 32.831 15.771 22.097 1.00 44.38 51 LYS B O 1
ATOM 2929 N N . GLY B 1 53 ? 31.014 14.793 21.187 1.00 44.91 52 GLY B N 1
ATOM 2930 C CA . GLY B 1 53 ? 30.086 15.627 21.929 1.00 44.97 52 GLY B CA 1
ATOM 2931 C C . GLY B 1 53 ? 30.094 15.229 23.397 1.00 45.18 52 GLY B C 1
ATOM 2932 O O . GLY B 1 53 ? 30.479 14.100 23.710 1.00 41.95 52 GLY B O 1
ATOM 2933 N N . LYS B 1 54 ? 29.698 16.127 24.301 1.00 47.24 53 LYS B N 1
ATOM 2934 C CA A LYS B 1 54 ? 29.714 15.813 25.743 0.50 50.11 53 LYS B CA 1
ATOM 2935 C CA B LYS B 1 54 ? 29.733 15.804 25.738 0.50 50.59 53 LYS B CA 1
ATOM 2936 C C . LYS B 1 54 ? 28.826 14.612 26.100 1.00 50.51 53 LYS B C 1
ATOM 2937 O O . LYS B 1 54 ? 29.133 13.875 27.026 1.00 50.06 53 LYS B O 1
ATOM 2948 N N . ARG B 1 55 ? 27.739 14.415 25.353 1.00 50.42 54 ARG B N 1
ATOM 2949 C CA . ARG B 1 55 ? 26.837 13.279 25.598 1.00 51.98 54 ARG B CA 1
ATOM 2950 C C . ARG B 1 55 ? 27.133 12.053 24.713 1.00 51.57 54 ARG B C 1
ATOM 2951 O O . ARG B 1 55 ? 26.385 11.083 24.746 1.00 52.54 54 ARG B O 1
ATOM 2959 N N . GLY B 1 56 ? 28.232 12.085 23.949 1.00 50.59 55 GLY B N 1
ATOM 2960 C CA . GLY B 1 56 ? 28.665 10.977 23.126 1.00 49.37 55 GLY B CA 1
ATOM 2961 C C . GLY B 1 56 ? 27.840 10.592 21.912 1.00 48.49 55 GLY B C 1
ATOM 2962 O O . GLY B 1 56 ? 28.046 9.513 21.386 1.00 49.87 55 GLY B O 1
ATOM 2963 N N . ARG B 1 57 ? 26.926 11.450 21.458 1.00 47.57 56 ARG B N 1
ATOM 2964 C CA . ARG B 1 57 ? 26.099 11.199 20.264 1.00 47.45 56 ARG B CA 1
ATOM 2965 C C . ARG B 1 57 ? 26.818 11.721 19.024 1.00 47.62 56 ARG B C 1
ATOM 2966 O O . ARG B 1 57 ? 26.833 11.060 17.990 1.00 48.90 56 ARG B O 1
ATOM 2974 N N . LEU B 1 58 ? 27.405 12.907 19.134 1.00 45.55 57 LEU B N 1
ATOM 2975 C CA . LEU B 1 58 ? 28.198 13.484 18.056 1.00 45.53 57 LEU B CA 1
ATOM 2976 C C . LEU B 1 58 ? 29.626 12.942 18.095 1.00 44.90 57 LEU B C 1
ATOM 2977 O O . LEU B 1 58 ? 30.255 12.910 19.149 1.00 44.61 57 LEU B O 1
ATOM 2982 N N . SER B 1 59 ? 30.110 12.553 16.924 1.00 45.60 58 SER B N 1
ATOM 2983 C CA . SER B 1 59 ? 31.501 12.205 16.681 1.00 47.31 58 SER B CA 1
ATOM 2984 C C . SER B 1 59 ? 31.816 12.652 15.263 1.00 47.18 58 SER B C 1
ATOM 2985 O O . SER B 1 59 ? 31.185 12.188 14.313 1.00 46.51 58 SER B O 1
ATOM 2988 N N . THR B 1 60 ? 32.780 13.545 15.109 1.00 46.28 59 THR B N 1
ATOM 2989 C CA . THR B 1 60 ? 33.163 14.006 13.776 1.00 45.79 59 THR B CA 1
ATOM 2990 C C . THR B 1 60 ? 34.548 14.619 13.737 1.00 45.11 59 THR B C 1
ATOM 2991 O O . THR B 1 60 ? 35.007 15.195 14.714 1.00 43.37 59 THR B O 1
ATOM 2995 N N . GLN B 1 61 ? 35.194 14.476 12.587 1.00 46.09 60 GLN B N 1
ATOM 2996 C CA . GLN B 1 61 ? 36.448 15.154 12.309 1.00 46.80 60 GLN B CA 1
ATOM 2997 C C . GLN B 1 61 ? 36.095 16.482 11.649 1.00 44.08 60 GLN B C 1
ATOM 2998 O O . GLN B 1 61 ? 34.982 16.676 11.156 1.00 43.63 60 GLN B O 1
ATOM 3004 N N . ALA B 1 62 ? 37.047 17.399 11.683 1.00 42.05 61 ALA B N 1
ATOM 3005 C CA . ALA B 1 62 ? 36.906 18.694 11.071 1.00 39.84 61 ALA B CA 1
ATOM 3006 C C . ALA B 1 62 ? 37.210 18.633 9.567 1.00 40.33 61 ALA B C 1
ATOM 3007 O O . ALA B 1 62 ? 37.981 17.794 9.108 1.00 40.60 61 ALA B O 1
ATOM 3009 N N . ASP B 1 63 ? 36.596 19.544 8.821 1.00 40.56 62 ASP B N 1
ATOM 3010 C CA . ASP B 1 63 ? 36.835 19.733 7.382 1.00 40.66 62 ASP B CA 1
ATOM 3011 C C . ASP B 1 63 ? 38.022 20.667 7.165 1.00 40.58 62 ASP B C 1
ATOM 3012 O O . ASP B 1 63 ? 38.690 20.621 6.139 1.00 38.48 62 ASP B O 1
ATOM 3017 N N . GLY B 1 64 ? 38.228 21.558 8.127 1.00 37.67 63 GLY B N 1
ATOM 3018 C CA . GLY B 1 64 ? 39.314 22.489 8.129 1.00 37.53 63 GLY B CA 1
ATOM 3019 C C . GLY B 1 64 ? 39.570 22.949 9.550 1.00 36.85 63 GLY B C 1
ATOM 3020 O O . GLY B 1 64 ? 38.926 22.508 10.491 1.00 36.83 63 GLY B O 1
ATOM 3021 N N . THR B 1 65 ? 40.457 23.919 9.650 1.00 37.03 64 THR B N 1
ATOM 3022 C CA . THR B 1 65 ? 40.928 24.470 10.890 1.00 38.42 64 THR B CA 1
ATOM 3023 C C . THR B 1 65 ? 40.769 25.980 10.897 1.00 36.74 64 THR B C 1
ATOM 3024 O O . THR B 1 65 ? 40.797 26.633 9.851 1.00 36.77 64 THR B O 1
ATOM 3028 N N . THR B 1 66 ? 40.602 26.562 12.084 1.00 37.42 65 THR B N 1
ATOM 3029 C CA . THR B 1 66 ? 40.523 28.034 12.209 1.00 37.72 65 THR B CA 1
ATOM 3030 C C . THR B 1 66 ? 41.865 28.756 11.936 1.00 37.67 65 THR B C 1
ATOM 3031 O O . THR B 1 66 ? 41.888 29.974 11.848 1.00 38.51 65 THR B O 1
ATOM 3035 N N . THR B 1 67 ? 42.969 28.016 11.891 1.00 38.73 66 THR B N 1
ATOM 3036 C CA . THR B 1 67 ? 44.299 28.538 11.521 1.00 37.81 66 THR B CA 1
ATOM 3037 C C . THR B 1 67 ? 44.342 28.999 10.064 1.00 38.66 66 THR B C 1
ATOM 3038 O O . THR B 1 67 ? 44.726 30.129 9.799 1.00 37.87 66 THR B O 1
ATOM 3042 N N . GLU B 1 68 ? 43.940 28.140 9.133 1.00 38.36 67 GLU B N 1
ATOM 3043 C CA . GLU B 1 68 ? 43.955 28.504 7.710 1.00 38.99 67 GLU B CA 1
ATOM 3044 C C . GLU B 1 68 ? 42.626 29.020 7.170 1.00 38.42 67 GLU B C 1
ATOM 3045 O O . GLU B 1 68 ? 42.617 29.503 6.047 1.00 37.86 67 GLU B O 1
ATOM 3051 N N . ALA B 1 69 ? 41.514 28.890 7.908 1.00 38.75 68 ALA B N 1
ATOM 3052 C CA . ALA B 1 69 ? 40.203 29.344 7.396 1.00 39.18 68 ALA B CA 1
ATOM 3053 C C . ALA B 1 69 ? 40.215 30.841 7.093 1.00 39.19 68 ALA B C 1
ATOM 3054 O O . ALA B 1 69 ? 40.821 31.623 7.827 1.00 40.59 68 ALA B O 1
ATOM 3056 N N . ILE B 1 70 ? 39.582 31.210 5.988 1.00 39.18 69 ILE B N 1
ATOM 3057 C CA . ILE B 1 70 ? 39.488 32.598 5.531 1.00 39.65 69 ILE B CA 1
ATOM 3058 C C . ILE B 1 70 ? 38.030 33.084 5.780 1.00 38.47 69 ILE B C 1
ATOM 3059 O O . ILE B 1 70 ? 37.081 32.656 5.085 1.00 37.15 69 ILE B O 1
ATOM 3064 N N . ALA B 1 71 ? 37.873 33.973 6.766 1.00 40.03 70 ALA B N 1
ATOM 3065 C CA . ALA B 1 71 ? 36.549 34.515 7.184 1.00 41.55 70 ALA B CA 1
ATOM 3066 C C . ALA B 1 71 ? 35.686 35.018 6.029 1.00 41.64 70 ALA B C 1
ATOM 3067 O O . ALA B 1 71 ? 34.509 34.674 5.955 1.00 41.95 70 ALA B O 1
ATOM 3069 N N . SER B 1 72 ? 36.300 35.756 5.096 1.00 42.27 71 SER B N 1
ATOM 3070 C CA . SER B 1 72 ? 35.591 36.320 3.929 1.00 42.89 71 SER B CA 1
ATOM 3071 C C . SER B 1 72 ? 34.864 35.302 3.046 1.00 43.73 71 SER B C 1
ATOM 3072 O O . SER B 1 72 ? 33.918 35.663 2.346 1.00 43.46 71 SER B O 1
ATOM 3075 N N . GLU B 1 73 ? 35.276 34.035 3.107 1.00 43.90 72 GLU B N 1
ATOM 3076 C CA . GLU B 1 73 ? 34.634 32.985 2.332 1.00 43.87 72 GLU B CA 1
ATOM 3077 C C . GLU B 1 73 ? 33.314 32.539 2.918 1.00 43.05 72 GLU B C 1
ATOM 3078 O O . GLU B 1 73 ? 32.545 31.909 2.213 1.00 42.54 72 GLU B O 1
ATOM 3084 N N . PHE B 1 74 ? 33.041 32.857 4.188 1.00 42.72 73 PHE B N 1
ATOM 3085 C CA . PHE B 1 74 ? 31.852 32.359 4.879 1.00 41.87 73 PHE B CA 1
ATOM 3086 C C . PHE B 1 74 ? 30.770 33.404 5.049 1.00 42.83 73 PHE B C 1
ATOM 3087 O O . PHE B 1 74 ? 31.075 34.533 5.375 1.00 45.25 73 PHE B O 1
ATOM 3095 N N . ASP B 1 75 ? 29.520 32.980 4.877 1.00 41.53 74 ASP B N 1
ATOM 3096 C CA . ASP B 1 75 ? 28.328 33.822 5.088 1.00 40.73 74 ASP B CA 1
ATOM 3097 C C . ASP B 1 75 ? 27.902 33.860 6.545 1.00 39.65 74 ASP B C 1
ATOM 3098 O O . ASP B 1 75 ? 27.234 34.797 6.972 1.00 41.67 74 ASP B O 1
ATOM 3103 N N . ALA B 1 76 ? 28.261 32.822 7.295 1.00 37.97 75 ALA B N 1
ATOM 3104 C CA . ALA B 1 76 ? 27.946 32.724 8.702 1.00 37.28 75 ALA B CA 1
ATOM 3105 C C . ALA B 1 76 ? 28.926 31.812 9.444 1.00 37.24 75 ALA B C 1
ATOM 3106 O O . ALA B 1 76 ? 29.537 30.927 8.850 1.00 36.32 75 ALA B O 1
ATOM 3108 N N . VAL B 1 77 ? 29.069 32.064 10.746 1.00 37.39 76 VAL B N 1
ATOM 3109 C CA . VAL B 1 77 ? 29.880 31.219 11.648 1.00 37.57 76 VAL B CA 1
ATOM 3110 C C . VAL B 1 77 ? 29.004 30.879 12.849 1.00 37.03 76 VAL B C 1
ATOM 3111 O O . VAL B 1 77 ? 28.454 31.788 13.483 1.00 37.90 76 VAL B O 1
ATOM 3115 N N . VAL B 1 78 ? 28.906 29.579 13.146 1.00 35.26 77 VAL B N 1
ATOM 3116 C CA . VAL B 1 78 ? 28.093 29.057 14.245 1.00 37.05 77 VAL B CA 1
ATOM 3117 C C . VAL B 1 78 ? 29.029 28.549 15.337 1.00 36.73 77 VAL B C 1
ATOM 3118 O O . VAL B 1 78 ? 29.953 27.770 15.055 1.00 37.08 77 VAL B O 1
ATOM 3122 N N . ILE B 1 79 ? 28.792 29.045 16.555 1.00 36.35 78 ILE B N 1
ATOM 3123 C CA . ILE B 1 79 ? 29.565 28.737 17.736 1.00 36.97 78 ILE B CA 1
ATOM 3124 C C . ILE B 1 79 ? 28.653 27.987 18.734 1.00 38.05 78 ILE B C 1
ATOM 3125 O O . ILE B 1 79 ? 27.821 28.604 19.444 1.00 37.95 78 ILE B O 1
ATOM 3130 N N . PRO B 1 80 ? 28.773 26.666 18.772 1.00 38.61 79 PRO B N 1
ATOM 3131 C CA . PRO B 1 80 ? 28.012 25.875 19.722 1.00 38.61 79 PRO B CA 1
ATOM 3132 C C . PRO B 1 80 ? 28.635 25.889 21.120 1.00 38.86 79 PRO B C 1
ATOM 3133 O O . PRO B 1 80 ? 29.765 26.377 21.301 1.00 39.71 79 PRO B O 1
ATOM 3137 N N . GLY B 1 81 ? 27.900 25.335 22.084 1.00 37.05 80 GLY B N 1
ATOM 3138 C CA . GLY B 1 81 ? 28.296 25.398 23.468 1.00 38.35 80 GLY B CA 1
ATOM 3139 C C . GLY B 1 81 ? 28.823 24.136 24.075 1.00 39.23 80 GLY B C 1
ATOM 3140 O O . GLY B 1 81 ? 29.601 23.388 23.456 1.00 41.34 80 GLY B O 1
ATOM 3141 N N . GLY B 1 82 ? 28.364 23.877 25.292 1.00 41.80 81 GLY B N 1
ATOM 3142 C CA . GLY B 1 82 ? 28.908 22.807 26.101 1.00 41.85 81 GLY B CA 1
ATOM 3143 C C . GLY B 1 82 ? 30.215 23.334 26.669 1.00 42.51 81 GLY B C 1
ATOM 3144 O O . GLY B 1 82 ? 30.337 24.534 26.937 1.00 40.46 81 GLY B O 1
ATOM 3158 N N . ALA B 1 84 ? 33.035 22.911 24.993 1.00 42.96 83 ALA B N 1
ATOM 3159 C CA . ALA B 1 84 ? 33.883 23.259 23.842 1.00 42.91 83 ALA B CA 1
ATOM 3160 C C . ALA B 1 84 ? 34.424 24.729 23.831 1.00 39.34 83 ALA B C 1
ATOM 3161 O O . ALA B 1 84 ? 35.600 24.917 23.561 1.00 39.23 83 ALA B O 1
ATOM 3163 N N . PRO B 1 85 ? 33.581 25.756 24.096 1.00 40.58 84 PRO B N 1
ATOM 3164 C CA . PRO B 1 85 ? 34.069 27.160 24.117 1.00 40.37 84 PRO B CA 1
ATOM 3165 C C . PRO B 1 85 ? 35.238 27.423 25.079 1.00 40.01 84 PRO B C 1
ATOM 3166 O O . PRO B 1 85 ? 36.089 28.241 24.760 1.00 37.90 84 PRO B O 1
ATOM 3170 N N . ASP B 1 86 ? 35.295 26.703 26.215 1.00 39.78 85 ASP B N 1
ATOM 3171 C CA . ASP B 1 86 ? 36.425 26.803 27.160 1.00 40.29 85 ASP B CA 1
ATOM 3172 C C . ASP B 1 86 ? 37.765 26.470 26.459 1.00 39.50 85 ASP B C 1
ATOM 3173 O O . ASP B 1 86 ? 38.802 27.028 26.798 1.00 39.13 85 ASP B O 1
ATOM 3178 N N . LYS B 1 87 ? 37.711 25.558 25.485 1.00 40.65 86 LYS B N 1
ATOM 3179 C CA A LYS B 1 87 ? 38.883 25.155 24.704 0.50 39.77 86 LYS B CA 1
ATOM 3180 C CA B LYS B 1 87 ? 38.873 25.146 24.690 0.50 39.69 86 LYS B CA 1
ATOM 3181 C C . LYS B 1 87 ? 39.026 26.071 23.489 1.00 39.17 86 LYS B C 1
ATOM 3182 O O . LYS B 1 87 ? 40.160 26.520 23.168 1.00 37.32 86 LYS B O 1
ATOM 3195 N N . ARG B 1 89 ? 38.208 29.178 23.101 1.00 36.21 88 ARG B N 1
ATOM 3196 C CA . ARG B 1 89 ? 38.684 30.524 23.477 1.00 36.77 88 ARG B CA 1
ATOM 3197 C C . ARG B 1 89 ? 40.192 30.602 23.730 1.00 36.62 88 ARG B C 1
ATOM 3198 O O . ARG B 1 89 ? 40.748 31.678 23.719 1.00 39.04 88 ARG B O 1
ATOM 3206 N N . ARG B 1 90 ? 40.819 29.468 24.004 1.00 37.36 89 ARG B N 1
ATOM 3207 C CA . ARG B 1 90 ? 42.263 29.368 24.201 1.00 38.96 89 ARG B CA 1
ATOM 3208 C C . ARG B 1 90 ? 43.033 29.287 22.856 1.00 39.34 89 ARG B C 1
ATOM 3209 O O . ARG B 1 90 ? 44.241 29.450 22.848 1.00 42.67 89 ARG B O 1
ATOM 3217 N N . ASN B 1 91 ? 42.323 29.034 21.747 1.00 38.22 90 ASN B N 1
ATOM 3218 C CA . ASN B 1 91 ? 42.884 29.000 20.400 1.00 36.98 90 ASN B CA 1
ATOM 3219 C C . ASN B 1 91 ? 42.831 30.415 19.814 1.00 37.22 90 ASN B C 1
ATOM 3220 O O . ASN B 1 91 ? 41.737 30.888 19.425 1.00 36.18 90 ASN B O 1
ATOM 3225 N N . PRO B 1 92 ? 44.015 31.069 19.666 1.00 36.24 91 PRO B N 1
ATOM 3226 C CA . PRO B 1 92 ? 44.033 32.443 19.156 1.00 37.28 91 PRO B CA 1
ATOM 3227 C C . PRO B 1 92 ? 43.534 32.569 17.709 1.00 37.32 91 PRO B C 1
ATOM 3228 O O . PRO B 1 92 ? 43.052 33.625 17.326 1.00 38.94 91 PRO B O 1
ATOM 3232 N N . ASN B 1 93 ? 43.677 31.506 16.920 1.00 37.42 92 ASN B N 1
ATOM 3233 C CA . ASN B 1 93 ? 43.179 31.475 15.533 1.00 36.03 92 ASN B CA 1
ATOM 3234 C C . ASN B 1 93 ? 41.642 31.495 15.506 1.00 36.51 92 ASN B C 1
ATOM 3235 O O . ASN B 1 93 ? 41.046 32.165 14.667 1.00 35.46 92 ASN B O 1
ATOM 3240 N N . THR B 1 94 ? 41.002 30.761 16.432 1.00 35.75 93 THR B N 1
ATOM 3241 C CA . THR B 1 94 ? 39.538 30.700 16.518 1.00 34.60 93 THR B CA 1
ATOM 3242 C C . THR B 1 94 ? 38.977 32.055 16.918 1.00 35.26 93 THR B C 1
ATOM 3243 O O . THR B 1 94 ? 38.051 32.552 16.278 1.00 35.75 93 THR B O 1
ATOM 3247 N N . VAL B 1 95 ? 39.592 32.661 17.930 1.00 36.31 94 VAL B N 1
ATOM 3248 C CA . VAL B 1 95 ? 39.238 34.000 18.396 1.00 37.49 94 VAL B CA 1
ATOM 3249 C C . VAL B 1 95 ? 39.392 34.986 17.236 1.00 37.64 94 VAL B C 1
ATOM 3250 O O . VAL B 1 95 ? 38.428 35.689 16.921 1.00 35.78 94 VAL B O 1
ATOM 3254 N N . ARG B 1 96 ? 40.547 34.942 16.554 1.00 37.10 95 ARG B N 1
ATOM 3255 C CA A ARG B 1 96 ? 40.834 35.806 15.383 0.50 37.96 95 ARG B CA 1
ATOM 3256 C CA B ARG B 1 96 ? 40.807 35.845 15.415 0.50 38.25 95 ARG B CA 1
ATOM 3257 C C . ARG B 1 96 ? 39.783 35.622 14.290 1.00 36.88 95 ARG B C 1
ATOM 3258 O O . ARG B 1 96 ? 39.272 36.583 13.747 1.00 37.83 95 ARG B O 1
ATOM 3273 N N . PHE B 1 97 ? 39.509 34.362 13.941 1.00 36.75 96 PHE B N 1
ATOM 3274 C CA . PHE B 1 97 ? 38.530 34.007 12.897 1.00 37.85 96 PHE B CA 1
ATOM 3275 C C . PHE B 1 97 ? 37.118 34.620 13.165 1.00 37.56 96 PHE B C 1
ATOM 3276 O O . PHE B 1 97 ? 36.504 35.224 12.277 1.00 36.29 96 PHE B O 1
ATOM 3284 N N . VAL B 1 98 ? 36.661 34.504 14.409 1.00 37.05 97 VAL B N 1
ATOM 3285 C CA . VAL B 1 98 ? 35.356 35.048 14.807 1.00 37.21 97 VAL B CA 1
ATOM 3286 C C . VAL B 1 98 ? 35.377 36.588 14.784 1.00 36.27 97 VAL B C 1
ATOM 3287 O O . VAL B 1 98 ? 34.402 37.196 14.310 1.00 37.36 97 VAL B O 1
ATOM 3291 N N . GLN B 1 99 ? 36.470 37.206 15.257 1.00 36.43 98 GLN B N 1
ATOM 3292 C CA . GLN B 1 99 ? 36.610 38.685 15.204 1.00 37.41 98 GLN B CA 1
ATOM 3293 C C . GLN B 1 99 ? 36.560 39.188 13.749 1.00 37.95 98 GLN B C 1
ATOM 3294 O O . GLN B 1 99 ? 35.921 40.190 13.457 1.00 38.20 98 GLN B O 1
ATOM 3300 N N . GLU B 1 100 ? 37.258 38.503 12.844 1.00 39.27 99 GLU B N 1
ATOM 3301 C CA . GLU B 1 100 ? 37.244 38.865 11.414 1.00 39.46 99 GLU B CA 1
ATOM 3302 C C . GLU B 1 100 ? 35.852 38.691 10.803 1.00 39.71 99 GLU B C 1
ATOM 3303 O O . GLU B 1 100 ? 35.394 39.553 10.051 1.00 38.93 99 GLU B O 1
ATOM 3309 N N . ALA B 1 101 ? 35.176 37.584 11.121 1.00 40.26 100 ALA B N 1
ATOM 3310 C CA . ALA B 1 101 ? 33.797 37.322 10.641 1.00 39.50 100 ALA B CA 1
ATOM 3311 C C . ALA B 1 101 ? 32.841 38.444 11.096 1.00 40.34 100 ALA B C 1
ATOM 3312 O O . ALA B 1 101 ? 32.083 38.991 10.288 1.00 40.36 100 ALA B O 1
ATOM 3322 N N . GLU B 1 103 ? 33.649 41.585 12.162 1.00 41.42 102 GLU B N 1
ATOM 3323 C CA . GLU B 1 103 ? 34.173 42.831 11.540 1.00 43.24 102 GLU B CA 1
ATOM 3324 C C . GLU B 1 103 ? 33.724 43.006 10.093 1.00 42.89 102 GLU B C 1
ATOM 3325 O O . GLU B 1 103 ? 33.420 44.122 9.663 1.00 40.55 102 GLU B O 1
ATOM 3331 N N . GLN B 1 104 ? 33.681 41.894 9.358 1.00 42.38 103 GLN B N 1
ATOM 3332 C CA . GLN B 1 104 ? 33.259 41.846 7.950 1.00 41.72 103 GLN B CA 1
ATOM 3333 C C . GLN B 1 104 ? 31.748 41.749 7.739 1.00 42.38 103 GLN B C 1
ATOM 3334 O O . GLN B 1 104 ? 31.304 41.624 6.603 1.00 42.67 103 GLN B O 1
ATOM 3340 N N . GLY B 1 105 ? 30.941 41.793 8.804 1.00 41.89 104 GLY B N 1
ATOM 3341 C CA . GLY B 1 105 ? 29.484 41.745 8.665 1.00 41.13 104 GLY B CA 1
ATOM 3342 C C . GLY B 1 105 ? 28.877 40.373 8.424 1.00 41.53 104 GLY B C 1
ATOM 3343 O O . GLY B 1 105 ? 27.700 40.274 8.100 1.00 40.29 104 GLY B O 1
ATOM 3344 N N . LYS B 1 106 ? 29.652 39.305 8.622 1.00 41.05 105 LYS B N 1
ATOM 3345 C CA . LYS B 1 106 ? 29.133 37.943 8.457 1.00 40.49 105 LYS B CA 1
ATOM 3346 C C . LYS B 1 106 ? 28.267 37.638 9.684 1.00 40.57 105 LYS B C 1
ATOM 3347 O O . LYS B 1 106 ? 28.465 38.247 10.751 1.00 38.60 105 LYS B O 1
ATOM 3353 N N . LEU B 1 107 ? 27.282 36.756 9.512 1.00 40.52 106 LEU B N 1
ATOM 3354 C CA . LEU B 1 107 ? 26.416 36.363 10.622 1.00 40.66 106 LEU B CA 1
ATOM 3355 C C . LEU B 1 107 ? 27.259 35.548 11.610 1.00 39.65 106 LEU B C 1
ATOM 3356 O O . LEU B 1 107 ? 27.974 34.638 11.210 1.00 39.93 106 LEU B O 1
ATOM 3361 N N . VAL B 1 108 ? 27.217 35.932 12.881 1.00 38.23 107 VAL B N 1
ATOM 3362 C CA . VAL B 1 108 ? 27.882 35.198 13.947 1.00 37.17 107 VAL B CA 1
ATOM 3363 C C . VAL B 1 108 ? 26.768 34.761 14.882 1.00 37.28 107 VAL B C 1
ATOM 3364 O O . VAL B 1 108 ? 26.102 35.619 15.460 1.00 37.98 107 VAL B O 1
ATOM 3368 N N . ALA B 1 109 ? 26.589 33.442 15.024 1.00 37.94 108 ALA B N 1
ATOM 3369 C CA . ALA B 1 109 ? 25.524 32.826 15.804 1.00 37.74 108 ALA B CA 1
ATOM 3370 C C . ALA B 1 109 ? 26.142 31.966 16.911 1.00 38.54 108 ALA B C 1
ATOM 3371 O O . ALA B 1 109 ? 26.885 31.051 16.607 1.00 39.73 108 ALA B O 1
ATOM 3373 N N . ALA B 1 110 ? 25.860 32.293 18.178 1.00 36.67 109 ALA B N 1
ATOM 3374 C CA . ALA B 1 110 ? 26.415 31.586 19.346 1.00 37.92 109 ALA B CA 1
ATOM 3375 C C . ALA B 1 110 ? 25.306 31.121 20.271 1.00 38.97 109 ALA B C 1
ATOM 3376 O O . ALA B 1 110 ? 24.414 31.898 20.603 1.00 37.62 109 ALA B O 1
ATOM 3378 N N . VAL B 1 111 ? 25.385 29.873 20.751 1.00 38.52 110 VAL B N 1
ATOM 3379 C CA . VAL B 1 111 ? 24.357 29.351 21.669 1.00 39.40 110 VAL B CA 1
ATOM 3380 C C . VAL B 1 111 ? 25.004 28.820 22.933 1.00 40.20 110 VAL B C 1
ATOM 3381 O O . VAL B 1 111 ? 26.132 28.321 22.873 1.00 39.31 110 VAL B O 1
ATOM 3396 N N . HIS B 1 113 ? 27.134 28.192 25.918 1.00 37.51 112 HIS B N 1
ATOM 3397 C CA . HIS B 1 113 ? 28.459 28.684 26.333 1.00 37.67 112 HIS B CA 1
ATOM 3398 C C . HIS B 1 113 ? 29.224 29.292 25.161 1.00 37.80 112 HIS B C 1
ATOM 3399 O O . HIS B 1 113 ? 30.288 29.916 25.366 1.00 36.42 112 HIS B O 1
ATOM 3406 N N . GLY B 1 114 ? 28.697 29.147 23.941 1.00 38.06 113 GLY B N 1
ATOM 3407 C CA . GLY B 1 114 ? 29.303 29.742 22.738 1.00 37.74 113 GLY B CA 1
ATOM 3408 C C . GLY B 1 114 ? 29.767 31.183 22.887 1.00 37.43 113 GLY B C 1
ATOM 3409 O O . GLY B 1 114 ? 30.884 31.523 22.412 1.00 39.75 113 GLY B O 1
ATOM 3410 N N . PRO B 1 115 ? 28.953 32.054 23.529 1.00 38.24 114 PRO B N 1
ATOM 3411 C CA . PRO B 1 115 ? 29.432 33.425 23.748 1.00 38.25 114 PRO B CA 1
ATOM 3412 C C . PRO B 1 115 ? 30.759 33.610 24.491 1.00 37.01 114 PRO B C 1
ATOM 3413 O O . PRO B 1 115 ? 31.293 34.693 24.429 1.00 34.61 114 PRO B O 1
ATOM 3417 N N . GLN B 1 116 ? 31.306 32.572 25.137 1.00 36.59 115 GLN B N 1
ATOM 3418 C CA . GLN B 1 116 ? 32.638 32.664 25.735 1.00 37.10 115 GLN B CA 1
ATOM 3419 C C . GLN B 1 116 ? 33.718 32.999 24.692 1.00 36.27 115 GLN B C 1
ATOM 3420 O O . GLN B 1 116 ? 34.687 33.654 25.017 1.00 34.32 115 GLN B O 1
ATOM 3426 N N . VAL B 1 117 ? 33.525 32.558 23.447 1.00 35.19 116 VAL B N 1
ATOM 3427 C CA . VAL B 1 117 ? 34.437 32.867 22.363 1.00 35.39 116 VAL B CA 1
ATOM 3428 C C . VAL B 1 117 ? 34.327 34.364 22.019 1.00 35.77 116 VAL B C 1
ATOM 3429 O O . VAL B 1 117 ? 35.347 35.019 21.785 1.00 34.10 116 VAL B O 1
ATOM 3433 N N . LEU B 1 118 ? 33.106 34.902 22.110 1.00 36.44 117 LEU B N 1
ATOM 3434 C CA . LEU B 1 118 ? 32.829 36.304 21.852 1.00 36.97 117 LEU B CA 1
ATOM 3435 C C . LEU B 1 118 ? 33.444 37.173 22.954 1.00 36.87 117 LEU B C 1
ATOM 3436 O O . LEU B 1 118 ? 34.027 38.208 22.655 1.00 36.25 117 LEU B O 1
ATOM 3441 N N . ILE B 1 119 ? 33.330 36.711 24.206 1.00 35.87 118 ILE B N 1
ATOM 3442 C CA . ILE B 1 119 ? 33.986 37.352 25.352 1.00 34.76 118 ILE B CA 1
ATOM 3443 C C . ILE B 1 119 ? 35.495 37.430 25.104 1.00 35.40 118 ILE B C 1
ATOM 3444 O O . ILE B 1 119 ? 36.095 38.511 25.211 1.00 35.43 118 ILE B O 1
ATOM 3449 N N . GLU B 1 120 ? 36.101 36.301 24.728 1.00 35.04 119 GLU B N 1
ATOM 3450 C CA . GLU B 1 120 ? 37.546 36.257 24.488 1.00 37.16 119 GLU B CA 1
ATOM 3451 C C . GLU B 1 120 ? 38.025 37.249 23.418 1.00 37.78 119 GLU B C 1
ATOM 3452 O O . GLU B 1 120 ? 39.087 37.840 23.585 1.00 38.20 119 GLU B O 1
ATOM 3458 N N . GLY B 1 121 ? 37.231 37.435 22.362 1.00 38.48 120 GLY B N 1
ATOM 3459 C CA . GLY B 1 121 ? 37.502 38.415 21.291 1.00 38.44 120 GLY B CA 1
ATOM 3460 C C . GLY B 1 121 ? 37.061 39.851 21.583 1.00 39.67 120 GLY B C 1
ATOM 3461 O O . GLY B 1 121 ? 37.207 40.741 20.725 1.00 37.78 120 GLY B O 1
ATOM 3462 N N . ASP B 1 122 ? 36.557 40.086 22.796 1.00 39.74 121 ASP B N 1
ATOM 3463 C CA . ASP B 1 122 ? 36.015 41.369 23.219 1.00 42.72 121 ASP B CA 1
ATOM 3464 C C . ASP B 1 122 ? 34.964 41.895 22.223 1.00 42.22 121 ASP B C 1
ATOM 3465 O O . ASP B 1 122 ? 35.041 43.022 21.748 1.00 41.58 121 ASP B O 1
ATOM 3470 N N . LEU B 1 123 ? 34.009 41.024 21.893 1.00 41.56 122 LEU B N 1
ATOM 3471 C CA . LEU B 1 123 ? 32.969 41.279 20.895 1.00 39.99 122 LEU B CA 1
ATOM 3472 C C . LEU B 1 123 ? 31.574 41.567 21.465 1.00 39.90 122 LEU B C 1
ATOM 3473 O O . LEU B 1 123 ? 30.623 41.702 20.701 1.00 40.03 122 LEU B O 1
ATOM 3478 N N . LEU B 1 124 ? 31.453 41.699 22.790 1.00 39.18 123 LEU B N 1
ATOM 3479 C CA . LEU B 1 124 ? 30.158 41.902 23.429 1.00 38.50 123 LEU B CA 1
ATOM 3480 C C . LEU B 1 124 ? 29.903 43.281 24.019 1.00 38.31 123 LEU B C 1
ATOM 3481 O O . LEU B 1 124 ? 28.805 43.490 24.537 1.00 36.70 123 LEU B O 1
ATOM 3486 N N . ARG B 1 125 ? 30.842 44.233 23.846 1.00 38.57 124 ARG B N 1
ATOM 3487 C CA . ARG B 1 125 ? 30.739 45.576 24.439 1.00 39.90 124 ARG B CA 1
ATOM 3488 C C . ARG B 1 125 ? 29.554 46.351 23.840 1.00 40.48 124 ARG B C 1
ATOM 3489 O O . ARG B 1 125 ? 29.588 46.790 22.683 1.00 41.34 124 ARG B O 1
ATOM 3497 N N . GLY B 1 126 ? 28.498 46.476 24.633 1.00 39.78 125 GLY B N 1
ATOM 3498 C CA . GLY B 1 126 ? 27.291 47.166 24.206 1.00 41.24 125 GLY B CA 1
ATOM 3499 C C . GLY B 1 126 ? 26.298 46.315 23.445 1.00 40.65 125 GLY B C 1
ATOM 3500 O O . GLY B 1 126 ? 25.209 46.791 23.148 1.00 41.36 125 GLY B O 1
ATOM 3501 N N . LYS B 1 127 ? 26.660 45.068 23.146 1.00 40.65 126 LYS B N 1
ATOM 3502 C CA . LYS B 1 127 ? 25.806 44.147 22.402 1.00 41.23 126 LYS B CA 1
ATOM 3503 C C . LYS B 1 127 ? 24.672 43.633 23.269 1.00 40.46 126 LYS B C 1
ATOM 3504 O O . LYS B 1 127 ? 24.864 43.383 24.459 1.00 37.12 126 LYS B O 1
ATOM 3510 N N . GLN B 1 128 ? 23.484 43.531 22.678 1.00 40.47 127 GLN B N 1
ATOM 3511 C CA . GLN B 1 128 ? 22.351 42.922 23.341 1.00 41.32 127 GLN B CA 1
ATOM 3512 C C . GLN B 1 128 ? 22.456 41.442 22.952 1.00 39.37 127 GLN B C 1
ATOM 3513 O O . GLN B 1 128 ? 22.567 41.118 21.772 1.00 39.36 127 GLN B O 1
ATOM 3519 N N . ALA B 1 129 ? 22.488 40.555 23.946 1.00 37.97 128 ALA B N 1
ATOM 3520 C CA . ALA B 1 129 ? 22.691 39.147 23.712 1.00 37.35 128 ALA B CA 1
ATOM 3521 C C . ALA B 1 129 ? 22.219 38.271 24.860 1.00 36.32 128 ALA B C 1
ATOM 3522 O O . ALA B 1 129 ? 21.871 38.758 25.934 1.00 37.29 128 ALA B O 1
ATOM 3524 N N . THR B 1 130 ? 22.172 36.980 24.581 1.00 36.16 129 THR B N 1
ATOM 3525 C CA . THR B 1 130 ? 21.834 35.963 25.583 1.00 35.96 129 THR B CA 1
ATOM 3526 C C . THR B 1 130 ? 22.850 34.847 25.535 1.00 36.27 129 THR B C 1
ATOM 3527 O O . THR B 1 130 ? 23.782 34.862 24.756 1.00 37.49 129 THR B O 1
ATOM 3531 N N . GLY B 1 131 ? 22.686 33.887 26.422 1.00 37.49 130 GLY B N 1
ATOM 3532 C CA . GLY B 1 131 ? 23.593 32.777 26.539 1.00 36.60 130 GLY B CA 1
ATOM 3533 C C . GLY B 1 131 ? 23.168 31.974 27.736 1.00 37.10 130 GLY B C 1
ATOM 3534 O O . GLY B 1 131 ? 22.186 32.319 28.400 1.00 37.75 130 GLY B O 1
ATOM 3535 N N . PHE B 1 132 ? 23.883 30.897 28.014 1.00 39.81 131 PHE B N 1
ATOM 3536 C CA . PHE B 1 132 ? 23.513 30.044 29.143 1.00 41.23 131 PHE B CA 1
ATOM 3537 C C . PHE B 1 132 ? 23.654 30.841 30.432 1.00 40.12 131 PHE B C 1
ATOM 3538 O O . PHE B 1 132 ? 24.591 31.651 30.587 1.00 39.65 131 PHE B O 1
ATOM 3546 N N . ILE B 1 133 ? 22.678 30.654 31.322 1.00 39.23 132 ILE B N 1
ATOM 3547 C CA . ILE B 1 133 ? 22.615 31.381 32.580 1.00 39.60 132 ILE B CA 1
ATOM 3548 C C . ILE B 1 133 ? 23.900 31.329 33.390 1.00 38.94 132 ILE B C 1
ATOM 3549 O O . ILE B 1 133 ? 24.237 32.316 34.045 1.00 42.04 132 ILE B O 1
ATOM 3554 N N . ALA B 1 134 ? 24.619 30.209 33.313 1.00 40.07 133 ALA B N 1
ATOM 3555 C CA . ALA B 1 134 ? 25.901 30.015 34.022 1.00 39.53 133 ALA B CA 1
ATOM 3556 C C . ALA B 1 134 ? 26.950 31.064 33.631 1.00 39.51 133 ALA B C 1
ATOM 3557 O O . ALA B 1 134 ? 27.762 31.419 34.466 1.00 38.95 133 ALA B O 1
ATOM 3559 N N . ILE B 1 135 ? 26.907 31.569 32.386 1.00 38.99 134 ILE B N 1
ATOM 3560 C CA . ILE B 1 135 ? 27.868 32.588 31.913 1.00 40.08 134 ILE B CA 1
ATOM 3561 C C . ILE B 1 135 ? 27.298 34.008 31.833 1.00 39.37 134 ILE B C 1
ATOM 3562 O O . ILE B 1 135 ? 27.979 34.898 31.355 1.00 38.31 134 ILE B O 1
ATOM 3567 N N . SER B 1 136 ? 26.080 34.223 32.339 1.00 38.19 135 SER B N 1
ATOM 3568 C CA . SER B 1 136 ? 25.414 35.491 32.230 1.00 38.26 135 SER B CA 1
ATOM 3569 C C . SER B 1 136 ? 26.232 36.630 32.859 1.00 37.04 135 SER B C 1
ATOM 3570 O O . SER B 1 136 ? 26.385 37.664 32.252 1.00 34.67 135 SER B O 1
ATOM 3573 N N . LYS B 1 137 ? 26.809 36.407 34.034 1.00 37.07 136 LYS B N 1
ATOM 3574 C CA . LYS B 1 137 ? 27.612 37.450 34.687 1.00 37.01 136 LYS B CA 1
ATOM 3575 C C . LYS B 1 137 ? 28.894 37.754 33.923 1.00 34.62 136 LYS B C 1
ATOM 3576 O O . LYS B 1 137 ? 29.290 38.915 33.853 1.00 35.24 136 LYS B O 1
ATOM 3580 N N . ASP B 1 138 ? 29.469 36.739 33.272 1.00 35.51 137 ASP B N 1
ATOM 3581 C CA . ASP B 1 138 ? 30.671 36.942 32.438 1.00 35.10 137 ASP B CA 1
ATOM 3582 C C . ASP B 1 138 ? 30.328 37.798 31.208 1.00 35.71 137 ASP B C 1
ATOM 3583 O O . ASP B 1 138 ? 31.103 38.670 30.836 1.00 36.14 137 ASP B O 1
ATOM 3604 N N . ASN B 1 141 ? 29.774 41.345 32.501 1.00 35.99 140 ASN B N 1
ATOM 3605 C CA . ASN B 1 141 ? 31.100 41.909 32.744 1.00 35.81 140 ASN B CA 1
ATOM 3606 C C . ASN B 1 141 ? 31.879 42.262 31.454 1.00 35.59 140 ASN B C 1
ATOM 3607 O O . ASN B 1 141 ? 32.696 43.181 31.452 1.00 36.72 140 ASN B O 1
ATOM 3612 N N . ALA B 1 142 ? 31.606 41.533 30.372 1.00 35.55 141 ALA B N 1
ATOM 3613 C CA . ALA B 1 142 ? 32.161 41.790 29.045 1.00 35.83 141 ALA B CA 1
ATOM 3614 C C . ALA B 1 142 ? 31.435 42.923 28.288 1.00 36.14 141 ALA B C 1
ATOM 3615 O O . ALA B 1 142 ? 31.757 43.187 27.119 1.00 37.55 141 ALA B O 1
ATOM 3617 N N . GLY B 1 143 ? 30.427 43.535 28.925 1.00 35.75 142 GLY B N 1
ATOM 3618 C CA . GLY B 1 143 ? 29.708 44.691 28.419 1.00 37.32 142 GLY B CA 1
ATOM 3619 C C . GLY B 1 143 ? 28.408 44.410 27.689 1.00 37.07 142 GLY B C 1
ATOM 3620 O O . GLY B 1 143 ? 27.839 45.333 27.119 1.00 36.83 142 GLY B O 1
ATOM 3621 N N . ALA B 1 144 ? 27.928 43.170 27.731 1.00 36.34 143 ALA B N 1
ATOM 3622 C CA . ALA B 1 144 ? 26.684 42.784 27.040 1.00 36.58 143 ALA B CA 1
ATOM 3623 C C . ALA B 1 144 ? 25.457 43.183 27.853 1.00 37.59 143 ALA B C 1
ATOM 3624 O O . ALA B 1 144 ? 25.503 43.159 29.079 1.00 38.10 143 ALA B O 1
ATOM 3626 N N . ASP B 1 145 ? 24.381 43.563 27.160 1.00 38.95 144 ASP B N 1
ATOM 3627 C CA . ASP B 1 145 ? 23.071 43.788 27.792 1.00 40.29 144 ASP B CA 1
ATOM 3628 C C . ASP B 1 145 ? 22.451 42.390 27.720 1.00 40.46 144 ASP B C 1
ATOM 3629 O O . ASP B 1 145 ? 21.917 41.982 26.677 1.00 40.34 144 ASP B O 1
ATOM 3634 N N . TYR B 1 146 ? 22.623 41.633 28.803 1.00 39.22 145 TYR B N 1
ATOM 3635 C CA . TYR B 1 146 ? 22.187 40.250 28.865 1.00 40.21 145 TYR B CA 1
ATOM 3636 C C . TYR B 1 146 ? 20.675 40.192 29.044 1.00 40.40 145 TYR B C 1
ATOM 3637 O O . TYR B 1 146 ? 20.146 40.806 29.966 1.00 36.76 145 TYR B O 1
ATOM 3646 N N . LEU B 1 147 ? 20.007 39.459 28.160 1.00 38.73 146 LEU B N 1
ATOM 3647 C CA . LEU B 1 147 ? 18.564 39.239 28.229 1.00 39.96 146 LEU B CA 1
ATOM 3648 C C . LEU B 1 147 ? 18.305 37.747 28.395 1.00 39.20 146 LEU B C 1
ATOM 3649 O O . LEU B 1 147 ? 19.014 36.920 27.798 1.00 40.26 146 LEU B O 1
ATOM 3654 N N . ASP B 1 148 ? 17.277 37.412 29.170 1.00 38.62 147 ASP B N 1
ATOM 3655 C CA . ASP B 1 148 ? 16.855 36.049 29.348 1.00 40.98 147 ASP B CA 1
ATOM 3656 C C . ASP B 1 148 ? 15.794 35.839 28.264 1.00 41.38 147 ASP B C 1
ATOM 3657 O O . ASP B 1 148 ? 14.601 35.990 28.516 1.00 43.26 147 ASP B O 1
ATOM 3662 N N . GLU B 1 149 ? 16.266 35.531 27.054 1.00 40.82 148 GLU B N 1
ATOM 3663 C CA . GLU B 1 149 ? 15.420 35.356 25.859 1.00 40.33 148 GLU B CA 1
ATOM 3664 C C . GLU B 1 149 ? 15.839 34.137 25.074 1.00 38.75 148 GLU B C 1
ATOM 3665 O O . GLU B 1 149 ? 17.023 33.753 25.072 1.00 40.41 148 GLU B O 1
ATOM 3671 N N . ALA B 1 150 ? 14.878 33.527 24.388 1.00 37.14 149 ALA B N 1
ATOM 3672 C CA . ALA B 1 150 ? 15.151 32.359 23.524 1.00 38.44 149 ALA B CA 1
ATOM 3673 C C . ALA B 1 150 ? 16.088 32.750 22.378 1.00 38.05 149 ALA B C 1
ATOM 3674 O O . ALA B 1 150 ? 16.975 31.974 21.987 1.00 40.48 149 ALA B O 1
ATOM 3676 N N . LEU B 1 151 ? 15.878 33.963 21.859 1.00 39.42 150 LEU B N 1
ATOM 3677 C CA . LEU B 1 151 ? 16.624 34.502 20.739 1.00 39.16 150 LEU B CA 1
ATOM 3678 C C . LEU B 1 151 ? 16.874 35.998 20.890 1.00 38.20 150 LEU B C 1
ATOM 3679 O O . LEU B 1 151 ? 15.935 36.752 21.154 1.00 35.27 150 LEU B O 1
ATOM 3684 N N . VAL B 1 152 ? 18.125 36.415 20.692 1.00 37.08 151 VAL B N 1
ATOM 3685 C CA . VAL B 1 152 ? 18.471 37.833 20.612 1.00 37.66 151 VAL B CA 1
ATOM 3686 C C . VAL B 1 152 ? 19.253 38.038 19.338 1.00 37.30 151 VAL B C 1
ATOM 3687 O O . VAL B 1 152 ? 20.244 37.359 19.121 1.00 39.29 151 VAL B O 1
ATOM 3691 N N . VAL B 1 153 ? 18.801 38.950 18.483 1.00 37.41 152 VAL B N 1
ATOM 3692 C CA . VAL B 1 153 ? 19.528 39.288 17.269 1.00 37.28 152 VAL B CA 1
ATOM 3693 C C . VAL B 1 153 ? 19.959 40.745 17.396 1.00 37.48 152 VAL B C 1
ATOM 3694 O O . VAL B 1 153 ? 19.127 41.627 17.586 1.00 37.12 152 VAL B O 1
ATOM 3698 N N . ASP B 1 154 ? 21.258 40.989 17.310 1.00 37.55 153 ASP B N 1
ATOM 3699 C CA . ASP B 1 154 ? 21.805 42.333 17.377 1.00 37.49 153 ASP B CA 1
ATOM 3700 C C . ASP B 1 154 ? 22.698 42.547 16.161 1.00 38.63 153 ASP B C 1
ATOM 3701 O O . ASP B 1 154 ? 23.908 42.325 16.199 1.00 36.77 153 ASP B O 1
ATOM 3706 N N . GLY B 1 155 ? 22.062 42.997 15.078 1.00 38.73 154 GLY B N 1
ATOM 3707 C CA . GLY B 1 155 ? 22.729 43.183 13.810 1.00 40.36 154 GLY B CA 1
ATOM 3708 C C . GLY B 1 155 ? 23.081 41.799 13.295 1.00 39.77 154 GLY B C 1
ATOM 3709 O O . GLY B 1 155 ? 22.188 40.962 13.117 1.00 39.95 154 GLY B O 1
ATOM 3710 N N . ASN B 1 156 ? 24.377 41.543 13.121 1.00 39.07 155 ASN B N 1
ATOM 3711 C CA . ASN B 1 156 ? 24.870 40.232 12.652 1.00 37.94 155 ASN B CA 1
ATOM 3712 C C . ASN B 1 156 ? 25.121 39.184 13.769 1.00 38.04 155 ASN B C 1
ATOM 3713 O O . ASN B 1 156 ? 25.534 38.068 13.489 1.00 39.27 155 ASN B O 1
ATOM 3718 N N . LEU B 1 157 ? 24.855 39.541 15.025 1.00 37.24 156 LEU B N 1
ATOM 3719 C CA . LEU B 1 157 ? 25.056 38.646 16.167 1.00 36.47 156 LEU B CA 1
ATOM 3720 C C . LEU B 1 157 ? 23.728 38.033 16.564 1.00 37.14 156 LEU B C 1
ATOM 3721 O O . LEU B 1 157 ? 22.799 38.757 16.940 1.00 37.11 156 LEU B O 1
ATOM 3726 N N . ILE B 1 158 ? 23.676 36.706 16.551 1.00 38.10 157 ILE B N 1
ATOM 3727 C CA . ILE B 1 158 ? 22.496 35.932 16.908 1.00 38.11 157 ILE B CA 1
ATOM 3728 C C . ILE B 1 158 ? 22.917 35.113 18.111 1.00 37.46 157 ILE B C 1
ATOM 3729 O O . ILE B 1 158 ? 23.972 34.476 18.077 1.00 38.83 157 ILE B O 1
ATOM 3734 N N . THR B 1 159 ? 22.142 35.181 19.193 1.00 34.68 158 THR B N 1
ATOM 3735 C CA . THR B 1 159 ? 22.412 34.338 20.344 1.00 35.29 158 THR B CA 1
ATOM 3736 C C . THR B 1 159 ? 21.151 33.670 20.884 1.00 35.69 158 THR B C 1
ATOM 3737 O O . THR B 1 159 ? 20.037 34.217 20.759 1.00 37.12 158 THR B O 1
ATOM 3741 N N . SER B 1 160 ? 21.371 32.497 21.492 1.00 35.75 159 SER B N 1
ATOM 3742 C CA . SER B 1 160 ? 20.342 31.717 22.149 1.00 37.03 159 SER B CA 1
ATOM 3743 C C . SER B 1 160 ? 20.943 31.103 23.426 1.00 37.98 159 SER B C 1
ATOM 3744 O O . SER B 1 160 ? 22.166 31.139 23.620 1.00 37.18 159 SER B O 1
ATOM 3747 N N . ARG B 1 161 ? 20.108 30.508 24.269 1.00 38.77 160 ARG B N 1
ATOM 3748 C CA . ARG B 1 161 ? 20.548 30.064 25.625 1.00 38.99 160 ARG B CA 1
ATOM 3749 C C . ARG B 1 161 ? 20.929 28.629 25.844 1.00 39.60 160 ARG B C 1
ATOM 3750 O O . ARG B 1 161 ? 21.803 28.340 26.665 1.00 39.02 160 ARG B O 1
ATOM 3758 N N . GLU B 1 162 ? 20.234 27.716 25.173 1.00 39.97 161 GLU B N 1
ATOM 3759 C CA . GLU B 1 162 ? 20.267 26.318 25.548 1.00 40.07 161 GLU B CA 1
ATOM 3760 C C . GLU B 1 162 ? 19.659 25.447 24.473 1.00 38.56 161 GLU B C 1
ATOM 3761 O O . GLU B 1 162 ? 19.073 25.986 23.509 1.00 38.01 161 GLU B O 1
ATOM 3767 N N . PRO B 1 163 ? 19.792 24.128 24.619 1.00 39.28 162 PRO B N 1
ATOM 3768 C CA . PRO B 1 163 ? 19.202 23.227 23.616 1.00 38.01 162 PRO B CA 1
ATOM 3769 C C . PRO B 1 163 ? 17.718 23.463 23.296 1.00 37.43 162 PRO B C 1
ATOM 3770 O O . PRO B 1 163 ? 17.339 23.339 22.140 1.00 37.08 162 PRO B O 1
ATOM 3774 N N . GLY B 1 164 ? 16.916 23.851 24.294 1.00 36.32 163 GLY B N 1
ATOM 3775 C CA . GLY B 1 164 ? 15.502 24.182 24.088 1.00 38.68 163 GLY B CA 1
ATOM 3776 C C . GLY B 1 164 ? 15.243 25.264 23.041 1.00 37.99 163 GLY B C 1
ATOM 3777 O O . GLY B 1 164 ? 14.190 25.277 22.402 1.00 38.57 163 GLY B O 1
ATOM 3778 N N . ASP B 1 165 ? 16.214 26.153 22.850 1.00 37.32 164 ASP B N 1
ATOM 3779 C CA . ASP B 1 165 ? 16.123 27.252 21.857 1.00 38.25 164 ASP B CA 1
ATOM 3780 C C . ASP B 1 165 ? 16.684 26.919 20.473 1.00 36.97 164 ASP B C 1
ATOM 3781 O O . ASP B 1 165 ? 16.661 27.794 19.576 1.00 38.74 164 ASP B O 1
ATOM 3786 N N . LEU B 1 166 ? 17.182 25.707 20.268 1.00 37.14 165 LEU B N 1
ATOM 3787 C CA . LEU B 1 166 ? 17.880 25.385 19.018 1.00 37.96 165 LEU B CA 1
ATOM 3788 C C . LEU B 1 166 ? 17.069 25.544 17.752 1.00 37.72 165 LEU B C 1
ATOM 3789 O O . LEU B 1 166 ? 17.628 25.958 16.741 1.00 36.38 165 LEU B O 1
ATOM 3794 N N . ALA B 1 167 ? 15.771 25.222 17.814 1.00 38.30 166 ALA B N 1
ATOM 3795 C CA . ALA B 1 167 ? 14.871 25.367 16.664 1.00 37.92 166 ALA B CA 1
ATOM 3796 C C . ALA B 1 167 ? 14.759 26.827 16.223 1.00 36.96 166 ALA B C 1
ATOM 3797 O O . ALA B 1 167 ? 14.899 27.133 15.037 1.00 35.75 166 ALA B O 1
ATOM 3799 N N . ILE B 1 168 ? 14.520 27.719 17.185 1.00 37.40 167 ILE B N 1
ATOM 3800 C CA . ILE B 1 168 ? 14.387 29.165 16.885 1.00 37.96 167 ILE B CA 1
ATOM 3801 C C . ILE B 1 168 ? 15.744 29.746 16.470 1.00 36.92 167 ILE B C 1
ATOM 3802 O O . ILE B 1 168 ? 15.798 30.539 15.536 1.00 38.28 167 ILE B O 1
ATOM 3807 N N . PHE B 1 169 ? 16.816 29.319 17.155 1.00 37.72 168 PHE B N 1
ATOM 3808 C CA . PHE B 1 169 ? 18.210 29.746 16.844 1.00 37.68 168 PHE B CA 1
ATOM 3809 C C . PHE B 1 169 ? 18.558 29.463 15.382 1.00 38.19 168 PHE B C 1
ATOM 3810 O O . PHE B 1 169 ? 18.992 30.355 14.628 1.00 37.60 168 PHE B O 1
ATOM 3818 N N . THR B 1 170 ? 18.320 28.211 14.986 1.00 38.19 169 THR B N 1
ATOM 3819 C CA . THR B 1 170 ? 18.603 27.749 13.636 1.00 37.22 169 THR B CA 1
ATOM 3820 C C . THR B 1 170 ? 17.709 28.467 12.601 1.00 37.38 169 THR B C 1
ATOM 3821 O O . THR B 1 170 ? 18.201 28.886 11.555 1.00 34.67 169 THR B O 1
ATOM 3825 N N . THR B 1 171 ? 16.421 28.630 12.917 1.00 37.62 170 THR B N 1
ATOM 3826 C CA . THR B 1 171 ? 15.457 29.342 12.040 1.00 36.95 170 THR B CA 1
ATOM 3827 C C . THR B 1 171 ? 15.886 30.784 11.745 1.00 37.43 170 THR B C 1
ATOM 3828 O O . THR B 1 171 ? 15.762 31.247 10.611 1.00 37.93 170 THR B O 1
ATOM 3832 N N . ALA B 1 172 ? 16.396 31.465 12.772 1.00 37.85 171 ALA B N 1
ATOM 3833 C CA . ALA B 1 172 ? 16.922 32.829 12.668 1.00 37.80 171 ALA B CA 1
ATOM 3834 C C . ALA B 1 172 ? 18.145 32.888 11.766 1.00 37.62 171 ALA B C 1
ATOM 3835 O O . ALA B 1 172 ? 18.269 33.804 10.965 1.00 36.51 171 ALA B O 1
ATOM 3837 N N . ILE B 1 173 ? 19.020 31.890 11.866 1.00 36.67 172 ILE B N 1
ATOM 3838 C CA . ILE B 1 173 ? 20.224 31.817 11.005 1.00 36.78 172 ILE B CA 1
ATOM 3839 C C . ILE B 1 173 ? 19.771 31.610 9.552 1.00 37.05 172 ILE B C 1
ATOM 3840 O O . ILE B 1 173 ? 20.138 32.410 8.655 1.00 35.83 172 ILE B O 1
ATOM 3845 N N . LEU B 1 174 ? 18.963 30.567 9.339 1.00 36.50 173 LEU B N 1
ATOM 3846 C CA . LEU B 1 174 ? 18.467 30.214 7.991 1.00 39.57 173 LEU B CA 1
ATOM 3847 C C . LEU B 1 174 ? 17.759 31.359 7.270 1.00 41.29 173 LEU B C 1
ATOM 3848 O O . LEU B 1 174 ? 18.029 31.590 6.081 1.00 40.91 173 LEU B O 1
ATOM 3853 N N . SER B 1 175 ? 16.884 32.080 7.978 1.00 42.24 174 SER B N 1
ATOM 3854 C CA . SER B 1 175 ? 16.119 33.190 7.368 1.00 43.15 174 SER B CA 1
ATOM 3855 C C . SER B 1 175 ? 17.016 34.332 6.899 1.00 43.57 174 SER B C 1
ATOM 3856 O O . SER B 1 175 ? 16.815 34.891 5.817 1.00 42.34 174 SER B O 1
ATOM 3859 N N . ARG B 1 176 ? 18.005 34.668 7.717 1.00 43.75 175 ARG B N 1
ATOM 3860 C CA . ARG B 1 176 ? 18.987 35.679 7.361 1.00 42.95 175 ARG B CA 1
ATOM 3861 C C . ARG B 1 176 ? 19.934 35.220 6.241 1.00 43.69 175 ARG B C 1
ATOM 3862 O O . ARG B 1 176 ? 20.566 36.072 5.608 1.00 43.86 175 ARG B O 1
ATOM 3870 N N . LEU B 1 177 ? 20.035 33.901 6.013 1.00 43.04 176 LEU B N 1
ATOM 3871 C CA . LEU B 1 177 ? 20.766 33.339 4.847 1.00 43.32 176 LEU B CA 1
ATOM 3872 C C . LEU B 1 177 ? 19.860 33.212 3.593 1.00 43.89 176 LEU B C 1
ATOM 3873 O O . LEU B 1 177 ? 20.287 32.679 2.566 1.00 43.66 176 LEU B O 1
ATOM 3878 N N . GLY B 1 178 ? 18.623 33.717 3.664 1.00 45.36 177 GLY B N 1
ATOM 3879 C CA . GLY B 1 178 ? 17.681 33.695 2.549 1.00 45.34 177 GLY B CA 1
ATOM 3880 C C . GLY B 1 178 ? 16.839 32.440 2.394 1.00 47.51 177 GLY B C 1
ATOM 3881 O O . GLY B 1 178 ? 16.250 32.235 1.318 1.00 45.77 177 GLY B O 1
ATOM 3882 N N . TYR B 1 179 ? 16.776 31.611 3.443 1.00 48.98 178 TYR B N 1
ATOM 3883 C CA . TYR B 1 179 ? 15.980 30.383 3.469 1.00 51.22 178 TYR B CA 1
ATOM 3884 C C . TYR B 1 179 ? 14.964 30.462 4.601 1.00 54.70 178 TYR B C 1
ATOM 3885 O O . TYR B 1 179 ? 15.299 30.209 5.763 1.00 55.28 178 TYR B O 1
ATOM 3894 N N . GLY B 1 180 ? 13.742 30.853 4.270 1.00 58.43 179 GLY B N 1
ATOM 3895 C CA . GLY B 1 180 ? 12.631 30.917 5.239 1.00 62.02 179 GLY B CA 1
ATOM 3896 C C . GLY B 1 180 ? 11.509 29.962 4.845 1.00 64.14 179 GLY B C 1
ATOM 3897 O O . GLY B 1 180 ? 10.330 30.254 5.122 1.00 66.05 179 GLY B O 1
ATOM 3898 N N . GLY B 1 181 ? 11.884 28.828 4.224 1.00 64.30 180 GLY B N 1
ATOM 3899 C CA . GLY B 1 181 ? 10.954 27.790 3.771 1.00 64.23 180 GLY B CA 1
ATOM 3900 C C . GLY B 1 181 ? 11.592 26.409 3.759 1.00 64.68 180 GLY B C 1
ATOM 3901 O O . GLY B 1 181 ? 11.291 25.582 2.893 1.00 64.39 180 GLY B O 1
ATOM 3902 N N . ALA B 1 185 ? 7.638 27.136 4.613 1.00 55.31 184 ALA B N 1
ATOM 3903 C CA . ALA B 1 185 ? 7.903 25.918 5.368 1.00 53.45 184 ALA B CA 1
ATOM 3904 C C . ALA B 1 185 ? 8.557 26.162 6.734 1.00 54.11 184 ALA B C 1
ATOM 3905 O O . ALA B 1 185 ? 8.731 25.194 7.508 1.00 56.18 184 ALA B O 1
ATOM 3907 N N . LEU B 1 186 ? 8.957 27.407 7.038 1.00 52.47 185 LEU B N 1
ATOM 3908 C CA . LEU B 1 186 ? 9.545 27.726 8.360 1.00 50.43 185 LEU B CA 1
ATOM 3909 C C . LEU B 1 186 ? 8.762 28.873 8.978 1.00 49.39 185 LEU B C 1
ATOM 3910 O O . LEU B 1 186 ? 8.400 29.831 8.271 1.00 48.28 185 LEU B O 1
ATOM 3915 N N . PRO B 1 187 ? 8.483 28.779 10.289 1.00 48.40 186 PRO B N 1
ATOM 3916 C CA . PRO B 1 187 ? 7.768 29.864 10.952 1.00 47.82 186 PRO B CA 1
ATOM 3917 C C . PRO B 1 187 ? 8.644 31.091 11.119 1.00 47.31 186 PRO B C 1
ATOM 3918 O O . PRO B 1 187 ? 9.869 31.021 10.955 1.00 46.93 186 PRO B O 1
ATOM 3922 N N . ASP B 1 188 ? 8.004 32.221 11.387 1.00 47.73 187 ASP B N 1
ATOM 3923 C CA . ASP B 1 188 ? 8.718 33.457 11.666 1.00 48.67 187 ASP B CA 1
ATOM 3924 C C . ASP B 1 188 ? 9.209 33.336 13.109 1.00 46.76 187 ASP B C 1
ATOM 3925 O O . ASP B 1 188 ? 8.544 32.750 13.974 1.00 47.17 187 ASP B O 1
ATOM 3930 N N . GLU B 1 189 ? 10.400 33.851 13.364 1.00 47.14 188 GLU B N 1
ATOM 3931 C CA . GLU B 1 189 ? 10.979 33.808 14.726 1.00 48.05 188 GLU B CA 1
ATOM 3932 C C . GLU B 1 189 ? 10.135 34.530 15.797 1.00 48.82 188 GLU B C 1
ATOM 3933 O O . GLU B 1 189 ? 10.260 34.222 16.966 1.00 50.04 188 GLU B O 1
ATOM 3939 N N . LYS B 1 190 ? 9.312 35.493 15.374 1.00 50.38 189 LYS B N 1
ATOM 3940 C CA . LYS B 1 190 ? 8.343 36.197 16.236 1.00 50.95 189 LYS B CA 1
ATOM 3941 C C . LYS B 1 190 ? 6.975 35.468 16.341 1.00 51.83 189 LYS B C 1
ATOM 3942 O O . LYS B 1 190 ? 6.069 35.973 17.020 1.00 52.27 189 LYS B O 1
ATOM 3948 N N . ASP B 1 191 ? 6.817 34.307 15.683 1.00 52.28 190 ASP B N 1
ATOM 3949 C CA . ASP B 1 191 ? 5.573 33.523 15.725 1.00 52.19 190 ASP B CA 1
ATOM 3950 C C . ASP B 1 191 ? 5.369 33.021 17.151 1.00 53.41 190 ASP B C 1
ATOM 3951 O O . ASP B 1 191 ? 6.168 32.232 17.667 1.00 52.73 190 ASP B O 1
ATOM 3956 N N . ARG B 1 192 ? 4.289 33.492 17.775 1.00 54.05 191 ARG B N 1
ATOM 3957 C CA . ARG B 1 192 ? 3.979 33.135 19.166 1.00 54.53 191 ARG B CA 1
ATOM 3958 C C . ARG B 1 192 ? 3.414 31.718 19.352 1.00 54.42 191 ARG B C 1
ATOM 3959 O O . ARG B 1 192 ? 3.383 31.247 20.489 1.00 54.19 191 ARG B O 1
ATOM 3962 N N . ASN B 1 193 ? 3.028 31.031 18.263 1.00 53.81 192 ASN B N 1
ATOM 3963 C CA . ASN B 1 193 ? 2.394 29.692 18.328 1.00 53.97 192 ASN B CA 1
ATOM 3964 C C . ASN B 1 193 ? 3.092 28.528 17.601 1.00 53.70 192 ASN B C 1
ATOM 3965 O O . ASN B 1 193 ? 2.541 27.414 17.566 1.00 54.06 192 ASN B O 1
ATOM 3970 N N . ALA B 1 194 ? 4.281 28.773 17.029 1.00 52.56 193 ALA B N 1
ATOM 3971 C CA . ALA B 1 194 ? 5.023 27.754 16.268 1.00 50.37 193 ALA B CA 1
ATOM 3972 C C . ALA B 1 194 ? 5.362 26.548 17.143 1.00 46.99 193 ALA B C 1
ATOM 3973 O O . ALA B 1 194 ? 5.644 26.719 18.319 1.00 43.98 193 ALA B O 1
ATOM 3975 N N . GLU B 1 195 ? 5.276 25.345 16.570 1.00 45.80 194 GLU B N 1
ATOM 3976 C CA . GLU B 1 195 ? 5.625 24.110 17.289 1.00 45.74 194 GLU B CA 1
ATOM 3977 C C . GLU B 1 195 ? 7.120 23.856 17.046 1.00 43.32 194 GLU B C 1
ATOM 3978 O O . GLU B 1 195 ? 7.505 23.021 16.218 1.00 40.56 194 GLU B O 1
ATOM 3984 N N . TRP B 1 196 ? 7.937 24.629 17.769 1.00 40.79 195 TRP B N 1
ATOM 3985 C CA . TRP B 1 196 ? 9.403 24.623 17.610 1.00 39.73 195 TRP B CA 1
ATOM 3986 C C . TRP B 1 196 ? 10.049 23.268 17.772 1.00 38.18 195 TRP B C 1
ATOM 3987 O O . TRP B 1 196 ? 10.994 22.963 17.047 1.00 37.05 195 TRP B O 1
ATOM 3998 N N . TRP B 1 197 ? 9.554 22.451 18.715 1.00 38.37 196 TRP B N 1
ATOM 3999 C CA . TRP B 1 197 ? 10.156 21.122 18.952 1.00 37.43 196 TRP B CA 1
ATOM 4000 C C . TRP B 1 197 ? 10.137 20.242 17.697 1.00 38.57 196 TRP B C 1
ATOM 4001 O O . TRP B 1 197 ? 11.076 19.478 17.494 1.00 38.30 196 TRP B O 1
ATOM 4012 N N . LYS B 1 198 ? 9.105 20.389 16.848 1.00 39.55 197 LYS B N 1
ATOM 4013 C CA . LYS B 1 198 ? 8.998 19.586 15.611 1.00 39.08 197 LYS B CA 1
ATOM 4014 C C . LYS B 1 198 ? 10.127 19.899 14.626 1.00 38.26 197 LYS B C 1
ATOM 4015 O O . LYS B 1 198 ? 10.634 19.002 13.951 1.00 35.78 197 LYS B O 1
ATOM 4021 N N . LEU B 1 199 ? 10.516 21.170 14.552 1.00 37.25 198 LEU B N 1
ATOM 4022 C CA . LEU B 1 199 ? 11.641 21.598 13.716 1.00 37.86 198 LEU B CA 1
ATOM 4023 C C . LEU B 1 199 ? 12.948 21.028 14.237 1.00 37.16 198 LEU B C 1
ATOM 4024 O O . LEU B 1 199 ? 13.719 20.455 13.458 1.00 36.64 198 LEU B O 1
ATOM 4029 N N . ALA B 1 200 ? 13.174 21.146 15.552 1.00 36.29 199 ALA B N 1
ATOM 4030 C CA . ALA B 1 200 ? 14.365 20.570 16.199 1.00 37.73 199 ALA B CA 1
ATOM 4031 C C . ALA B 1 200 ? 14.428 19.053 15.966 1.00 37.79 199 ALA B C 1
ATOM 4032 O O . ALA B 1 200 ? 15.514 18.522 15.674 1.00 37.35 199 ALA B O 1
ATOM 4034 N N . ASP B 1 201 ? 13.270 18.386 16.078 1.00 39.67 200 ASP B N 1
ATOM 4035 C CA . ASP B 1 201 ? 13.130 16.926 15.814 1.00 39.14 200 ASP B CA 1
ATOM 4036 C C . ASP B 1 201 ? 13.557 16.573 14.375 1.00 39.23 200 ASP B C 1
ATOM 4037 O O . ASP B 1 201 ? 14.346 15.654 14.181 1.00 40.16 200 ASP B O 1
ATOM 4042 N N . ALA B 1 202 ? 13.059 17.321 13.384 1.00 38.26 201 ALA B N 1
ATOM 4043 C CA . ALA B 1 202 ? 13.474 17.139 11.973 1.00 38.33 201 ALA B CA 1
ATOM 4044 C C . ALA B 1 202 ? 14.994 17.362 11.743 1.00 37.55 201 ALA B C 1
ATOM 4045 O O . ALA B 1 202 ? 15.576 16.763 10.858 1.00 37.22 201 ALA B O 1
ATOM 4047 N N . TRP B 1 203 ? 15.599 18.250 12.522 1.00 35.98 202 TRP B N 1
ATOM 4048 C CA . TRP B 1 203 ? 17.013 18.581 12.451 1.00 36.72 202 TRP B CA 1
ATOM 4049 C C . TRP B 1 203 ? 17.910 17.736 13.397 1.00 37.75 202 TRP B C 1
ATOM 4050 O O . TRP B 1 203 ? 19.104 18.009 13.527 1.00 40.00 202 TRP B O 1
ATOM 4061 N N . GLY B 1 204 ? 17.352 16.689 14.007 1.00 37.45 203 GLY B N 1
ATOM 4062 C CA . GLY B 1 204 ? 18.128 15.733 14.811 1.00 36.54 203 GLY B CA 1
ATOM 4063 C C . GLY B 1 204 ? 18.105 15.863 16.309 1.00 37.07 203 GLY B C 1
ATOM 4064 O O . GLY B 1 204 ? 18.906 15.201 16.988 1.00 36.20 203 GLY B O 1
ATOM 4065 N N . GLY B 1 205 ? 17.172 16.651 16.830 1.00 36.38 204 GLY B N 1
ATOM 4066 C CA . GLY B 1 205 ? 17.051 16.858 18.260 1.00 36.92 204 GLY B CA 1
ATOM 4067 C C . GLY B 1 205 ? 16.115 15.833 18.869 1.00 38.17 204 GLY B C 1
ATOM 4068 O O . GLY B 1 205 ? 15.920 14.750 18.325 1.00 36.81 204 GLY B O 1
ATOM 4069 N N . SER B 1 206 ? 15.481 16.211 19.974 1.00 37.91 205 SER B N 1
ATOM 4070 C CA . SER B 1 206 ? 14.565 15.329 20.718 1.00 38.26 205 SER B CA 1
ATOM 4071 C C . SER B 1 206 ? 13.343 14.906 19.921 1.00 38.23 205 SER B C 1
ATOM 4072 O O . SER B 1 206 ? 12.731 15.725 19.221 1.00 39.18 205 SER B O 1
ATOM 4075 N N . THR B 1 207 ? 13.024 13.616 20.000 1.00 39.45 206 THR B N 1
ATOM 4076 C CA . THR B 1 207 ? 11.811 13.046 19.417 1.00 40.09 206 THR B CA 1
ATOM 4077 C C . THR B 1 207 ? 10.635 13.362 20.339 1.00 40.77 206 THR B C 1
ATOM 4078 O O . THR B 1 207 ? 10.820 13.823 21.476 1.00 40.19 206 THR B O 1
ATOM 4082 N N . LYS B 1 208 ? 9.426 13.103 19.865 1.00 40.70 207 LYS B N 1
ATOM 4083 C CA . LYS B 1 208 ? 8.252 13.250 20.747 1.00 42.60 207 LYS B CA 1
ATOM 4084 C C . LYS B 1 208 ? 8.404 12.308 21.960 1.00 43.03 207 LYS B C 1
ATOM 4085 O O . LYS B 1 208 ? 8.146 12.723 23.095 1.00 41.06 207 LYS B O 1
ATOM 4091 N N . GLY B 1 209 ? 8.871 11.076 21.698 1.00 41.55 208 GLY B N 1
ATOM 4092 C CA . GLY B 1 209 ? 9.126 10.075 22.729 1.00 41.64 208 GLY B CA 1
ATOM 4093 C C . GLY B 1 209 ? 10.120 10.545 23.768 1.00 40.97 208 GLY B C 1
ATOM 4094 O O . GLY B 1 209 ? 9.900 10.337 24.966 1.00 41.62 208 GLY B O 1
ATOM 4095 N N . ASP B 1 210 ? 11.209 11.171 23.309 1.00 39.26 209 ASP B N 1
ATOM 4096 C CA . ASP B 1 210 ? 12.228 11.752 24.189 1.00 38.73 209 ASP B CA 1
ATOM 4097 C C . ASP B 1 210 ? 11.599 12.784 25.106 1.00 37.43 209 ASP B C 1
ATOM 4098 O O . ASP B 1 210 ? 11.758 12.710 26.321 1.00 37.12 209 ASP B O 1
ATOM 4103 N N . ILE B 1 211 ? 10.865 13.730 24.521 1.00 37.01 210 ILE B N 1
ATOM 4104 C CA . ILE B 1 211 ? 10.238 14.822 25.308 1.00 36.93 210 ILE B CA 1
ATOM 4105 C C . ILE B 1 211 ? 9.242 14.240 26.350 1.00 36.58 210 ILE B C 1
ATOM 4106 O O . ILE B 1 211 ? 9.283 14.611 27.503 1.00 35.52 210 ILE B O 1
ATOM 4111 N N . VAL B 1 212 ? 8.385 13.319 25.927 1.00 34.82 211 VAL B N 1
ATOM 4112 C CA . VAL B 1 212 ? 7.409 12.654 26.856 1.00 37.26 211 VAL B CA 1
ATOM 4113 C C . VAL B 1 212 ? 8.123 11.917 28.025 1.00 38.40 211 VAL B C 1
ATOM 4114 O O . VAL B 1 212 ? 7.650 11.924 29.172 1.00 38.63 211 VAL B O 1
ATOM 4118 N N . ARG B 1 213 ? 9.255 11.291 27.713 1.00 39.10 212 ARG B N 1
ATOM 4119 C CA . ARG B 1 213 ? 10.068 10.567 28.695 1.00 40.36 212 ARG B CA 1
ATOM 4120 C C . ARG B 1 213 ? 10.563 11.576 29.764 1.00 39.75 212 ARG B C 1
ATOM 4121 O O . ARG B 1 213 ? 10.428 11.334 30.978 1.00 39.29 212 ARG B O 1
ATOM 4129 N N . GLY B 1 214 ? 11.077 12.717 29.314 1.00 38.62 213 GLY B N 1
ATOM 4130 C CA . GLY B 1 214 ? 11.538 13.775 30.216 1.00 38.26 213 GLY B CA 1
ATOM 4131 C C . GLY B 1 214 ? 10.433 14.359 31.078 1.00 37.01 213 GLY B C 1
ATOM 4132 O O . GLY B 1 214 ? 10.606 14.573 32.271 1.00 36.70 213 GLY B O 1
ATOM 4133 N N . LEU B 1 215 ? 9.295 14.642 30.451 1.00 36.55 214 LEU B N 1
ATOM 4134 C CA . LEU B 1 215 ? 8.111 15.150 31.168 1.00 35.22 214 LEU B CA 1
ATOM 4135 C C . LEU B 1 215 ? 7.677 14.138 32.235 1.00 36.01 214 LEU B C 1
ATOM 4136 O O . LEU B 1 215 ? 7.360 14.517 33.385 1.00 33.06 214 LEU B O 1
ATOM 4141 N N . ASN B 1 216 ? 7.697 12.853 31.851 1.00 35.69 215 ASN B N 1
ATOM 4142 C CA . ASN B 1 216 ? 7.389 11.751 32.786 1.00 37.16 215 ASN B CA 1
ATOM 4143 C C . ASN B 1 216 ? 8.330 11.614 33.966 1.00 36.73 215 ASN B C 1
ATOM 4144 O O . ASN B 1 216 ? 7.883 11.289 35.064 1.00 35.96 215 ASN B O 1
ATOM 4149 N N . THR B 1 217 ? 9.617 11.886 33.761 1.00 36.88 216 THR B N 1
ATOM 4150 C CA . THR B 1 217 ? 10.599 11.920 34.846 1.00 37.62 216 THR B CA 1
ATOM 4151 C C . THR B 1 217 ? 10.277 13.018 35.841 1.00 37.15 216 THR B C 1
ATOM 4152 O O . THR B 1 217 ? 10.256 12.767 37.052 1.00 36.20 216 THR B O 1
ATOM 4156 N N . ALA B 1 218 ? 9.991 14.216 35.326 1.00 36.93 217 ALA B N 1
ATOM 4157 C CA . ALA B 1 218 ? 9.591 15.356 36.178 1.00 37.54 217 ALA B CA 1
ATOM 4158 C C . ALA B 1 218 ? 8.286 15.065 36.921 1.00 36.13 217 ALA B C 1
ATOM 4159 O O . ALA B 1 218 ? 8.164 15.323 38.110 1.00 36.28 217 ALA B O 1
ATOM 4161 N N . LEU B 1 219 ? 7.312 14.532 36.193 1.00 37.76 218 LEU B N 1
ATOM 4162 C CA . LEU B 1 219 ? 5.989 14.226 36.757 1.00 37.35 218 LEU B CA 1
ATOM 4163 C C . LEU B 1 219 ? 6.075 13.172 37.883 1.00 37.25 218 LEU B C 1
ATOM 4164 O O . LEU B 1 219 ? 5.481 13.355 38.938 1.00 36.91 218 LEU B O 1
ATOM 4169 N N . GLY B 1 220 ? 6.822 12.097 37.645 1.00 37.54 219 GLY B N 1
ATOM 4170 C CA . GLY B 1 220 ? 7.025 11.035 38.659 1.00 36.77 219 GLY B CA 1
ATOM 4171 C C . GLY B 1 220 ? 7.653 11.566 39.941 1.00 36.04 219 GLY B C 1
ATOM 4172 O O . GLY B 1 220 ? 7.240 11.196 41.047 1.00 35.49 219 GLY B O 1
ATOM 4173 N N . GLY B 1 221 ? 8.636 12.459 39.789 1.00 35.25 220 GLY B N 1
ATOM 4174 C CA . GLY B 1 221 ? 9.310 13.120 40.913 1.00 35.70 220 GLY B CA 1
ATOM 4175 C C . GLY B 1 221 ? 8.387 14.016 41.710 1.00 35.61 220 GLY B C 1
ATOM 4176 O O . GLY B 1 221 ? 8.419 14.014 42.953 1.00 35.71 220 GLY B O 1
ATOM 4177 N N . GLU B 1 222 ? 7.532 14.761 41.010 1.00 35.48 221 GLU B N 1
ATOM 4178 C CA . GLU B 1 222 ? 6.536 15.599 41.678 1.00 37.68 221 GLU B CA 1
ATOM 4179 C C . GLU B 1 222 ? 5.469 14.776 42.391 1.00 36.82 221 GLU B C 1
ATOM 4180 O O . GLU B 1 222 ? 5.096 15.137 43.494 1.00 35.39 221 GLU B O 1
ATOM 4186 N N . ARG B 1 223 ? 4.949 13.718 41.744 1.00 37.09 222 ARG B N 1
ATOM 4187 C CA . ARG B 1 223 ? 3.969 12.817 42.374 1.00 36.78 222 ARG B CA 1
ATOM 4188 C C . ARG B 1 223 ? 4.536 12.192 43.636 1.00 36.33 222 ARG B C 1
ATOM 4189 O O . ARG B 1 223 ? 3.835 12.121 44.656 1.00 37.88 222 ARG B O 1
ATOM 4197 N N . TYR B 1 224 ? 5.786 11.731 43.566 1.00 35.40 223 TYR B N 1
ATOM 4198 C CA . TYR B 1 224 ? 6.450 11.187 44.740 1.00 36.60 223 TYR B CA 1
ATOM 4199 C C . TYR B 1 224 ? 6.487 12.221 45.874 1.00 37.61 223 TYR B C 1
ATOM 4200 O O . TYR B 1 224 ? 6.081 11.920 47.008 1.00 37.24 223 TYR B O 1
ATOM 4209 N N . SER B 1 225 ? 6.985 13.419 45.561 1.00 39.29 224 SER B N 1
ATOM 4210 C CA . SER B 1 225 ? 7.159 14.472 46.583 1.00 41.42 224 SER B CA 1
ATOM 4211 C C . SER B 1 225 ? 5.840 14.939 47.176 1.00 41.50 224 SER B C 1
ATOM 4212 O O . SER B 1 225 ? 5.810 15.326 48.336 1.00 42.51 224 SER B O 1
ATOM 4215 N N . LEU B 1 226 ? 4.755 14.883 46.387 1.00 42.24 225 LEU B N 1
ATOM 4216 C CA . LEU B 1 226 ? 3.410 15.203 46.861 1.00 41.48 225 LEU B CA 1
ATOM 4217 C C . LEU B 1 226 ? 2.977 14.205 47.932 1.00 39.81 225 LEU B C 1
ATOM 4218 O O . LEU B 1 226 ? 2.480 14.615 48.963 1.00 37.71 225 LEU B O 1
ATOM 4223 N N . GLU B 1 227 ? 3.134 12.909 47.648 1.00 39.13 226 GLU B N 1
ATOM 4224 C CA . GLU B 1 227 ? 2.775 11.846 48.587 1.00 38.95 226 GLU B CA 1
ATOM 4225 C C . GLU B 1 227 ? 3.603 11.976 49.872 1.00 38.40 226 GLU B C 1
ATOM 4226 O O . GLU B 1 227 ? 3.068 11.835 50.952 1.00 38.14 226 GLU B O 1
ATOM 4232 N N . ALA B 1 228 ? 4.899 12.256 49.728 1.00 37.81 227 ALA B N 1
ATOM 4233 C CA . ALA B 1 228 ? 5.801 12.432 50.873 1.00 37.66 227 ALA B CA 1
ATOM 4234 C C . ALA B 1 228 ? 5.362 13.631 51.726 1.00 37.00 227 ALA B C 1
ATOM 4235 O O . ALA B 1 228 ? 5.247 13.494 52.943 1.00 36.36 227 ALA B O 1
ATOM 4237 N N . LEU B 1 229 ? 5.068 14.769 51.084 1.00 36.87 228 LEU B N 1
ATOM 4238 C CA . LEU B 1 229 ? 4.594 15.976 51.794 1.00 38.78 228 LEU B CA 1
ATOM 4239 C C . LEU B 1 229 ? 3.283 15.794 52.558 1.00 39.29 228 LEU B C 1
ATOM 4240 O O . LEU B 1 229 ? 3.140 16.333 53.648 1.00 40.34 228 LEU B O 1
ATOM 4245 N N . GLU B 1 230 ? 2.330 15.064 51.979 1.00 40.82 229 GLU B N 1
ATOM 4246 C CA . GLU B 1 230 ? 1.058 14.759 52.675 1.00 41.79 229 GLU B CA 1
ATOM 4247 C C . GLU B 1 230 ? 1.325 13.891 53.891 1.00 41.83 229 GLU B C 1
ATOM 4248 O O . GLU B 1 230 ? 0.688 14.066 54.926 1.00 40.75 229 GLU B O 1
ATOM 4254 N N . LYS B 1 231 ? 2.265 12.951 53.748 1.00 42.73 230 LYS B N 1
ATOM 4255 C CA . LYS B 1 231 ? 2.702 12.095 54.866 1.00 43.64 230 LYS B CA 1
ATOM 4256 C C . LYS B 1 231 ? 3.413 12.956 55.935 1.00 44.26 230 LYS B C 1
ATOM 4257 O O . LYS B 1 231 ? 3.161 12.769 57.136 1.00 45.06 230 LYS B O 1
ATOM 4260 N N . TYR B 1 232 ? 4.262 13.903 55.498 1.00 44.80 231 TYR B N 1
ATOM 4261 C CA . TYR B 1 232 ? 4.994 14.794 56.416 1.00 45.60 231 TYR B CA 1
ATOM 4262 C C . TYR B 1 232 ? 4.057 15.747 57.147 1.00 47.31 231 TYR B C 1
ATOM 4263 O O . TYR B 1 232 ? 4.225 15.918 58.359 1.00 46.53 231 TYR B O 1
ATOM 4272 N N . THR B 1 233 ? 3.080 16.331 56.420 1.00 48.89 232 THR B N 1
ATOM 4273 C CA A THR B 1 233 ? 2.149 17.310 56.998 0.50 49.58 232 THR B CA 1
ATOM 4274 C CA B THR B 1 233 ? 2.112 17.294 56.990 0.50 49.11 232 THR B CA 1
ATOM 4275 C C . THR B 1 233 ? 1.342 16.733 58.171 1.00 50.01 232 THR B C 1
ATOM 4276 O O . THR B 1 233 ? 1.262 17.376 59.211 1.00 51.42 232 THR B O 1
ATOM 4283 N N . GLU B 1 234 ? 0.782 15.528 58.010 1.00 50.24 233 GLU B N 1
ATOM 4284 C CA . GLU B 1 234 ? 0.006 14.898 59.097 1.00 51.72 233 GLU B CA 1
ATOM 4285 C C . GLU B 1 234 ? 0.893 14.481 60.293 1.00 51.80 233 GLU B C 1
ATOM 4286 O O . GLU B 1 234 ? 0.405 14.405 61.417 1.00 51.86 233 GLU B O 1
ATOM 4292 N N . LYS B 1 235 ? 2.173 14.198 60.027 1.00 51.46 234 LYS B N 1
ATOM 4293 C CA . LYS B 1 235 ? 3.168 13.900 61.071 1.00 50.65 234 LYS B CA 1
ATOM 4294 C C . LYS B 1 235 ? 3.692 15.175 61.756 1.00 50.73 234 LYS B C 1
ATOM 4295 O O . LYS B 1 235 ? 4.205 15.090 62.866 1.00 50.83 234 LYS B O 1
ATOM 4301 N N . GLU B 1 236 ? 3.586 16.330 61.100 1.00 50.80 235 GLU B N 1
ATOM 4302 C CA . GLU B 1 236 ? 4.064 17.604 61.642 1.00 52.26 235 GLU B CA 1
ATOM 4303 C C . GLU B 1 236 ? 2.988 18.267 62.540 1.00 53.50 235 GLU B C 1
ATOM 4304 O O . GLU B 1 236 ? 2.055 18.892 62.032 1.00 54.36 235 GLU B O 1
ATOM 4310 N N . SER B 1 237 ? 3.116 18.107 63.866 1.00 53.92 236 SER B N 1
ATOM 4311 C CA . SER B 1 237 ? 2.174 18.704 64.849 1.00 54.02 236 SER B CA 1
ATOM 4312 C C . SER B 1 237 ? 2.252 20.240 64.855 1.00 55.46 236 SER B C 1
ATOM 4313 O O . SER B 1 237 ? 1.231 20.929 65.057 1.00 56.54 236 SER B O 1
ATOM 4316 N N . ASP B 1 238 ? 3.484 20.736 64.697 1.00 54.68 237 ASP B N 1
ATOM 4317 C CA . ASP B 1 238 ? 3.814 22.154 64.572 1.00 54.82 237 ASP B CA 1
ATOM 4318 C C . ASP B 1 238 ? 2.963 22.798 63.462 1.00 55.50 237 ASP B C 1
ATOM 4319 O O . ASP B 1 238 ? 3.039 22.382 62.297 1.00 54.71 237 ASP B O 1
ATOM 4324 N N . VAL B 1 239 ? 2.208 23.837 63.833 1.00 55.23 238 VAL B N 1
ATOM 4325 C CA . VAL B 1 239 ? 1.275 24.515 62.915 1.00 55.25 238 VAL B CA 1
ATOM 4326 C C . VAL B 1 239 ? 1.924 25.282 61.744 1.00 54.86 238 VAL B C 1
ATOM 4327 O O . VAL B 1 239 ? 1.319 25.346 60.657 1.00 54.54 238 VAL B O 1
ATOM 4331 N N . GLU B 1 240 ? 3.121 25.845 61.961 1.00 54.54 239 GLU B N 1
ATOM 4332 C CA . GLU B 1 240 ? 3.842 26.627 60.936 1.00 54.99 239 GLU B CA 1
ATOM 4333 C C . GLU B 1 240 ? 4.523 25.776 59.857 1.00 54.97 239 GLU B C 1
ATOM 4334 O O . GLU B 1 240 ? 4.501 26.137 58.676 1.00 54.40 239 GLU B O 1
ATOM 4340 N N . ALA B 1 241 ? 5.219 24.724 60.291 1.00 53.99 240 ALA B N 1
ATOM 4341 C CA . ALA B 1 241 ? 5.882 23.783 59.385 1.00 52.80 240 ALA B CA 1
ATOM 4342 C C . ALA B 1 241 ? 4.816 23.087 58.546 1.00 51.41 240 ALA B C 1
ATOM 4343 O O . ALA B 1 241 ? 4.999 22.891 57.334 1.00 51.14 240 ALA B O 1
ATOM 4345 N N . LYS B 1 242 ? 3.699 22.760 59.203 1.00 49.78 241 LYS B N 1
ATOM 4346 C CA . LYS B 1 242 ? 2.518 22.193 58.563 1.00 49.76 241 LYS B CA 1
ATOM 4347 C C . LYS B 1 242 ? 1.978 23.164 57.494 1.00 49.46 241 LYS B C 1
ATOM 4348 O O . LYS B 1 242 ? 1.641 22.741 56.378 1.00 48.61 241 LYS B O 1
ATOM 4354 N N . ALA B 1 243 ? 1.940 24.460 57.828 1.00 49.00 242 ALA B N 1
ATOM 4355 C CA . ALA B 1 243 ? 1.515 25.519 56.882 1.00 48.02 242 ALA B CA 1
ATOM 4356 C C . ALA B 1 243 ? 2.423 25.589 55.655 1.00 45.68 242 ALA B C 1
ATOM 4357 O O . ALA B 1 243 ? 1.916 25.684 54.542 1.00 45.36 242 ALA B O 1
ATOM 4359 N N . LEU B 1 244 ? 3.748 25.540 55.856 1.00 45.53 243 LEU B N 1
ATOM 4360 C CA . LEU B 1 244 ? 4.726 25.542 54.744 1.00 45.16 243 LEU B CA 1
ATOM 4361 C C . LEU B 1 244 ? 4.544 24.300 53.872 1.00 44.29 243 LEU B C 1
ATOM 4362 O O . LEU B 1 244 ? 4.468 24.422 52.645 1.00 44.29 243 LEU B O 1
ATOM 4367 N N . PHE B 1 245 ? 4.406 23.129 54.505 1.00 42.73 244 PHE B N 1
ATOM 4368 C CA . PHE B 1 245 ? 4.172 21.889 53.759 1.00 41.33 244 PHE B CA 1
ATOM 4369 C C . PHE B 1 245 ? 2.876 21.947 52.925 1.00 40.78 244 PHE B C 1
ATOM 4370 O O . PHE B 1 245 ? 2.911 21.548 51.753 1.00 40.21 244 PHE B O 1
ATOM 4378 N N . GLN B 1 246 ? 1.773 22.477 53.493 1.00 39.95 245 GLN B N 1
ATOM 4379 C CA A GLN B 1 246 ? 0.494 22.577 52.775 0.50 40.63 245 GLN B CA 1
ATOM 4380 C CA B GLN B 1 246 ? 0.509 22.545 52.738 0.50 40.18 245 GLN B CA 1
ATOM 4381 C C . GLN B 1 246 ? 0.630 23.522 51.565 1.00 39.71 245 GLN B C 1
ATOM 4382 O O . GLN B 1 246 ? 0.042 23.291 50.486 1.00 41.81 245 GLN B O 1
ATOM 4393 N N . GLU B 1 247 ? 1.393 24.595 51.748 1.00 38.19 246 GLU B N 1
ATOM 4394 C CA . GLU B 1 247 ? 1.669 25.535 50.658 1.00 40.12 246 GLU B CA 1
ATOM 4395 C C . GLU B 1 247 ? 2.481 24.816 49.554 1.00 39.35 246 GLU B C 1
ATOM 4396 O O . GLU B 1 247 ? 2.209 24.995 48.368 1.00 38.61 246 GLU B O 1
ATOM 4410 N N . ILE B 1 249 ? 2.450 21.491 48.969 1.00 36.35 248 ILE B N 1
ATOM 4411 C CA . ILE B 1 249 ? 1.492 20.541 48.356 1.00 37.38 248 ILE B CA 1
ATOM 4412 C C . ILE B 1 249 ? 0.730 21.243 47.218 1.00 38.02 248 ILE B C 1
ATOM 4413 O O . ILE B 1 249 ? 0.608 20.703 46.107 1.00 37.07 248 ILE B O 1
ATOM 4418 N N . THR B 1 250 ? 0.210 22.440 47.501 1.00 38.46 249 THR B N 1
ATOM 4419 C CA . THR B 1 250 ? -0.484 23.255 46.471 1.00 38.73 249 THR B CA 1
ATOM 4420 C C . THR B 1 250 ? 0.427 23.478 45.262 1.00 37.67 249 THR B C 1
ATOM 4421 O O . THR B 1 250 ? 0.011 23.301 44.128 1.00 39.88 249 THR B O 1
ATOM 4425 N N . ASN B 1 251 ? 1.686 23.810 45.519 1.00 38.53 250 ASN B N 1
ATOM 4426 C CA . ASN B 1 251 ? 2.694 24.007 44.460 1.00 37.93 250 ASN B CA 1
ATOM 4427 C C . ASN B 1 251 ? 2.927 22.733 43.632 1.00 36.54 250 ASN B C 1
ATOM 4428 O O . ASN B 1 251 ? 2.896 22.806 42.407 1.00 36.03 250 ASN B O 1
ATOM 4433 N N . LYS B 1 252 ? 3.078 21.576 44.296 1.00 36.21 251 LYS B N 1
ATOM 4434 C CA . LYS B 1 252 ? 3.230 20.282 43.606 1.00 37.70 251 LYS B CA 1
ATOM 4435 C C . LYS B 1 252 ? 2.040 19.974 42.698 1.00 36.70 251 LYS B C 1
ATOM 4436 O O . LYS B 1 252 ? 2.238 19.531 41.585 1.00 36.80 251 LYS B O 1
ATOM 4442 N N . GLN B 1 253 ? 0.823 20.201 43.203 1.00 36.94 252 GLN B N 1
ATOM 4443 C CA . GLN B 1 253 ? -0.420 19.957 42.444 1.00 38.56 252 GLN B CA 1
ATOM 4444 C C . GLN B 1 253 ? -0.481 20.838 41.176 1.00 38.44 252 GLN B C 1
ATOM 4445 O O . GLN B 1 253 ? -0.925 20.410 40.097 1.00 39.48 252 GLN B O 1
ATOM 4451 N N . ARG B 1 254 ? -0.013 22.059 41.334 1.00 37.90 253 ARG B N 1
ATOM 4452 C CA . ARG B 1 254 ? 0.120 23.021 40.238 1.00 39.49 253 ARG B CA 1
ATOM 4453 C C . ARG B 1 254 ? 1.103 22.498 39.176 1.00 37.34 253 ARG B C 1
ATOM 4454 O O . ARG B 1 254 ? 0.766 22.471 37.994 1.00 36.78 253 ARG B O 1
ATOM 4459 N N . HIS B 1 255 ? 2.287 22.042 39.608 1.00 36.73 254 HIS B N 1
ATOM 4460 C CA . HIS B 1 255 ? 3.293 21.465 38.681 1.00 37.54 254 HIS B CA 1
ATOM 4461 C C . HIS B 1 255 ? 2.747 20.224 37.948 1.00 35.49 254 HIS B C 1
ATOM 4462 O O . HIS B 1 255 ? 2.969 20.075 36.755 1.00 34.59 254 HIS B O 1
ATOM 4469 N N . ILE B 1 256 ? 2.072 19.343 38.703 1.00 36.49 255 ILE B N 1
ATOM 4470 C CA . ILE B 1 256 ? 1.424 18.134 38.174 1.00 37.21 255 ILE B CA 1
ATOM 4471 C C . ILE B 1 256 ? 0.385 18.484 37.088 1.00 37.49 255 ILE B C 1
ATOM 4472 O O . ILE B 1 256 ? 0.355 17.824 36.054 1.00 39.03 255 ILE B O 1
ATOM 4477 N N . GLU B 1 257 ? -0.432 19.514 37.315 1.00 38.34 256 GLU B N 1
ATOM 4478 C CA . GLU B 1 257 ? -1.372 20.014 36.286 1.00 40.51 256 GLU B CA 1
ATOM 4479 C C . GLU B 1 257 ? -0.679 20.466 35.012 1.00 39.06 256 GLU B C 1
ATOM 4480 O O . GLU B 1 257 ? -1.095 20.059 33.921 1.00 39.80 256 GLU B O 1
ATOM 4486 N N . TYR B 1 258 ? 0.400 21.242 35.143 1.00 40.18 257 TYR B N 1
ATOM 4487 C CA . TYR B 1 258 ? 1.159 21.738 33.955 1.00 40.00 257 TYR B CA 1
ATOM 4488 C C . TYR B 1 258 ? 1.738 20.609 33.155 1.00 37.98 257 TYR B C 1
ATOM 4489 O O . TYR B 1 258 ? 1.614 20.592 31.932 1.00 34.19 257 TYR B O 1
ATOM 4498 N N . LEU B 1 259 ? 2.361 19.667 33.860 1.00 36.65 258 LEU B N 1
ATOM 4499 C CA . LEU B 1 259 ? 2.962 18.505 33.228 1.00 36.23 258 LEU B CA 1
ATOM 4500 C C . LEU B 1 259 ? 1.888 17.665 32.545 1.00 36.11 258 LEU B C 1
ATOM 4501 O O . LEU B 1 259 ? 2.093 17.250 31.403 1.00 37.59 258 LEU B O 1
ATOM 4506 N N . GLU B 1 260 ? 0.760 17.427 33.221 1.00 37.27 259 GLU B N 1
ATOM 4507 C CA . GLU B 1 260 ? -0.352 16.670 32.605 1.00 37.67 259 GLU B CA 1
ATOM 4508 C C . GLU B 1 260 ? -0.968 17.376 31.406 1.00 36.88 259 GLU B C 1
ATOM 4509 O O . GLU B 1 260 ? -1.292 16.723 30.420 1.00 38.12 259 GLU B O 1
ATOM 4515 N N . THR B 1 261 ? -1.160 18.689 31.506 1.00 37.24 260 THR B N 1
ATOM 4516 C CA . THR B 1 261 ? -1.672 19.486 30.379 1.00 37.94 260 THR B CA 1
ATOM 4517 C C . THR B 1 261 ? -0.785 19.324 29.147 1.00 36.57 260 THR B C 1
ATOM 4518 O O . THR B 1 261 ? -1.295 19.089 28.049 1.00 36.61 260 THR B O 1
ATOM 4522 N N . TYR B 1 262 ? 0.529 19.439 29.333 1.00 35.97 261 TYR B N 1
ATOM 4523 C CA . TYR B 1 262 ? 1.466 19.367 28.200 1.00 36.85 261 TYR B CA 1
ATOM 4524 C C . TYR B 1 262 ? 1.599 17.936 27.682 1.00 36.21 261 TYR B C 1
ATOM 4525 O O . TYR B 1 262 ? 1.622 17.728 26.477 1.00 36.96 261 TYR B O 1
ATOM 4534 N N . LEU B 1 263 ? 1.633 16.956 28.586 1.00 35.69 262 LEU B N 1
ATOM 4535 C CA . LEU B 1 263 ? 1.617 15.556 28.201 1.00 36.22 262 LEU B CA 1
ATOM 4536 C C . LEU B 1 263 ? 0.362 15.211 27.401 1.00 36.45 262 LEU B C 1
ATOM 4537 O O . LEU B 1 263 ? 0.454 14.448 26.428 1.00 37.32 262 LEU B O 1
ATOM 4542 N N . THR B 1 264 ? -0.794 15.772 27.801 1.00 36.74 263 THR B N 1
ATOM 4543 C CA . THR B 1 264 ? -2.053 15.554 27.082 1.00 36.41 263 THR B CA 1
ATOM 4544 C C . THR B 1 264 ? -1.983 16.113 25.662 1.00 37.76 263 THR B C 1
ATOM 4545 O O . THR B 1 264 ? -2.407 15.429 24.713 1.00 38.91 263 THR B O 1
ATOM 4549 N N . ARG B 1 265 ? -1.419 17.313 25.519 1.00 37.89 264 ARG B N 1
ATOM 4550 C CA . ARG B 1 265 ? -1.214 17.927 24.212 1.00 39.79 264 ARG B CA 1
ATOM 4551 C C . ARG B 1 265 ? -0.349 17.027 23.306 1.00 40.55 264 ARG B C 1
ATOM 4552 O O . ARG B 1 265 ? -0.650 16.904 22.111 1.00 39.10 264 ARG B O 1
ATOM 4560 N N . LEU B 1 266 ? 0.671 16.386 23.886 1.00 39.59 265 LEU B N 1
ATOM 4561 C CA . LEU B 1 266 ? 1.548 15.464 23.164 1.00 40.40 265 LEU B CA 1
ATOM 4562 C C . LEU B 1 266 ? 0.963 14.036 22.962 1.00 40.76 265 LEU B C 1
ATOM 4563 O O . LEU B 1 266 ? 1.687 13.118 22.583 1.00 42.98 265 LEU B O 1
ATOM 4568 N N . GLY B 1 267 ? -0.333 13.849 23.211 1.00 40.16 266 GLY B N 1
ATOM 4569 C CA . GLY B 1 267 ? -1.040 12.604 22.930 1.00 40.16 266 GLY B CA 1
ATOM 4570 C C . GLY B 1 267 ? -1.155 11.602 24.051 1.00 39.32 266 GLY B C 1
ATOM 4571 O O . GLY B 1 267 ? -1.661 10.519 23.821 1.00 39.89 266 GLY B O 1
ATOM 4572 N N . GLU B 1 268 ? -0.714 11.957 25.261 1.00 38.63 267 GLU B N 1
ATOM 4573 C CA . GLU B 1 268 ? -0.769 11.047 26.408 1.00 37.36 267 GLU B CA 1
ATOM 4574 C C . GLU B 1 268 ? -2.070 11.201 27.176 1.00 37.59 267 GLU B C 1
ATOM 4575 O O . GLU B 1 268 ? -2.821 12.131 26.963 1.00 36.65 267 GLU B O 1
ATOM 4581 N N . LYS B 1 269 ? -2.348 10.240 28.045 1.00 38.43 268 LYS B N 1
ATOM 4582 C CA . LYS B 1 269 ? -3.473 10.330 28.987 1.00 38.45 268 LYS B CA 1
ATOM 4583 C C . LYS 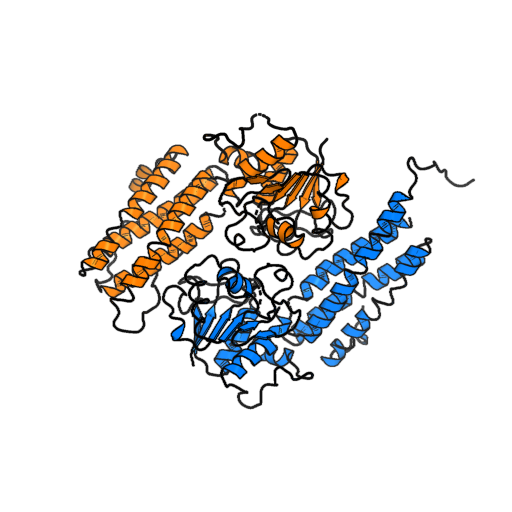B 1 269 ? -2.821 10.113 30.349 1.00 37.23 268 LYS B C 1
ATOM 4584 O O . LYS B 1 269 ? -2.899 9.027 30.913 1.00 36.16 268 LYS B O 1
ATOM 4590 N N . PRO B 1 270 ? -2.132 11.161 30.858 1.00 38.16 269 PRO B N 1
ATOM 4591 C CA . PRO B 1 270 ? -1.376 10.988 32.109 1.00 38.10 269 PRO B CA 1
ATOM 4592 C C . PRO B 1 270 ? -2.178 10.596 33.362 1.00 38.15 269 PRO B C 1
ATOM 4593 O O . PRO B 1 270 ? -1.686 9.803 34.171 1.00 36.86 269 PRO B O 1
ATOM 4597 N N . SER B 1 271 ? -3.402 11.097 33.499 1.00 39.20 270 SER B N 1
ATOM 4598 C CA . SER B 1 271 ? -4.230 10.782 34.682 1.00 39.39 270 SER B CA 1
ATOM 4599 C C . SER B 1 271 ? -4.627 9.298 34.699 1.00 37.94 270 SER B C 1
ATOM 4600 O O . SER B 1 271 ? -4.506 8.618 35.740 1.00 38.24 270 SER B O 1
ATOM 4603 N N . LEU B 1 272 ? -5.044 8.795 33.535 1.00 36.85 271 LEU B N 1
ATOM 4604 C CA . LEU B 1 272 ? -5.414 7.387 33.349 1.00 36.06 271 LEU B CA 1
ATOM 4605 C C . LEU B 1 272 ? -4.211 6.495 33.615 1.00 35.76 271 LEU B C 1
ATOM 4606 O O . LEU B 1 272 ? -4.290 5.580 34.415 1.00 34.03 271 LEU B O 1
ATOM 4611 N N . SER B 1 273 ? -3.088 6.808 32.963 1.00 35.98 272 SER B N 1
ATOM 4612 C CA . SER B 1 273 ? -1.830 6.066 33.130 1.00 36.74 272 SER B CA 1
ATOM 4613 C C . SER B 1 273 ? -1.396 5.990 34.593 1.00 37.70 272 SER B C 1
ATOM 4614 O O . SER B 1 273 ? -0.991 4.928 35.060 1.00 39.00 272 SER B O 1
ATOM 4617 N N . ALA B 1 274 ? -1.512 7.110 35.303 1.00 38.89 273 ALA B N 1
ATOM 4618 C CA . ALA B 1 274 ? -1.156 7.173 36.731 1.00 40.99 273 ALA B CA 1
ATOM 4619 C C . ALA B 1 274 ? -2.110 6.313 37.597 1.00 41.02 273 ALA B C 1
ATOM 4620 O O . ALA B 1 274 ? -1.649 5.616 38.511 1.00 42.55 273 ALA B O 1
ATOM 4622 N N . ASN B 1 275 ? -3.412 6.374 37.308 1.00 41.63 274 ASN B N 1
ATOM 4623 C CA . ASN B 1 275 ? -4.425 5.553 38.008 1.00 42.58 274 ASN B CA 1
ATOM 4624 C C . ASN B 1 275 ? -4.195 4.068 37.784 1.00 43.51 274 ASN B C 1
ATOM 4625 O O . ASN B 1 275 ? -4.313 3.274 38.720 1.00 43.19 274 ASN B O 1
ATOM 4630 N N . ILE B 1 276 ? -3.839 3.709 36.549 1.00 43.22 275 ILE B N 1
ATOM 4631 C CA . ILE B 1 276 ? -3.497 2.333 36.200 1.00 43.10 275 ILE B CA 1
ATOM 4632 C C . ILE B 1 276 ? -2.233 1.867 36.940 1.00 43.72 275 ILE B C 1
ATOM 4633 O O . ILE B 1 276 ? -2.230 0.777 37.478 1.00 43.09 275 ILE B O 1
ATOM 4638 N N . ALA B 1 277 ? -1.195 2.698 36.981 1.00 43.75 276 ALA B N 1
ATOM 4639 C CA . ALA B 1 277 ? 0.093 2.313 37.603 1.00 45.16 276 ALA B CA 1
ATOM 4640 C C . ALA B 1 277 ? 0.072 2.231 39.115 1.00 47.86 276 ALA B C 1
ATOM 4641 O O . ALA B 1 277 ? 0.551 1.242 39.691 1.00 48.51 276 ALA B O 1
ATOM 4643 N N . ASN B 1 278 ? -0.452 3.283 39.746 1.00 51.12 277 ASN B N 1
ATOM 4644 C CA . ASN B 1 278 ? -0.454 3.442 41.217 1.00 53.81 277 ASN B CA 1
ATOM 4645 C C . ASN B 1 278 ? 0.958 3.195 41.837 1.00 54.50 277 ASN B C 1
ATOM 4646 O O . ASN B 1 278 ? 1.124 2.454 42.812 1.00 54.69 277 ASN B O 1
ATOM 4651 N N . GLN B 1 279 ? 1.954 3.834 41.224 1.00 55.52 278 GLN B N 1
ATOM 4652 C CA . GLN B 1 279 ? 3.380 3.690 41.575 1.00 56.22 278 GLN B CA 1
ATOM 4653 C C . GLN B 1 279 ? 3.804 4.264 42.948 1.00 56.51 278 GLN B C 1
ATOM 4654 O O . GLN B 1 279 ? 4.808 3.813 43.511 1.00 55.25 278 GLN B O 1
ATOM 4657 N N . TYR B 1 280 ? 3.038 5.222 43.480 1.00 57.02 279 TYR B N 1
ATOM 4658 C CA . TYR B 1 280 ? 3.370 5.920 44.742 1.00 58.37 279 TYR B CA 1
ATOM 4659 C C . TYR B 1 280 ? 2.452 5.636 45.947 1.00 59.27 279 TYR B C 1
ATOM 4660 O O . TYR B 1 280 ? 2.487 6.392 46.929 1.00 59.06 279 TYR B O 1
ATOM 4669 N N . ALA B 1 281 ? 1.688 4.534 45.895 1.00 59.72 280 ALA B N 1
ATOM 4670 C CA . ALA B 1 281 ? 0.751 4.149 46.972 1.00 60.77 280 ALA B CA 1
ATOM 4671 C C . ALA B 1 281 ? 1.445 3.694 48.272 1.00 61.76 280 ALA B C 1
ATOM 4672 O O . ALA B 1 281 ? 0.922 3.940 49.371 1.00 61.50 280 ALA B O 1
ATOM 4674 N N . LYS B 1 282 ? 2.608 3.042 48.145 1.00 62.46 281 LYS B N 1
ATOM 4675 C CA . LYS B 1 282 ? 3.390 2.579 49.316 1.00 63.10 281 LYS B CA 1
ATOM 4676 C C . LYS B 1 282 ? 4.157 3.691 50.078 1.00 63.66 281 LYS B C 1
ATOM 4677 O O . LYS B 1 282 ? 4.751 3.398 51.116 1.00 64.12 281 LYS B O 1
ATOM 4679 N N . VAL B 1 283 ? 4.153 4.936 49.573 1.00 64.29 282 VAL B N 1
ATOM 4680 C CA . VAL B 1 283 ? 4.820 6.078 50.245 1.00 64.82 282 VAL B CA 1
ATOM 4681 C C . VAL B 1 283 ? 4.067 6.481 51.536 1.00 65.34 282 VAL B C 1
ATOM 4682 O O . VAL B 1 283 ? 4.701 6.798 52.542 1.00 66.25 282 VAL B O 1
ATOM 4686 N N . LYS B 1 284 ? 2.732 6.461 51.494 1.00 65.67 283 LYS B N 1
ATOM 4687 C CA . LYS B 1 284 ? 1.881 6.804 52.656 1.00 66.04 283 LYS B CA 1
ATOM 4688 C C . LYS B 1 284 ? 1.826 5.695 53.711 1.00 66.73 283 LYS B C 1
ATOM 4689 O O . LYS B 1 284 ? 1.878 5.985 54.915 1.00 67.48 283 LYS B O 1
ATOM 4691 N N . THR B 1 285 ? 1.703 4.441 53.264 1.00 66.60 284 THR B N 1
ATOM 4692 C CA . THR B 1 285 ? 1.640 3.282 54.178 1.00 65.99 284 THR B CA 1
ATOM 4693 C C . THR B 1 285 ? 2.974 2.887 54.855 1.00 65.43 284 THR B C 1
ATOM 4694 O O . THR B 1 285 ? 2.938 2.217 55.889 1.00 66.00 284 THR B O 1
ATOM 4698 N N . ALA B 1 286 ? 4.124 3.274 54.291 1.00 64.24 285 ALA B N 1
ATOM 4699 C CA . ALA B 1 286 ? 5.436 2.963 54.909 1.00 63.90 285 ALA B CA 1
ATOM 4700 C C . ALA B 1 286 ? 5.613 3.734 56.245 1.00 63.48 285 ALA B C 1
ATOM 4701 O O . ALA B 1 286 ? 5.523 4.970 56.257 1.00 63.99 285 ALA B O 1
ATOM 4703 N N . LEU B 1 287 ? 5.838 3.009 57.353 1.00 62.26 286 LEU B N 1
ATOM 4704 C CA . LEU B 1 287 ? 5.996 3.626 58.701 1.00 61.07 286 LEU B CA 1
ATOM 4705 C C . LEU B 1 287 ? 7.338 4.338 58.858 1.00 60.15 286 LEU B C 1
ATOM 4706 O O . LEU B 1 287 ? 8.352 3.788 58.438 1.00 61.36 286 LEU B O 1
ATOM 4711 N N . THR B 1 288 ? 7.332 5.546 59.442 1.00 58.19 287 THR B N 1
ATOM 4712 C CA . THR B 1 288 ? 8.564 6.327 59.725 1.00 57.54 287 THR B CA 1
ATOM 4713 C C . THR B 1 288 ? 8.572 7.167 61.030 1.00 56.82 287 THR B C 1
ATOM 4714 O O . THR B 1 288 ? 9.564 7.832 61.329 1.00 57.73 287 THR B O 1
ATOM 4718 N N . GLY B 1 289 ? 7.495 7.196 61.802 1.00 54.94 288 GLY B N 1
ATOM 4719 C CA . GLY B 1 289 ? 7.499 8.019 63.010 1.00 54.22 288 GLY B CA 1
ATOM 4720 C C . GLY B 1 289 ? 7.227 9.463 62.653 1.00 51.53 288 GLY B C 1
ATOM 4721 O O . GLY B 1 289 ? 7.334 9.867 61.490 1.00 51.23 288 GLY B O 1
ATOM 4722 N N . SER B 1 290 ? 6.923 10.241 63.682 1.00 50.30 289 SER B N 1
ATOM 4723 C CA . SER B 1 290 ? 6.419 11.589 63.529 1.00 49.03 289 SER B CA 1
ATOM 4724 C C . SER B 1 290 ? 7.243 12.673 64.206 1.00 46.84 289 SER B C 1
ATOM 4725 O O . SER B 1 290 ? 6.668 13.640 64.727 1.00 47.79 289 SER B O 1
ATOM 4728 N N . ASP B 1 291 ? 8.577 12.549 64.189 1.00 43.94 290 ASP B N 1
ATOM 4729 C CA . ASP B 1 291 ? 9.415 13.588 64.788 1.00 40.96 290 ASP B CA 1
ATOM 4730 C C . ASP B 1 291 ? 9.304 14.836 63.901 1.00 40.87 290 ASP B C 1
ATOM 4731 O O . ASP B 1 291 ? 9.537 14.761 62.693 1.00 37.63 290 ASP B O 1
ATOM 4736 N N . ASP B 1 292 ? 8.948 15.961 64.524 1.00 42.27 291 ASP B N 1
ATOM 4737 C CA . ASP B 1 292 ? 8.714 17.236 63.828 1.00 43.93 291 ASP B CA 1
ATOM 4738 C C . ASP B 1 292 ? 9.909 17.709 63.020 1.00 43.84 291 ASP B C 1
ATOM 4739 O O . ASP B 1 292 ? 9.773 18.001 61.835 1.00 45.38 291 ASP B O 1
ATOM 4744 N N . ILE B 1 293 ? 11.083 17.728 63.631 1.00 42.93 292 ILE B N 1
ATOM 4745 C CA . ILE B 1 293 ? 12.300 18.156 62.940 1.00 42.39 292 ILE B CA 1
ATOM 4746 C C . ILE B 1 293 ? 12.724 17.145 61.835 1.00 41.60 292 ILE B C 1
ATOM 4747 O O . ILE B 1 293 ? 13.231 17.560 60.781 1.00 41.34 292 ILE B O 1
ATOM 4752 N N . TYR B 1 294 ? 12.505 15.845 62.057 1.00 39.40 293 TYR B N 1
ATOM 4753 C CA . TYR B 1 294 ? 12.879 14.832 61.050 1.00 38.83 293 TYR B CA 1
ATOM 4754 C C . TYR B 1 294 ? 12.080 14.963 59.731 1.00 36.89 293 TYR B C 1
ATOM 4755 O O . TYR B 1 294 ? 12.617 14.689 58.643 1.00 35.78 293 TYR B O 1
ATOM 4764 N N . GLN B 1 295 ? 10.813 15.350 59.841 1.00 34.91 294 GLN B N 1
ATOM 4765 C CA . GLN B 1 295 ? 9.978 15.589 58.654 1.00 36.45 294 GLN B CA 1
ATOM 4766 C C . GLN B 1 295 ? 10.553 16.751 57.838 1.00 35.20 294 GLN B C 1
ATOM 4767 O O . GLN B 1 295 ? 10.562 16.691 56.605 1.00 35.77 294 GLN B O 1
ATOM 4773 N N . ILE B 1 296 ? 11.036 17.791 58.528 1.00 35.44 295 ILE B N 1
ATOM 4774 C CA . ILE B 1 296 ? 11.622 18.971 57.856 1.00 37.09 295 ILE B CA 1
ATOM 4775 C C . ILE B 1 296 ? 12.914 18.582 57.115 1.00 36.32 295 ILE B C 1
ATOM 4776 O O . ILE B 1 296 ? 13.097 18.982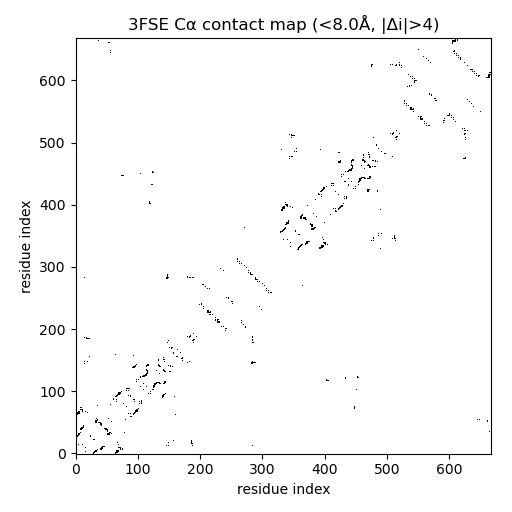 55.971 1.00 36.22 295 ILE B O 1
ATOM 4781 N N . ARG B 1 297 ? 13.793 17.816 57.779 1.00 36.58 296 ARG B N 1
ATOM 4782 C CA . ARG B 1 297 ? 15.034 17.297 57.143 1.00 36.84 296 ARG B CA 1
ATOM 4783 C C . ARG B 1 297 ? 14.731 16.463 55.909 1.00 34.78 296 ARG B C 1
ATOM 4784 O O . ARG B 1 297 ? 15.458 16.545 54.932 1.00 35.28 296 ARG B O 1
ATOM 4792 N N . SER B 1 298 ? 13.688 15.629 55.998 1.00 33.57 297 SER B N 1
ATOM 4793 C CA . SER B 1 298 ? 13.251 14.772 54.899 1.00 33.32 297 SER B CA 1
ATOM 4794 C C . SER B 1 298 ? 12.752 15.599 53.711 1.00 34.41 297 SER B C 1
ATOM 4795 O O . SER B 1 298 ? 13.163 15.379 52.568 1.00 34.78 297 SER B O 1
ATOM 4798 N N . ALA B 1 299 ? 11.887 16.564 54.006 1.00 34.79 298 ALA B N 1
ATOM 4799 C CA . ALA B 1 299 ? 11.342 17.459 52.994 1.00 35.97 298 ALA B CA 1
ATOM 4800 C C . ALA B 1 299 ? 12.445 18.303 52.340 1.00 35.39 298 ALA B C 1
ATOM 4801 O O . ALA B 1 299 ? 12.392 18.547 51.152 1.00 34.08 298 ALA B O 1
ATOM 4803 N N . LEU B 1 300 ? 13.423 18.743 53.128 1.00 34.09 299 LEU B N 1
ATOM 4804 C CA . LEU B 1 300 ? 14.540 19.524 52.597 1.00 33.89 299 LEU B CA 1
ATOM 4805 C C . LEU B 1 300 ? 15.382 18.639 51.685 1.00 34.63 299 LEU B C 1
ATOM 4806 O O . LEU B 1 300 ? 15.736 19.056 50.592 1.00 35.81 299 LEU B O 1
ATOM 4811 N N . GLY B 1 301 ? 15.673 17.406 52.110 1.00 34.89 300 GLY B N 1
ATOM 4812 C CA . GLY B 1 301 ? 16.379 16.468 51.235 1.00 36.10 300 GLY B CA 1
ATOM 4813 C C . GLY B 1 301 ? 15.635 16.171 49.936 1.00 35.59 300 GLY B C 1
ATOM 4814 O O . GLY B 1 301 ? 16.248 16.124 48.879 1.00 34.40 300 GLY B O 1
ATOM 4815 N N . ASP B 1 302 ? 14.312 15.987 50.023 1.00 36.03 301 ASP B N 1
ATOM 4816 C CA . ASP B 1 302 ? 13.486 15.714 48.835 1.00 36.86 301 ASP B CA 1
ATOM 4817 C C . ASP B 1 302 ? 13.528 16.873 47.851 1.00 36.65 301 ASP B C 1
ATOM 4818 O O . ASP B 1 302 ? 13.611 16.665 46.642 1.00 35.59 301 ASP B O 1
ATOM 4823 N N . ILE B 1 303 ? 13.517 18.100 48.371 1.00 37.08 302 ILE B N 1
ATOM 4824 C CA . ILE B 1 303 ? 13.547 19.278 47.506 1.00 38.64 302 ILE B CA 1
ATOM 4825 C C . ILE B 1 303 ? 14.920 19.386 46.811 1.00 36.88 302 ILE B C 1
ATOM 4826 O O . ILE B 1 303 ? 14.961 19.726 45.648 1.00 33.94 302 ILE B O 1
ATOM 4831 N N . GLN B 1 304 ? 16.020 19.080 47.519 1.00 36.79 303 GLN B N 1
ATOM 4832 C CA . GLN B 1 304 ? 17.360 19.048 46.900 1.00 35.88 303 GLN B CA 1
ATOM 4833 C C . GLN B 1 304 ? 17.449 17.959 45.807 1.00 36.87 303 GLN B C 1
ATOM 4834 O O . GLN B 1 304 ? 18.075 18.184 44.779 1.00 35.73 303 GLN B O 1
ATOM 4840 N N . THR B 1 305 ? 16.794 16.813 45.998 1.00 36.67 304 THR B N 1
ATOM 4841 C CA . THR B 1 305 ? 16.731 15.789 44.936 1.00 37.55 304 THR B CA 1
ATOM 4842 C C . THR B 1 305 ? 16.073 16.368 43.677 1.00 37.64 304 THR B C 1
ATOM 4843 O O . THR B 1 305 ? 16.603 16.235 42.555 1.00 36.82 304 THR B O 1
ATOM 4847 N N . GLY B 1 306 ? 14.963 17.074 43.878 1.00 37.88 305 GLY B N 1
ATOM 4848 C CA . GLY B 1 306 ? 14.226 17.716 42.799 1.00 36.97 305 GLY B CA 1
ATOM 4849 C C . GLY B 1 306 ? 15.045 18.758 42.064 1.00 36.07 305 GLY B C 1
ATOM 4850 O O . GLY B 1 306 ? 15.061 18.803 40.825 1.00 36.67 305 GLY B O 1
ATOM 4851 N N . ILE B 1 307 ? 15.750 19.589 42.831 1.00 35.39 306 ILE B N 1
ATOM 4852 C CA . ILE B 1 307 ? 16.610 20.635 42.248 1.00 36.53 306 ILE B CA 1
ATOM 4853 C C . ILE B 1 307 ? 17.653 19.993 41.342 1.00 36.90 306 ILE B C 1
ATOM 4854 O O . ILE B 1 307 ? 17.847 20.444 40.214 1.00 37.67 306 ILE B O 1
ATOM 4859 N N . GLY B 1 308 ? 18.261 18.904 41.811 1.00 36.90 307 GLY B N 1
ATOM 4860 C CA . GLY B 1 308 ? 19.227 18.147 40.986 1.00 37.64 307 GLY B CA 1
ATOM 4861 C C . GLY B 1 308 ? 18.595 17.543 39.735 1.00 39.33 307 GLY B C 1
ATOM 4862 O O . GLY B 1 308 ? 19.007 17.843 38.609 1.00 40.38 307 GLY B O 1
ATOM 4863 N N . ASP B 1 309 ? 17.541 16.762 39.918 1.00 39.50 308 ASP B N 1
ATOM 4864 C CA . ASP B 1 309 ? 16.868 16.080 38.788 1.00 40.41 308 ASP B CA 1
ATOM 4865 C C . ASP B 1 309 ? 16.230 17.012 37.788 1.00 40.56 308 ASP B C 1
ATOM 4866 O O . ASP B 1 309 ? 16.473 16.867 36.575 1.00 40.88 308 ASP B O 1
ATOM 4871 N N . ILE B 1 310 ? 15.463 17.986 38.279 1.00 38.66 309 ILE B N 1
ATOM 4872 C CA . ILE B 1 310 ? 14.782 18.940 37.382 1.00 39.01 309 ILE B CA 1
ATOM 4873 C C . ILE B 1 310 ? 15.818 19.851 36.707 1.00 40.29 309 ILE B C 1
ATOM 4874 O O . ILE B 1 310 ? 15.691 20.181 35.524 1.00 39.54 309 ILE B O 1
ATOM 4879 N N . GLY B 1 311 ? 16.842 20.248 37.466 1.00 42.93 310 GLY B N 1
ATOM 4880 C CA . GLY B 1 311 ? 17.951 21.033 36.957 1.00 44.26 310 GLY B CA 1
ATOM 4881 C C . GLY B 1 311 ? 18.563 20.375 35.739 1.00 45.44 310 GLY B C 1
ATOM 4882 O O . GLY B 1 311 ? 18.739 21.038 34.739 1.00 48.34 310 GLY B O 1
ATOM 4883 N N . ASN B 1 312 ? 18.850 19.080 35.823 1.00 44.41 311 ASN B N 1
ATOM 4884 C CA . ASN B 1 312 ? 19.378 18.318 34.696 1.00 44.82 311 ASN B CA 1
ATOM 4885 C C . ASN B 1 312 ? 18.426 18.308 33.484 1.00 45.60 311 ASN B C 1
ATOM 4886 O O . ASN B 1 312 ? 18.881 18.593 32.361 1.00 47.29 311 ASN B O 1
ATOM 4891 N N . LEU B 1 313 ? 17.125 18.097 33.716 1.00 41.29 312 LEU B N 1
ATOM 4892 C CA . LEU B 1 313 ? 16.117 18.094 32.639 1.00 41.80 312 LEU B CA 1
ATOM 4893 C C . LEU B 1 313 ? 16.036 19.413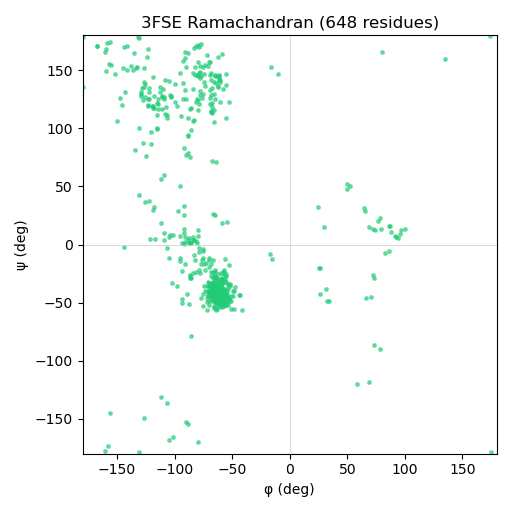 31.847 1.00 41.27 312 LEU B C 1
ATOM 4894 O O . LEU B 1 313 ? 15.727 19.382 30.650 1.00 39.53 312 LEU B O 1
ATOM 4899 N N . CYS B 1 314 ? 16.350 20.557 32.500 1.00 41.45 313 CYS B N 1
ATOM 4900 C CA . CYS B 1 314 ? 16.339 21.897 31.838 1.00 42.08 313 CYS B CA 1
ATOM 4901 C C . CYS B 1 314 ? 17.258 22.026 30.612 1.00 42.94 313 CYS B C 1
ATOM 4902 O O . CYS B 1 314 ? 16.965 22.821 29.717 1.00 45.07 313 CYS B O 1
ATOM 4905 N N . ALA B 1 315 ? 18.331 21.237 30.554 1.00 43.95 314 ALA B N 1
ATOM 4906 C CA . ALA B 1 315 ? 19.276 21.269 29.426 1.00 44.96 314 ALA B CA 1
ATOM 4907 C C . ALA B 1 315 ? 19.230 20.044 28.523 1.00 45.85 314 ALA B C 1
ATOM 4908 O O . ALA B 1 315 ? 20.058 19.962 27.633 1.00 48.17 314 ALA B O 1
ATOM 4918 N N . TYR B 1 317 ? 16.446 18.637 26.517 1.00 41.97 316 TYR B N 1
ATOM 4919 C CA . TYR B 1 317 ? 15.496 18.521 25.416 1.00 38.60 316 TYR B CA 1
ATOM 4920 C C . TYR B 1 317 ? 15.486 19.752 24.513 1.00 37.79 316 TYR B C 1
ATOM 4921 O O . TYR B 1 317 ? 15.705 20.865 24.966 1.00 36.95 316 TYR B O 1
ATOM 4930 N N . THR B 1 318 ? 15.241 19.518 23.217 1.00 36.28 317 THR B N 1
ATOM 4931 C CA . THR B 1 318 ? 15.192 20.557 22.202 1.00 37.29 317 THR B CA 1
ATOM 4932 C C . THR B 1 318 ? 13.750 21.118 21.989 1.00 37.47 317 THR B C 1
ATOM 4933 O O . THR B 1 318 ? 13.428 21.656 20.926 1.00 36.53 317 THR B O 1
ATOM 4937 N N . ASP B 1 319 ? 12.912 21.011 23.035 1.00 37.69 318 ASP B N 1
ATOM 4938 C CA . ASP B 1 319 ? 11.585 21.572 23.061 1.00 37.18 318 ASP B CA 1
ATOM 4939 C C . ASP B 1 319 ? 11.629 22.772 24.013 1.00 36.09 318 ASP B C 1
ATOM 4940 O O . ASP B 1 319 ? 11.906 22.580 25.197 1.00 36.52 318 ASP B O 1
ATOM 4945 N N . PRO B 1 320 ? 11.344 23.995 23.510 1.00 35.86 319 PRO B N 1
ATOM 4946 C CA . PRO B 1 320 ? 11.314 25.135 24.427 1.00 35.58 319 PRO B CA 1
ATOM 4947 C C . PRO B 1 320 ? 10.170 25.077 25.479 1.00 35.71 319 PRO B C 1
ATOM 4948 O O . PRO B 1 320 ? 10.344 25.635 26.551 1.00 36.11 319 PRO B O 1
ATOM 4952 N N . ILE B 1 321 ? 9.053 24.402 25.166 1.00 35.51 320 ILE B N 1
ATOM 4953 C CA . ILE B 1 321 ? 7.902 24.322 26.072 1.00 37.00 320 ILE B CA 1
ATOM 4954 C C . ILE B 1 321 ? 8.239 23.427 27.256 1.00 35.56 320 ILE B C 1
ATOM 4955 O O . ILE B 1 321 ? 8.173 23.882 28.377 1.00 34.54 320 ILE B O 1
ATOM 4960 N N . ALA B 1 322 ? 8.639 22.195 26.997 1.00 35.81 321 ALA B N 1
ATOM 4961 C CA . ALA B 1 322 ? 9.091 21.271 28.083 1.00 36.60 321 ALA B CA 1
ATOM 4962 C C . ALA B 1 322 ? 10.193 21.937 28.926 1.00 37.19 321 ALA B C 1
ATOM 4963 O O . ALA B 1 322 ? 10.161 21.884 30.162 1.00 36.80 321 ALA B O 1
ATOM 4965 N N . THR B 1 323 ? 11.158 22.567 28.241 1.00 36.57 322 THR B N 1
ATOM 4966 C CA . THR B 1 323 ? 12.251 23.259 28.887 1.00 36.33 322 THR B CA 1
ATOM 4967 C C . THR B 1 323 ? 11.712 24.341 29.838 1.00 37.24 322 THR B C 1
ATOM 4968 O O . THR B 1 323 ? 12.147 24.409 30.985 1.00 37.92 322 THR B O 1
ATOM 4972 N N . ALA B 1 324 ? 10.753 25.146 29.353 1.00 37.14 323 ALA B N 1
ATOM 4973 C CA . ALA B 1 324 ? 10.113 26.212 30.160 1.00 37.04 323 ALA B CA 1
ATOM 4974 C C . ALA B 1 324 ? 9.397 25.659 31.391 1.00 36.59 323 ALA B C 1
ATOM 4975 O O . ALA B 1 324 ? 9.486 26.227 32.472 1.00 34.66 323 ALA B O 1
ATOM 4977 N N . ILE B 1 325 ? 8.692 24.547 31.230 1.00 37.12 324 ILE B N 1
ATOM 4978 C CA . ILE B 1 325 ? 8.062 23.854 32.383 1.00 38.33 324 ILE B CA 1
ATOM 4979 C C . ILE B 1 325 ? 9.111 23.451 33.425 1.00 37.52 324 ILE B C 1
ATOM 4980 O O . ILE B 1 325 ? 8.952 23.727 34.607 1.00 36.17 324 ILE B O 1
ATOM 4985 N N . PHE B 1 326 ? 10.199 22.823 32.980 1.00 37.28 325 PHE B N 1
ATOM 4986 C CA . PHE B 1 326 ? 11.243 22.373 33.921 1.00 38.41 325 PHE B CA 1
ATOM 4987 C C . PHE B 1 326 ? 11.875 23.550 34.675 1.00 37.20 325 PHE B C 1
ATOM 4988 O O . PHE B 1 326 ? 12.109 23.446 35.878 1.00 36.47 325 PHE B O 1
ATOM 4996 N N . LYS B 1 327 ? 12.085 24.674 33.975 1.00 38.20 326 LYS B N 1
ATOM 4997 C CA . LYS B 1 327 ? 12.668 25.890 34.571 1.00 39.99 326 LYS B CA 1
ATOM 4998 C C . LYS B 1 327 ? 11.736 26.522 35.596 1.00 39.92 326 LYS B C 1
ATOM 4999 O O . LYS B 1 327 ? 12.192 27.039 36.606 1.00 40.91 326 LYS B O 1
ATOM 5005 N N . GLU B 1 328 ? 10.430 26.491 35.325 1.00 40.63 327 GLU B N 1
ATOM 5006 C CA . GLU B 1 328 ? 9.434 26.969 36.282 1.00 38.76 327 GLU B CA 1
ATOM 5007 C C . GLU B 1 328 ? 9.462 26.112 37.572 1.00 37.56 327 GLU B C 1
ATOM 5008 O O . GLU B 1 328 ? 9.476 26.647 38.677 1.00 37.88 327 GLU B O 1
ATOM 5014 N N . ILE B 1 329 ? 9.457 24.800 37.418 1.00 36.64 328 ILE B N 1
ATOM 5015 C CA . ILE B 1 329 ? 9.536 23.848 38.567 1.00 36.69 328 ILE B CA 1
ATOM 5016 C C . ILE B 1 329 ? 10.835 24.055 39.370 1.00 36.71 328 ILE B C 1
ATOM 5017 O O . ILE B 1 329 ? 10.809 24.120 40.607 1.00 37.31 328 ILE B O 1
ATOM 5022 N N . TYR B 1 330 ? 11.960 24.158 38.656 1.00 36.39 329 TYR B N 1
ATOM 5023 C CA . TYR B 1 330 ? 13.265 24.419 39.257 1.00 37.84 329 TYR B CA 1
ATOM 5024 C C . TYR B 1 330 ? 13.239 25.698 40.139 1.00 38.93 329 TYR B C 1
ATOM 5025 O O . TYR B 1 330 ? 13.658 25.677 41.292 1.00 38.47 329 TYR B O 1
ATOM 5034 N N . LYS B 1 331 ? 12.705 26.779 39.570 1.00 41.38 330 LYS B N 1
ATOM 5035 C CA . LYS B 1 331 ? 12.555 28.076 40.227 1.00 41.31 330 LYS B CA 1
ATOM 5036 C C . LYS B 1 331 ? 11.750 27.958 41.507 1.00 39.72 330 LYS B C 1
ATOM 5037 O O . LYS B 1 331 ? 12.158 28.486 42.539 1.00 39.38 330 LYS B O 1
ATOM 5041 N N . ASP B 1 332 ? 10.625 27.251 41.450 1.00 38.90 331 ASP B N 1
ATOM 5042 C CA . ASP B 1 332 ? 9.808 27.003 42.645 1.00 39.17 331 ASP B CA 1
ATOM 5043 C C . ASP B 1 332 ? 10.520 26.141 43.680 1.00 37.71 331 ASP B C 1
ATOM 5044 O O . ASP B 1 332 ? 10.384 26.390 44.870 1.00 38.93 331 ASP B O 1
ATOM 5049 N N . LEU B 1 333 ? 11.240 25.116 43.244 1.00 36.32 332 LEU B N 1
ATOM 5050 C CA . LEU B 1 333 ? 11.993 24.260 44.190 1.00 36.17 332 LEU B CA 1
ATOM 5051 C C . LEU B 1 333 ? 13.076 25.062 44.938 1.00 36.47 332 LEU B C 1
ATOM 5052 O O . LEU B 1 333 ? 13.253 24.890 46.146 1.00 35.14 332 LEU B O 1
ATOM 5057 N N . VAL B 1 334 ? 13.765 25.967 44.239 1.00 37.20 333 VAL B N 1
ATOM 5058 C CA . VAL B 1 334 ? 14.807 26.780 44.863 1.00 39.89 333 VAL B CA 1
ATOM 5059 C C . VAL B 1 334 ? 14.185 27.711 45.920 1.00 39.87 333 VAL B C 1
ATOM 5060 O O . VAL B 1 334 ? 14.746 27.853 47.009 1.00 40.59 333 VAL B O 1
ATOM 5064 N N . LYS B 1 335 ? 13.053 28.342 45.577 1.00 39.88 334 LYS B N 1
ATOM 5065 C CA A LYS B 1 335 ? 12.326 29.195 46.519 0.50 38.93 334 LYS B CA 1
ATOM 5066 C CA B LYS B 1 335 ? 12.274 29.187 46.497 0.50 39.35 334 LYS B CA 1
ATOM 5067 C C . LYS B 1 335 ? 11.929 28.415 47.777 1.00 37.91 334 LYS B C 1
ATOM 5068 O O . LYS B 1 335 ? 12.192 28.878 48.884 1.00 37.08 334 LYS B O 1
ATOM 5079 N N . TYR B 1 336 ? 11.318 27.241 47.621 1.00 37.93 335 TYR B N 1
ATOM 5080 C CA . TYR B 1 336 ? 10.932 26.426 48.790 1.00 38.62 335 TYR B CA 1
ATOM 5081 C C . TYR B 1 336 ? 12.082 25.848 49.624 1.00 38.33 335 TYR B C 1
ATOM 5082 O O . TYR B 1 336 ? 11.914 25.666 50.834 1.00 38.63 335 TYR B O 1
ATOM 5091 N N . GLU B 1 337 ? 13.225 25.590 48.989 1.00 39.25 336 GLU B N 1
ATOM 5092 C CA . GLU B 1 337 ? 14.455 25.165 49.672 1.00 39.17 336 GLU B CA 1
ATOM 5093 C C . GLU B 1 337 ? 14.816 26.226 50.697 1.00 40.46 336 GLU B C 1
ATOM 5094 O O . GLU B 1 337 ? 15.086 25.906 51.851 1.00 40.20 336 GLU B O 1
ATOM 5100 N N . GLN B 1 338 ? 14.800 27.489 50.274 1.00 42.75 337 GLN B N 1
ATOM 5101 C CA . GLN B 1 338 ? 15.160 28.598 51.183 1.00 45.03 337 GLN B CA 1
ATOM 5102 C C . GLN B 1 338 ? 14.179 28.717 52.359 1.00 46.56 337 GLN B C 1
ATOM 5103 O O . GLN B 1 338 ? 14.595 28.980 53.484 1.00 45.71 337 GLN B O 1
ATOM 5109 N N . ARG B 1 339 ? 12.904 28.427 52.098 1.00 47.67 338 ARG B N 1
ATOM 5110 C CA . ARG B 1 339 ? 11.844 28.447 53.108 1.00 47.06 338 ARG B CA 1
ATOM 5111 C C . ARG B 1 339 ? 11.994 27.275 54.087 1.00 46.42 338 ARG B C 1
ATOM 5112 O O . ARG B 1 339 ? 11.819 27.468 55.289 1.00 45.22 338 ARG B O 1
ATOM 5120 N N . LEU B 1 340 ? 12.278 26.070 53.581 1.00 44.28 339 LEU B N 1
ATOM 5121 C CA . LEU B 1 340 ? 12.514 24.909 54.451 1.00 45.59 339 LEU B CA 1
ATOM 5122 C C . LEU B 1 340 ? 13.753 25.091 55.335 1.00 45.31 339 LEU B C 1
ATOM 5123 O O . LEU B 1 340 ? 13.671 24.800 56.535 1.00 44.53 339 LEU B O 1
ATOM 5128 N N . VAL B 1 341 ? 14.878 25.557 54.754 1.00 44.94 340 VAL B N 1
ATOM 5129 C CA . VAL B 1 341 ? 16.133 25.695 55.531 1.00 46.00 340 VAL B CA 1
ATOM 5130 C C . VAL B 1 341 ? 15.956 26.749 56.638 1.00 47.04 340 VAL B C 1
ATOM 5131 O O . VAL B 1 341 ? 16.410 26.525 57.763 1.00 45.28 340 VAL B O 1
ATOM 5135 N N . SER B 1 342 ? 15.238 27.840 56.335 1.00 48.99 341 SER B N 1
ATOM 5136 C CA . SER B 1 342 ? 14.887 28.863 57.353 1.00 50.62 341 SER B CA 1
ATOM 5137 C C . SER B 1 342 ? 14.074 28.245 58.503 1.00 51.88 341 SER B C 1
ATOM 5138 O O . SER B 1 342 ? 14.456 28.376 59.670 1.00 51.83 341 SER B O 1
ATOM 5141 N N . LEU B 1 343 ? 12.974 27.567 58.157 1.00 52.75 342 LEU B N 1
ATOM 5142 C CA . LEU B 1 343 ? 12.122 26.859 59.144 1.00 53.09 342 LEU B CA 1
ATOM 5143 C C . LEU B 1 343 ? 12.946 25.857 59.973 1.00 54.55 342 LEU B C 1
ATOM 5144 O O . LEU B 1 343 ? 12.826 25.805 61.198 1.00 53.36 342 LEU B O 1
ATOM 5149 N N . TYR B 1 344 ? 13.786 25.087 59.275 1.00 55.13 343 TYR B N 1
ATOM 5150 C CA . TYR B 1 344 ? 14.633 24.054 59.874 1.00 55.82 343 TYR B CA 1
ATOM 5151 C C . TYR B 1 344 ? 15.613 24.603 60.905 1.00 56.95 343 TYR B C 1
ATOM 5152 O O . TYR B 1 344 ? 15.782 23.987 61.960 1.00 56.18 343 TYR B O 1
ATOM 5161 N N . ARG B 1 345 ? 16.255 25.731 60.575 1.00 58.46 344 ARG B N 1
ATOM 5162 C CA A ARG B 1 345 ? 17.178 26.411 61.489 0.50 59.39 344 ARG B CA 1
ATOM 5163 C CA B ARG B 1 345 ? 17.175 26.408 61.494 0.50 59.07 344 ARG B CA 1
ATOM 5164 C C . ARG B 1 345 ? 16.475 26.794 62.792 1.00 59.16 344 ARG B C 1
ATOM 5165 O O . ARG B 1 345 ? 16.963 26.474 63.879 1.00 60.18 344 ARG B O 1
ATOM 5180 N N . THR B 1 346 ? 15.324 27.458 62.661 1.00 59.94 345 THR B N 1
ATOM 5181 C CA . THR B 1 346 ? 14.546 27.964 63.819 1.00 59.96 345 THR B CA 1
ATOM 5182 C C . THR B 1 346 ? 14.057 26.883 64.783 1.00 60.27 345 THR B C 1
ATOM 5183 O O . THR B 1 346 ? 14.089 27.088 65.996 1.00 61.30 345 THR B O 1
ATOM 5187 N N . ARG B 1 347 ? 13.639 25.734 64.250 1.00 60.05 346 ARG B N 1
ATOM 5188 C CA . ARG B 1 347 ? 13.164 24.616 65.080 1.00 59.62 346 ARG B CA 1
ATOM 5189 C C . ARG B 1 347 ? 14.280 23.850 65.819 1.00 59.12 346 ARG B C 1
ATOM 5190 O O . ARG B 1 347 ? 14.056 23.393 66.953 1.00 58.79 346 ARG B O 1
ATOM 5198 N N . THR B 1 348 ? 15.457 23.705 65.194 1.00 57.63 347 THR B N 1
ATOM 5199 C CA . THR B 1 348 ? 16.569 22.936 65.781 1.00 57.17 347 THR B CA 1
ATOM 5200 C C . THR B 1 348 ? 17.339 23.726 66.852 1.00 57.01 347 THR B C 1
ATOM 5201 O O . THR B 1 348 ? 17.916 24.785 66.557 1.00 57.47 347 THR B O 1
ATOM 5205 N N . ASN B 1 349 ? 17.377 23.176 68.071 1.00 55.26 348 ASN B N 1
ATOM 5206 C CA . ASN B 1 349 ? 18.126 23.742 69.210 1.00 54.44 348 ASN B CA 1
ATOM 5207 C C . ASN B 1 349 ? 19.527 23.078 69.316 1.00 53.52 348 ASN B C 1
ATOM 5208 O O . ASN B 1 349 ? 19.950 22.650 70.404 1.00 54.67 348 ASN B O 1
ATOM 5210 N N . ALA B 1 350 ? 20.245 23.054 68.188 1.00 51.61 349 ALA B N 1
ATOM 5211 C CA . ALA B 1 350 ? 21.550 22.392 68.033 1.00 50.80 349 ALA B CA 1
ATOM 5212 C C . ALA B 1 350 ? 22.104 22.566 66.600 1.00 49.14 349 ALA B C 1
ATOM 5213 O O . ALA B 1 350 ? 21.445 23.183 65.749 1.00 47.37 349 ALA B O 1
ATOM 5215 N N . THR B 1 351 ? 23.307 22.031 66.345 1.00 48.27 350 THR B N 1
ATOM 5216 C CA . THR B 1 351 ? 23.895 22.044 65.000 1.00 49.24 350 THR B CA 1
ATOM 5217 C C . THR B 1 351 ? 22.938 21.275 64.080 1.00 49.38 350 THR B C 1
ATOM 5218 O O . THR B 1 351 ? 22.615 20.121 64.351 1.00 48.53 350 THR B O 1
ATOM 5222 N N . VAL B 1 352 ? 22.472 21.944 63.026 1.00 49.86 351 VAL B N 1
ATOM 5223 C CA . VAL B 1 352 ? 21.523 21.354 62.098 1.00 49.62 351 VAL B CA 1
ATOM 5224 C C . VAL B 1 352 ? 22.194 20.213 61.329 1.00 48.79 351 VAL B C 1
ATOM 5225 O O . VAL B 1 352 ? 23.350 20.334 60.882 1.00 49.51 351 VAL B O 1
ATOM 5229 N N . GLN B 1 353 ? 21.484 19.094 61.221 1.00 46.22 352 GLN B N 1
ATOM 5230 C CA . GLN B 1 353 ? 21.991 17.956 60.481 1.00 43.98 352 GLN B CA 1
ATOM 5231 C C . GLN B 1 353 ? 21.763 18.216 59.000 1.00 42.16 352 GLN B C 1
ATOM 5232 O O . GLN B 1 353 ? 20.905 19.022 58.638 1.00 41.31 352 GLN B O 1
ATOM 5238 N N . PRO B 1 354 ? 22.550 17.560 58.133 1.00 40.28 353 PRO B N 1
ATOM 5239 C CA . PRO B 1 354 ? 22.329 17.775 56.709 1.00 39.40 353 PRO B CA 1
ATOM 5240 C C . PRO B 1 354 ? 20.925 17.325 56.265 1.00 38.89 353 PRO B C 1
ATOM 5241 O O . PRO B 1 354 ? 20.277 16.584 56.988 1.00 37.00 353 PRO B O 1
ATOM 5245 N N . PRO B 1 355 ? 20.447 17.802 55.113 1.00 38.36 354 PRO B N 1
ATOM 5246 C CA . PRO B 1 355 ? 19.185 17.317 54.556 1.00 39.73 354 PRO B CA 1
ATOM 5247 C C . PRO B 1 355 ? 19.218 15.782 54.395 1.00 41.02 354 PRO B C 1
ATOM 5248 O O . PRO B 1 355 ? 20.300 15.225 54.156 1.00 40.83 354 PRO B O 1
ATOM 5252 N N . LYS B 1 356 ? 18.080 15.109 54.573 1.00 39.68 355 LYS B N 1
ATOM 5253 C CA . LYS B 1 356 ? 18.026 13.654 54.463 1.00 40.36 355 LYS B CA 1
ATOM 5254 C C . LYS B 1 356 ? 17.046 13.208 53.354 1.00 39.94 355 LYS B C 1
ATOM 5255 O O . LYS B 1 356 ? 15.871 12.955 53.635 1.00 38.89 355 LYS B O 1
ATOM 5261 N N . PRO B 1 357 ? 17.528 13.128 52.090 1.00 40.29 356 PRO B N 1
ATOM 5262 C CA . PRO B 1 357 ? 16.633 12.717 50.986 1.00 40.87 356 PRO B CA 1
ATOM 5263 C C . PRO B 1 357 ? 16.100 11.308 51.200 1.00 41.45 356 PRO B C 1
ATOM 5264 O O . PRO B 1 357 ? 16.811 10.448 51.754 1.00 36.91 356 PRO B O 1
ATOM 5268 N N . THR B 1 358 ? 14.831 11.111 50.844 1.00 42.51 357 THR B N 1
ATOM 5269 C CA . THR B 1 358 ? 14.151 9.817 51.056 1.00 45.58 357 THR B CA 1
ATOM 5270 C C . THR B 1 358 ? 14.179 8.890 49.821 1.00 47.14 357 THR B C 1
ATOM 5271 O O . THR B 1 358 ? 13.844 7.713 49.936 1.00 46.71 357 THR B O 1
ATOM 5275 N N . THR B 1 359 ? 14.525 9.440 48.650 1.00 50.11 358 THR B N 1
ATOM 5276 C CA . THR B 1 359 ? 14.704 8.674 47.400 1.00 51.49 358 THR B CA 1
ATOM 5277 C C . THR B 1 359 ? 15.977 9.111 46.684 1.00 54.32 358 THR B C 1
ATOM 5278 O O . THR B 1 359 ? 16.546 10.170 46.986 1.00 55.98 358 THR B O 1
ATOM 5282 N N . GLY B 1 360 ? 16.408 8.283 45.728 1.00 55.03 359 GLY B N 1
ATOM 5283 C CA . GLY B 1 360 ? 17.550 8.578 44.884 1.00 54.93 359 GLY B CA 1
ATOM 5284 C C . GLY B 1 360 ? 17.144 9.502 43.740 1.00 55.72 359 GLY B C 1
ATOM 5285 O O . GLY B 1 360 ? 15.945 9.774 43.514 1.00 54.64 359 GLY B O 1
ATOM 5286 N N . ALA B 1 361 ? 18.159 9.978 43.024 1.00 56.68 360 ALA B N 1
ATOM 5287 C CA . ALA B 1 361 ? 17.998 10.810 41.823 1.00 57.86 360 ALA B CA 1
ATOM 5288 C C . ALA B 1 361 ? 17.162 10.076 40.773 1.00 57.43 360 ALA B C 1
ATOM 5289 O O . ALA B 1 361 ? 17.463 8.917 40.491 1.00 56.76 360 ALA B O 1
#

Nearest PDB structures (foldseek):
  3fse-assembly1_A  TM=1.002E+00  e=1.098E-55  Trichormus variabilis ATCC 29413
  3fse-assembly1_B  TM=9.429E-01  e=2.896E-48  Trichormus variabilis ATCC 29413
  4y1g-assembly1_A  TM=9.545E-01  e=2.435E-15  Staphylococcus aureus subsp. aureus Mu50
  4y1f-assembly1_B  TM=9.553E-01  e=4.595E-15  Staphylococcus aureus subsp. aureus Mu50
  4y1e-assembly1_B  TM=9.515E-01  e=4.595E-15  Staphylococcus aureus subsp. aureus Mu50

InterPro domains:
  IPR002818 DJ-1/PfpI [PF01965] (10-174)
  IPR006286 Deglycase PfpI-like [PS51276] (10-177)
  IPR006286 Deglycase PfpI-like [PTHR42733] (9-177)
  IPR006286 Deglycase PfpI-like [TIGR01382] (11-176)
  IPR009078 Ferritin-like superfamily [SSF47240] (209-342)
  IPR012347 Ferritin-like [G3DSA:1.20.1260.10] (207-350)
  IPR029062 Class I glutamine amidotransferase-like [G3DSA:3.40.50.880] (1-206)
  IPR02906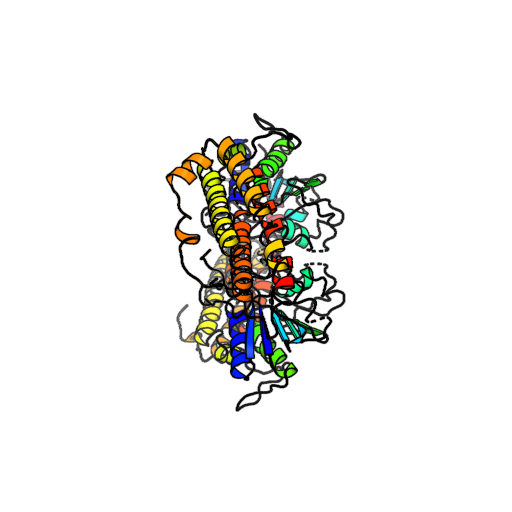2 Class I glutamine amidotransferase-like [SSF52317] (9-176)

Radius of gyration: 27.97 Å; Cα contacts (8 Å, |Δi|>4): 1246; chains: 2; bounding box: 75×45×93 Å

Secondary structure (DSSP, 8-state):
-EEEEE--TT--HHHHHHHHHHHHHTT-EEEEEE-----EE-TTS--EE--SEETTT--GGG-SEEEE----TT----HHHHHHHHH-----EEEE--THHHHHHTT--TT-EE---GGGS----S-EE--SS-EEETTEEE--SGGGHHHHHHHHHHHTT---SSSPPPPTT-SS--HHHHHHHTT---HHHHHHHHHHHHHHHHHHHHHHHHHHHH---HHHHHHHH--HHHHHHHHHHHHHHHHTT--GGGS---HHHHHHHHHHHHHHHHHHHHHHT----HHHHHHHHHHHHHHHHHHHHHHHHHHHHHHHS-SSPPP--S--/--EEEEE--TTB-HHHHHHHHHHHHHTTPEEEEEE-----EEBTTS--EE--SEETTT--GGG-SEEEE----TT----HHHHHHHHH-----EEEE--THHHHHHTT--TT-EE---GGGS----S-EE---S-EEETTEEE--SGGGHHHHHHHHHHHTT-------TT-SS--HHHHHHHTTS--HHHHHHHHHHHHHHHHHHHHHHHHHHHH--SHHHHHHHH--HHHHHHHHHHHHHHHHTT--HHHHHHHH-TTTHHHHS-----HHHHHHHHHHHHHHHHHHHHHHT----HHHHHHHHHHHHHHHHHHHHHHHHHHHH-SSSPPPP--SS--

Sequence (668 aa):
KKVAILIEQAVEDTEFIIPCNGLKQAGFEVVVLGSRRNEKYKGKRGRLSTQADGTTTEAIASEFDAVVIPGGAPDKRRNPNTVRRFVQEAEQGKLVAAVHGPQVLIEGDLLRGKQATGFIAISKDNAGADYLDEEALVVDGNLITSREPGDLAIFTTAILSRLGYGGKDAALPDEKDRNAEWWKLADAWGGSTKGDIVRGLNTALGGERRYSLEALEKYTEKESDVEAKALFQQEITNKQQRHIEYLETTYLTRLGEKPSLSANDDIYQIRSALGDIQTGIGDIGNLCAYTDPIATAIFKEIYKDLVKKYEQRLVSSLYRTRTNATVQPPKPTTGAAKKKVAILIEQAVEDTEFIIPCNGLKQAGFEVVVLGSRNEKYKGKKRGRLSTQADGTTTEAIASEFDAVVIPGGAPDKKRRNPNTVRRFVQEAEQGKLVAAVHGPQVLIEGDLLRGKQATGFIAISKDNAGADYLDEALVVDGNLITSREPGDLAIFTTAILSRLGYGGALPDEKDRNAEWWKLADAWGGSTKGDIVRGLNTALGGERYSLEALEKYTTEKESDVEAKALFQQEITNKQRHIEYLETYLTRLGEKPSLSANIANQYAKVKTALTGSDDIYQIRSALGDIQTGIGDIGNLCAYTDPIATAIFKEIYKDLVKKYEQRLVSLYRRTRTNATVQPPKPTTGA

Solvent-accessible surface area: 27987 Å² total